Protein AF-A0A7D9E262-F1 (afdb_monomer)

InterPro domains:
  IPR008042 Retrotransposon Pao-like, RNAseH-like domain [PF05380] (173-337)
  IPR040676 Domain of unknown function DUF5641 [PF18701] (595-692)
  IPR043502 DNA/RNA polymerase superfamily [SSF56672] (15-352)

Foldseek 3Di:
DFKDWDFPDPPDPDTDIDIDGDPDQDPPPPCRLVVQLVLLLVLLVVCCVPCVPLSVQQNLQDDRPDGHGDDDDLVVVVVSVVVVQVSQVVVVDGDDDDAALDPVNVVVVVVVVVVVCVVPVPDPDDDDPPPPPPPDPDPQWDADPNWIAGSPVQKTFDDCPVLLVVLVPDAQFLLSLVVSLVPRDDPQCLCLLLSLLSVLLNVVCVVVVGDGPDGDDDPSVVSVVLSSVLSVLSRLDIFRNDQDPDPAAWDAKEKEKFWAADQFKIKIWIWIWTAGPVRFIFIFTRGMDMDTDDPPDDDRLLRRLVRLLVRLVVVLVVCVSCCVPHPPHHAAYEYQDLLNLCLLQDPFAFAPSSNVSSVSSVVRDPSVNYFYDHPVQRLRVSSNVHDRSNVSSVDPCSGGNGPCSRPDPVSGDHDPDPDPSDDPVSCVRGPPDPPPPVPPPPPPPVPPVPDDQVCVVDPPVVDPDPVVQLVVQLLVVVVVCVVVVNDDDPPDPPDDDPVSSQVSQQSVQVRCCVVPDDCVQAPPDRAGPVRVVVVVVLVVLVQQQPAPADFDPDVDDDGDGDGNCCVPVVDRPDDDPPDPPDDPDDPDPVVNVVVVSSVVSVVSNVVVCCVPVVVVLVVVVVVPVPLQPQDDQFFKWWFADPVDDSVPTFIWGFHAFDADPVRRGFWTWTWTADPVRDTDTDIGGSVRTHGDPDDPVNVD

Radius of gyration: 35.28 Å; Cα contacts (8 Å, |Δi|>4): 830; chains: 1; bounding box: 98×84×95 Å

Secondary structure (DSSP, 8-state):
--EEEEES-TTSSSPPEEEEE--SPPTT-TTHHHHHHHHHHHHHHHHTTT-HHHHHHHHHHEETTEE----SSHHHHHHHHHHHHHHHHHTT--------S-HHHHHHHHHHHHHHHHTTTTS--------SS---SSTTEEEETTEEEETTTTEEE---HHHHHHHHTS-SBHHHHHHHHHH---SS-TTHHHHHHHHHHHHHHHHTT--TTSBP-HHHHHHHHHHHHHHHHGGG-EEES-S----SPEEEEEEEEEEEE-SSEEEEEEEEEEEETTS-EEEEEEEEEEEEPPSS---HHHHHHHHHHHHHHHHHHHHHHHTTTS-S-EEEEEES-HHHHHHHH----B-HHHHHHHHHHHHHS-GGGEEE--GGG-TTHHHHH---HHHHHH-HHHHH--GGGTS-GGGSPPPSS-S----HHHHTTB-SS------------S-SSSS--HHHHS-GGG-S-HHHHHHHHHHHHHHHHHHTT-------TT---HHHHHHHHHHHHHHHHHHHS-HHHHTTPPPPHHHHHHHHHHHHHHHHTS--SPPP--SSS------HHHHHHSS-----TT-TT-----S-HHHHHHHHHHHHHHHHHHHHHHHHHHHHHHHHHHHSTTTTSS--TT-EEEE--TTS-GGGPPEEEEEEEEE-TTS-EEEEEEEEE-TTS-EEEEEEEGGGEEE-S--GGG--

Mean predicted aligned error: 19.69 Å

Structure (mmCIF, N/CA/C/O backbone):
data_AF-A0A7D9E262-F1
#
_entry.id   AF-A0A7D9E262-F1
#
loop_
_atom_site.group_PDB
_atom_site.id
_atom_site.type_symbol
_atom_site.label_atom_id
_atom_site.label_alt_id
_atom_site.label_comp_id
_atom_site.label_asym_id
_atom_site.label_entity_id
_atom_site.label_seq_id
_atom_site.pdbx_PDB_ins_code
_atom_site.Cartn_x
_atom_site.Cartn_y
_atom_site.Cartn_z
_atom_site.occupancy
_atom_site.B_iso_or_equiv
_atom_site.auth_seq_id
_atom_site.auth_comp_id
_atom_site.auth_asym_id
_atom_site.auth_atom_id
_atom_site.pdbx_PDB_model_num
ATOM 1 N N . MET A 1 1 ? -22.609 -25.125 -7.984 1.00 54.22 1 MET A N 1
ATOM 2 C CA . MET A 1 1 ? -23.294 -23.819 -8.095 1.00 54.22 1 MET A CA 1
ATOM 3 C C . MET A 1 1 ? -23.069 -23.233 -9.504 1.00 54.22 1 MET A C 1
ATOM 5 O O . MET A 1 1 ? -22.493 -22.170 -9.633 1.00 54.22 1 MET A O 1
ATOM 9 N N . LEU A 1 2 ? -23.452 -23.958 -10.571 1.00 67.62 2 LEU A N 1
ATOM 10 C CA . LEU A 1 2 ? -23.228 -23.556 -11.983 1.00 67.62 2 LEU A CA 1
ATOM 11 C C . LEU A 1 2 ? -24.480 -23.728 -12.860 1.00 67.62 2 LEU A C 1
ATOM 13 O O . LEU A 1 2 ? -24.405 -23.594 -14.075 1.00 67.62 2 LEU A O 1
ATOM 17 N N . ARG A 1 3 ? -25.623 -24.073 -12.260 1.00 76.69 3 ARG A N 1
ATOM 18 C CA . ARG A 1 3 ? -26.895 -24.231 -12.968 1.00 76.69 3 ARG A CA 1
ATOM 19 C C . ARG A 1 3 ? -27.785 -23.049 -12.619 1.00 76.69 3 ARG A C 1
ATOM 21 O O . ARG A 1 3 ? -27.891 -22.731 -11.437 1.00 76.69 3 ARG A O 1
ATOM 28 N N . PHE A 1 4 ? -28.397 -22.429 -13.617 1.00 79.06 4 PHE A N 1
ATOM 29 C CA . PHE A 1 4 ? -29.308 -21.301 -13.449 1.00 79.06 4 PHE A CA 1
ATOM 30 C C . PHE A 1 4 ? -30.626 -21.584 -14.166 1.00 79.06 4 PHE A C 1
ATOM 32 O O . PHE A 1 4 ? -30.690 -22.418 -15.072 1.00 79.06 4 PHE A O 1
ATOM 39 N N . LEU A 1 5 ? -31.686 -20.939 -13.696 1.00 82.00 5 LEU A N 1
ATOM 40 C CA . LEU A 1 5 ? -33.001 -21.006 -14.315 1.00 82.00 5 LEU A CA 1
ATOM 41 C C . LEU A 1 5 ? -33.161 -19.800 -15.236 1.00 82.00 5 LEU A C 1
ATOM 43 O O . LEU A 1 5 ? -32.697 -18.709 -14.908 1.00 82.00 5 LEU A O 1
ATOM 47 N N . TRP A 1 6 ? -33.787 -20.011 -16.382 1.00 82.19 6 TRP A N 1
ATOM 48 C CA . TRP A 1 6 ? -34.068 -18.979 -17.367 1.00 82.19 6 TRP A CA 1
ATOM 49 C C . TRP A 1 6 ? -35.512 -19.118 -17.832 1.00 82.19 6 TRP A C 1
ATOM 51 O O . TRP A 1 6 ? -36.016 -20.236 -17.952 1.00 82.19 6 TRP A O 1
ATOM 61 N N . PHE A 1 7 ? -36.165 -17.992 -18.077 1.00 81.06 7 PHE A N 1
ATOM 62 C CA . PHE A 1 7 ? -37.508 -17.951 -18.639 1.00 81.06 7 PHE A CA 1
ATOM 63 C C . PHE A 1 7 ? -37.385 -17.824 -20.153 1.00 81.06 7 PHE A C 1
ATOM 65 O O . PHE A 1 7 ? -36.681 -16.932 -20.622 1.00 81.06 7 PHE A O 1
ATOM 72 N N . ASP A 1 8 ? -38.024 -18.718 -20.908 1.00 78.00 8 ASP A N 1
ATOM 73 C CA . ASP A 1 8 ? -37.975 -18.661 -22.377 1.00 78.00 8 ASP A CA 1
ATOM 74 C C . ASP A 1 8 ? -38.526 -17.332 -22.909 1.00 78.00 8 ASP A C 1
ATOM 76 O O . ASP A 1 8 ? -37.879 -16.688 -23.731 1.00 78.00 8 ASP A O 1
ATOM 80 N N . ASP A 1 9 ? -39.672 -16.906 -22.380 1.00 77.19 9 ASP A N 1
ATOM 81 C CA . ASP A 1 9 ? -40.299 -15.624 -22.675 1.00 77.19 9 ASP A CA 1
ATOM 82 C C . ASP A 1 9 ? -40.893 -15.053 -21.385 1.00 77.19 9 ASP A C 1
ATOM 84 O O . ASP A 1 9 ? -41.743 -15.675 -20.759 1.00 77.19 9 ASP A O 1
ATOM 88 N N . ILE A 1 10 ? -40.421 -13.881 -20.961 1.00 74.38 10 ILE A N 1
ATOM 89 C CA . ILE A 1 10 ? -40.875 -13.205 -19.735 1.00 74.38 10 ILE A CA 1
ATOM 90 C C . ILE A 1 10 ? -42.236 -12.512 -19.891 1.00 74.38 10 ILE A C 1
ATOM 92 O O . ILE A 1 10 ? -42.770 -12.006 -18.907 1.00 74.38 10 ILE A O 1
ATOM 96 N N . THR A 1 11 ? -42.767 -12.447 -21.114 1.00 75.94 11 THR A N 1
ATOM 97 C CA . THR A 1 11 ? -44.042 -11.794 -21.430 1.00 75.94 11 THR A CA 1
ATOM 98 C C . THR A 1 11 ? -45.233 -12.749 -21.366 1.00 75.94 11 THR A C 1
ATOM 100 O O . THR A 1 11 ? -46.376 -12.295 -21.295 1.00 75.94 11 THR A O 1
ATOM 103 N N . GLU A 1 12 ? -44.989 -14.063 -21.325 1.00 82.31 12 GLU A N 1
ATOM 104 C CA . GLU A 1 12 ? -46.047 -15.055 -21.146 1.00 82.31 12 GLU A CA 1
ATOM 105 C C . GLU A 1 12 ? -46.624 -15.022 -19.716 1.00 82.31 12 GLU A C 1
ATOM 107 O O . GLU A 1 12 ? -45.877 -14.855 -18.748 1.00 82.31 12 GLU A O 1
ATOM 112 N N . PRO A 1 13 ? -47.941 -15.257 -19.537 1.00 73.75 13 PRO A N 1
ATOM 113 C CA . PRO A 1 13 ? -48.568 -15.264 -18.213 1.00 73.75 13 PRO A CA 1
ATOM 114 C C . PRO A 1 13 ? -48.012 -16.350 -17.278 1.00 73.75 13 PRO A C 1
ATOM 116 O O . PRO A 1 13 ? -48.029 -16.187 -16.059 1.00 73.75 13 PRO A O 1
ATOM 119 N N . VAL A 1 14 ? -47.531 -17.467 -17.840 1.00 77.56 14 VAL A N 1
ATOM 120 C CA . VAL A 1 14 ? -46.869 -18.558 -17.109 1.00 77.56 14 VAL A CA 1
ATOM 121 C C . VAL A 1 14 ? -45.618 -18.980 -17.888 1.00 77.56 14 VAL A C 1
ATOM 123 O O . VAL A 1 14 ? -45.672 -19.923 -18.678 1.00 77.56 14 VAL A O 1
ATOM 126 N N . PRO A 1 15 ? -44.486 -18.287 -17.693 1.00 77.00 15 PRO A N 1
ATOM 127 C CA . PRO A 1 15 ? -43.308 -18.479 -18.521 1.00 77.00 15 PRO A CA 1
ATOM 128 C C . PRO A 1 15 ? -42.643 -19.829 -18.240 1.00 77.00 15 PRO A C 1
ATOM 130 O O . PRO A 1 15 ? -42.376 -20.199 -17.090 1.00 77.00 15 PRO A O 1
ATOM 133 N N . LYS A 1 16 ? -42.331 -20.578 -19.303 1.00 82.69 16 LYS A N 1
ATOM 134 C CA . LYS A 1 16 ? -41.656 -21.876 -19.187 1.00 82.69 16 LYS A CA 1
ATOM 135 C C . LYS A 1 16 ? -40.244 -21.704 -18.623 1.00 82.69 16 LYS A C 1
ATOM 137 O O . LYS A 1 16 ? -39.394 -21.036 -19.211 1.00 82.69 16 LYS A O 1
ATOM 142 N N . ILE A 1 17 ? -39.978 -22.362 -17.494 1.00 85.12 17 ILE A N 1
ATOM 143 C CA . ILE A 1 17 ? -38.671 -22.334 -16.831 1.00 85.12 17 ILE A CA 1
ATOM 144 C C . ILE A 1 17 ? -37.757 -23.396 -17.449 1.00 85.12 17 ILE A C 1
ATOM 146 O O . ILE A 1 17 ? -38.006 -24.598 -17.323 1.00 85.12 17 ILE A O 1
ATOM 150 N N . ARG A 1 18 ? -36.652 -22.966 -18.061 1.00 83.62 18 ARG A N 1
ATOM 151 C CA . ARG A 1 18 ? -35.559 -23.841 -18.497 1.00 83.62 18 ARG A CA 1
ATOM 152 C C . ARG A 1 18 ? -34.401 -23.813 -17.518 1.00 83.62 18 ARG A C 1
ATOM 154 O O . ARG A 1 18 ? -34.094 -22.800 -16.897 1.00 83.62 18 ARG A O 1
ATOM 161 N N . ARG A 1 19 ? -33.719 -24.951 -17.410 1.00 86.12 19 ARG A N 1
ATOM 162 C CA . ARG A 1 19 ? -32.512 -25.103 -16.600 1.00 86.12 19 ARG A CA 1
ATOM 163 C C . ARG A 1 19 ? -31.289 -25.102 -17.506 1.00 86.12 19 ARG A C 1
ATOM 165 O O . ARG A 1 19 ? -31.101 -26.033 -18.281 1.00 86.12 19 ARG A O 1
ATOM 172 N N . PHE A 1 20 ? -30.435 -24.104 -17.343 1.00 81.06 20 PHE A N 1
ATOM 173 C CA . PHE A 1 20 ? -29.156 -24.000 -18.034 1.00 81.06 20 PHE A CA 1
ATOM 174 C C . PHE A 1 20 ? -27.994 -24.293 -17.085 1.00 81.06 20 PHE A C 1
ATOM 176 O O . PHE A 1 20 ? -28.133 -24.236 -15.860 1.00 81.06 20 PHE A O 1
ATOM 183 N N . GLN A 1 21 ? -26.839 -24.633 -17.652 1.00 81.50 21 GLN A N 1
ATOM 184 C CA . GLN A 1 21 ? -25.589 -24.820 -16.925 1.00 81.50 21 GLN A CA 1
ATOM 185 C C . GLN A 1 21 ? -24.486 -24.016 -17.609 1.00 81.50 21 GLN A C 1
ATOM 187 O O . GLN A 1 21 ? -24.364 -24.043 -18.830 1.00 81.50 21 GLN A O 1
ATOM 192 N N . PHE A 1 22 ? -23.675 -23.309 -16.825 1.00 79.62 22 PHE A N 1
ATOM 193 C CA . PHE A 1 22 ? -22.496 -22.632 -17.346 1.00 79.62 22 PHE A CA 1
ATOM 194 C C . PHE A 1 22 ? -21.465 -23.658 -17.826 1.00 79.62 22 PHE A C 1
ATOM 196 O O . PHE A 1 22 ? -21.032 -24.518 -17.059 1.00 79.62 22 PHE A O 1
ATOM 203 N N . CYS A 1 23 ? -21.057 -23.528 -19.089 1.00 81.25 23 CYS A N 1
ATOM 204 C CA . CYS A 1 23 ? -19.983 -24.317 -19.706 1.00 81.25 23 CYS A CA 1
ATOM 205 C C . CYS A 1 23 ? -18.647 -23.557 -19.761 1.00 81.25 23 CYS A C 1
ATOM 207 O O . CYS A 1 23 ? -17.667 -24.067 -20.294 1.00 81.25 23 CYS A O 1
ATOM 209 N N . ARG A 1 24 ? -18.613 -22.318 -19.256 1.00 79.44 24 ARG A N 1
ATOM 210 C CA . ARG A 1 24 ? -17.432 -21.450 -19.206 1.00 79.44 24 ARG A CA 1
ATOM 211 C C . ARG A 1 24 ? -17.238 -20.916 -17.794 1.00 79.44 24 ARG A C 1
ATOM 213 O O . ARG A 1 24 ? -18.164 -20.943 -16.981 1.00 79.44 24 ARG A O 1
ATOM 220 N N . LEU A 1 25 ? -16.031 -20.434 -17.521 1.00 79.62 25 LEU A N 1
ATOM 221 C CA . LEU A 1 25 ? -15.690 -19.810 -16.252 1.00 79.62 25 LEU A CA 1
ATOM 222 C C . LEU A 1 25 ? -16.577 -18.575 -16.026 1.00 79.62 25 LEU A C 1
ATOM 224 O O . LEU A 1 25 ? -16.678 -17.713 -16.896 1.00 79.62 25 LEU A O 1
ATOM 228 N N . VAL A 1 26 ? -17.265 -18.521 -14.886 1.00 77.88 26 VAL A N 1
ATOM 229 C CA . VAL A 1 26 ? -18.273 -17.488 -14.607 1.00 77.88 26 VAL A CA 1
ATOM 230 C C . VAL A 1 26 ? -17.625 -16.302 -13.899 1.00 77.88 26 VAL A C 1
ATOM 232 O O . VAL A 1 26 ? -16.807 -16.488 -12.991 1.00 77.88 26 VAL A O 1
ATOM 235 N N . PHE A 1 27 ? -18.026 -15.088 -14.269 1.00 73.38 27 PHE A N 1
ATOM 236 C CA . PHE A 1 27 ? -17.668 -13.873 -13.541 1.00 73.38 27 PHE A CA 1
ATOM 237 C C . PHE A 1 27 ? -18.240 -13.888 -12.115 1.00 73.38 27 PHE A C 1
ATOM 239 O O . PHE A 1 27 ? -19.326 -14.406 -11.864 1.00 73.38 27 PHE A O 1
ATOM 246 N N . GLY A 1 28 ? -17.501 -13.322 -11.161 1.00 70.81 28 GLY A N 1
ATOM 247 C CA . GLY A 1 28 ? -17.947 -13.188 -9.769 1.00 70.81 28 GLY A CA 1
ATOM 248 C C . GLY A 1 28 ? -17.764 -14.429 -8.886 1.00 70.81 28 GLY A C 1
ATOM 249 O O . GLY A 1 28 ? -17.934 -14.330 -7.672 1.00 70.81 28 GLY A O 1
ATOM 250 N N . LEU A 1 29 ? -17.360 -15.580 -9.438 1.00 77.50 29 LEU A N 1
ATOM 251 C CA . LEU A 1 29 ? -16.898 -16.699 -8.615 1.00 77.50 29 LEU A CA 1
ATOM 252 C C . LEU A 1 29 ? -15.494 -16.401 -8.076 1.00 77.50 29 LEU A C 1
ATOM 254 O O . LEU A 1 29 ? -14.583 -16.069 -8.831 1.00 77.50 29 LEU A O 1
ATOM 258 N N . THR A 1 30 ? -15.305 -16.588 -6.768 1.00 78.38 30 THR A N 1
ATOM 259 C CA . THR A 1 30 ? -14.022 -16.367 -6.082 1.00 78.38 30 THR A CA 1
ATOM 260 C C . THR A 1 30 ? -12.820 -17.073 -6.733 1.00 78.38 30 THR A C 1
ATOM 262 O O . THR A 1 30 ? -11.774 -16.435 -6.819 1.00 78.38 30 THR A O 1
ATOM 265 N N . PRO A 1 31 ? -12.907 -18.334 -7.219 1.00 84.38 31 PRO A N 1
ATOM 266 C CA . PRO A 1 31 ? -11.762 -18.978 -7.865 1.00 84.38 31 PRO A CA 1
ATOM 267 C C . PRO A 1 31 ? -11.516 -18.530 -9.313 1.00 84.38 31 PRO A C 1
ATOM 269 O O . PRO A 1 31 ? -10.436 -18.799 -9.830 1.00 84.38 31 PRO A O 1
ATOM 272 N N . SER A 1 32 ? -12.467 -17.870 -9.986 1.00 83.25 32 SER A N 1
ATOM 273 C CA . SER A 1 32 ? -12.355 -17.595 -11.427 1.00 83.25 32 SER A CA 1
ATOM 274 C C . SER A 1 32 ? -11.108 -16.783 -11.808 1.00 83.25 32 SER A C 1
ATOM 276 O O . SER A 1 32 ? -10.382 -17.231 -12.693 1.00 83.25 32 SER A O 1
ATOM 278 N N . PRO A 1 33 ? -10.770 -15.660 -11.142 1.00 83.56 33 PRO A N 1
ATOM 279 C CA . PRO A 1 33 ? -9.560 -14.909 -11.484 1.00 83.56 33 PRO A CA 1
ATOM 280 C C . PRO A 1 33 ? -8.277 -15.733 -11.317 1.00 83.56 33 PRO A C 1
ATOM 282 O O . PRO A 1 33 ? -7.378 -15.649 -12.145 1.00 83.56 33 PRO A O 1
ATOM 285 N N . ALA A 1 34 ? -8.207 -16.576 -10.280 1.00 86.38 34 ALA A N 1
ATOM 286 C CA . ALA A 1 34 ? -7.046 -17.429 -10.028 1.00 86.38 34 ALA A CA 1
ATOM 287 C C . ALA A 1 34 ? -6.901 -18.534 -11.086 1.00 86.38 34 ALA A C 1
ATOM 289 O O . ALA A 1 34 ? -5.794 -18.808 -11.545 1.00 86.38 34 ALA A O 1
ATOM 290 N N . VAL A 1 35 ? -8.018 -19.141 -11.503 1.00 88.94 35 VAL A N 1
ATOM 291 C CA . VAL A 1 35 ? -8.031 -20.139 -12.582 1.00 88.94 35 VAL A CA 1
ATOM 292 C C . VAL A 1 35 ? -7.592 -19.503 -13.901 1.00 88.94 35 VAL A C 1
ATOM 294 O O . VAL A 1 35 ? -6.740 -20.068 -14.580 1.00 88.94 35 VAL A O 1
ATOM 297 N N . LEU A 1 36 ? -8.114 -18.318 -14.240 1.00 87.50 36 LEU A N 1
ATOM 298 C CA . LEU A 1 36 ? -7.710 -17.591 -15.445 1.00 87.50 36 LEU A CA 1
ATOM 299 C C . LEU A 1 36 ? -6.212 -17.261 -15.423 1.00 87.50 36 LEU A C 1
ATOM 301 O O . LEU A 1 36 ? -5.509 -17.601 -16.371 1.00 87.50 36 LEU A O 1
ATOM 305 N N . ALA A 1 37 ? -5.716 -16.678 -14.329 1.00 87.81 37 ALA A N 1
ATOM 306 C CA . ALA A 1 37 ? -4.304 -16.333 -14.183 1.00 87.81 37 ALA A CA 1
ATOM 307 C C . ALA A 1 37 ? -3.394 -17.564 -14.331 1.00 87.81 37 ALA A C 1
ATOM 309 O O . ALA A 1 37 ? -2.404 -17.512 -15.056 1.00 87.81 37 ALA A O 1
ATOM 310 N N . SER A 1 38 ? -3.756 -18.696 -13.717 1.00 89.75 38 SER A N 1
ATOM 311 C CA . SER A 1 38 ? -2.985 -19.939 -13.836 1.00 89.75 38 SER A CA 1
ATOM 312 C C . SER A 1 38 ? -2.979 -20.498 -15.261 1.00 89.75 38 SER A C 1
ATOM 314 O O . SER A 1 38 ? -1.960 -21.039 -15.687 1.00 89.75 38 SER A O 1
ATOM 316 N N . ILE A 1 39 ? -4.091 -20.387 -15.996 1.00 90.94 39 ILE A N 1
ATOM 317 C CA . ILE A 1 39 ? -4.174 -20.829 -17.395 1.00 90.94 39 ILE A CA 1
ATOM 318 C C . ILE A 1 39 ? -3.325 -19.925 -18.290 1.00 90.94 39 ILE A C 1
ATOM 320 O O . ILE A 1 39 ? -2.567 -20.442 -19.106 1.00 90.94 39 ILE A O 1
ATOM 324 N N . ILE A 1 40 ? -3.405 -18.601 -18.117 1.00 91.25 40 ILE A N 1
ATOM 325 C CA . ILE A 1 40 ? -2.587 -17.643 -18.874 1.00 91.25 40 ILE A CA 1
ATOM 326 C C . ILE A 1 40 ? -1.102 -17.902 -18.607 1.00 91.25 40 ILE A C 1
ATOM 328 O O . ILE A 1 40 ? -0.342 -18.075 -19.552 1.00 91.25 40 ILE A O 1
ATOM 332 N N . GLN A 1 41 ? -0.686 -18.036 -17.345 1.00 90.69 41 GLN A N 1
ATOM 333 C CA . GLN A 1 41 ? 0.707 -18.350 -17.001 1.00 90.69 41 GLN A CA 1
ATOM 334 C C . GLN A 1 41 ? 1.177 -19.676 -17.606 1.00 90.69 41 GLN A C 1
ATOM 336 O O . GLN A 1 41 ? 2.286 -19.759 -18.135 1.00 90.69 41 GLN A O 1
ATOM 341 N N . HIS A 1 42 ? 0.336 -20.715 -17.565 1.00 92.19 42 HIS A N 1
ATOM 342 C CA . HIS A 1 42 ? 0.667 -21.994 -18.186 1.00 92.19 42 HIS A CA 1
ATOM 343 C C . HIS A 1 42 ? 0.811 -21.855 -19.707 1.00 92.19 42 HIS A C 1
ATOM 345 O O . HIS A 1 42 ? 1.771 -22.372 -20.276 1.00 92.19 42 HIS A O 1
ATOM 351 N N . HIS A 1 43 ? -0.089 -21.118 -20.359 1.00 93.19 43 HIS A N 1
ATOM 352 C CA . HIS A 1 43 ? -0.025 -20.848 -21.795 1.00 93.19 43 HIS A CA 1
ATOM 353 C C . HIS A 1 43 ? 1.263 -20.112 -22.168 1.00 93.19 43 HIS A C 1
ATOM 355 O O . HIS A 1 43 ? 2.049 -20.602 -22.976 1.00 93.19 43 HIS A O 1
ATOM 361 N N . LEU A 1 44 ? 1.551 -19.002 -21.487 1.00 92.31 44 LEU A N 1
ATOM 362 C CA . LEU A 1 44 ? 2.760 -18.208 -21.695 1.00 92.31 44 LEU A CA 1
ATOM 363 C C . LEU A 1 44 ? 4.043 -19.023 -21.466 1.00 92.31 44 LEU A C 1
ATOM 365 O O . LEU A 1 44 ? 5.016 -18.854 -22.200 1.00 92.31 44 LEU A O 1
ATOM 369 N N . SER A 1 45 ? 4.044 -19.968 -20.517 1.00 92.62 45 SER A N 1
ATOM 370 C CA . SER A 1 45 ? 5.212 -20.822 -20.259 1.00 92.62 45 SER A CA 1
ATOM 371 C C . SER A 1 45 ? 5.631 -21.667 -21.472 1.00 92.62 45 SER A C 1
ATOM 373 O O . SER A 1 45 ? 6.819 -21.930 -21.646 1.00 92.62 45 SER A O 1
ATOM 375 N N . ARG A 1 46 ? 4.689 -22.016 -22.362 1.00 92.38 46 ARG A N 1
ATOM 376 C CA . ARG A 1 46 ? 4.946 -22.781 -23.597 1.00 92.38 46 ARG A CA 1
ATOM 377 C C . ARG A 1 46 ? 5.617 -21.962 -24.697 1.00 92.38 46 ARG A C 1
ATOM 379 O O . ARG A 1 46 ? 6.256 -22.538 -25.571 1.00 92.38 46 ARG A O 1
ATOM 386 N N . HIS A 1 47 ? 5.489 -20.637 -24.656 1.00 90.81 47 HIS A N 1
ATOM 387 C CA . HIS A 1 47 ? 6.125 -19.728 -25.614 1.00 90.81 47 HIS A CA 1
ATOM 388 C C . HIS A 1 47 ? 7.470 -19.189 -25.113 1.00 90.81 47 HIS A C 1
ATOM 390 O O . HIS A 1 47 ? 8.182 -18.536 -25.873 1.00 90.81 47 HIS A O 1
ATOM 396 N N . LYS A 1 48 ? 7.850 -19.494 -23.862 1.00 90.38 48 LYS A N 1
ATOM 397 C CA . LYS A 1 48 ? 9.032 -18.931 -23.196 1.00 90.38 48 LYS A CA 1
ATOM 398 C C . LYS A 1 48 ? 10.346 -19.221 -23.923 1.00 90.38 48 LYS A C 1
ATOM 400 O O . LYS A 1 48 ? 11.230 -18.377 -23.911 1.00 90.38 48 LYS A O 1
ATOM 405 N N . GLU A 1 49 ? 10.481 -20.387 -24.551 1.00 90.00 49 GLU A N 1
ATOM 406 C CA . GLU A 1 49 ? 11.695 -20.740 -25.306 1.00 90.00 49 GLU A CA 1
ATOM 407 C C . GLU A 1 49 ? 11.815 -19.984 -26.635 1.00 90.00 49 GLU A C 1
ATOM 409 O O . GLU A 1 49 ? 12.924 -19.763 -27.108 1.00 90.00 49 GLU A O 1
ATOM 414 N N . ARG A 1 50 ? 10.687 -19.593 -27.242 1.00 90.25 50 ARG A N 1
ATOM 415 C CA . ARG A 1 50 ? 10.661 -18.920 -28.550 1.00 90.25 50 ARG A CA 1
ATOM 416 C C . ARG A 1 50 ? 10.729 -17.401 -28.419 1.00 90.25 50 ARG A C 1
ATOM 418 O O . ARG A 1 50 ? 11.437 -16.766 -29.183 1.00 90.25 50 ARG A O 1
ATOM 425 N N . GLU A 1 51 ? 9.987 -16.841 -27.466 1.00 89.88 51 GLU A N 1
ATOM 426 C CA . GLU A 1 51 ? 9.814 -15.393 -27.277 1.00 89.88 51 GLU A CA 1
ATOM 427 C C . GLU A 1 51 ? 9.929 -15.036 -25.777 1.00 89.88 51 GLU A C 1
ATOM 429 O O . GLU A 1 51 ? 8.933 -14.675 -25.139 1.00 89.88 51 GLU A O 1
ATOM 434 N N . PRO A 1 52 ? 11.119 -15.180 -25.159 1.00 90.12 52 PRO A N 1
ATOM 435 C CA . PRO A 1 52 ? 11.290 -15.018 -23.713 1.00 90.12 52 PRO A CA 1
ATOM 436 C C . PRO A 1 52 ? 10.959 -13.602 -23.221 1.00 90.12 52 PRO A C 1
ATOM 438 O O . PRO A 1 52 ? 10.327 -13.452 -22.174 1.00 90.12 52 PRO A O 1
ATOM 441 N N . GLU A 1 53 ? 11.343 -12.575 -23.981 1.00 88.25 53 GLU A N 1
ATOM 442 C CA . GLU A 1 53 ? 11.123 -11.167 -23.629 1.00 88.25 53 GLU A CA 1
ATOM 443 C C . GLU A 1 53 ? 9.634 -10.810 -23.650 1.00 88.25 53 GLU A C 1
ATOM 445 O O . GLU A 1 53 ? 9.105 -10.278 -22.673 1.00 88.25 53 GLU A O 1
ATOM 450 N N . MET A 1 54 ? 8.924 -11.202 -24.714 1.00 89.75 54 MET A N 1
ATOM 451 C CA . MET A 1 54 ? 7.482 -10.976 -24.835 1.00 89.75 54 MET A CA 1
ATOM 452 C C . MET A 1 54 ? 6.701 -11.737 -23.757 1.00 89.75 54 MET A C 1
ATOM 454 O O . MET A 1 54 ? 5.754 -11.207 -23.183 1.00 89.75 54 MET A O 1
ATOM 458 N N . VAL A 1 55 ? 7.105 -12.970 -23.432 1.00 90.62 55 VAL A N 1
ATOM 459 C CA . VAL A 1 55 ? 6.487 -13.749 -22.349 1.00 90.62 55 VAL A CA 1
ATOM 460 C C . VAL A 1 55 ? 6.695 -13.091 -20.984 1.00 90.62 55 VAL A C 1
ATOM 462 O O . VAL A 1 55 ? 5.775 -13.121 -20.164 1.00 90.62 55 VAL A O 1
ATOM 465 N N . SER A 1 56 ? 7.861 -12.492 -20.726 1.00 89.62 56 SER A N 1
ATOM 466 C CA . SER A 1 56 ? 8.080 -11.719 -19.497 1.00 89.62 56 SER A CA 1
ATOM 467 C C . SER A 1 56 ? 7.162 -10.502 -19.457 1.00 89.62 56 SER A C 1
ATOM 469 O O . SER A 1 56 ? 6.405 -10.349 -18.503 1.00 89.62 56 SER A O 1
ATOM 471 N N . LEU A 1 57 ? 7.138 -9.713 -20.538 1.00 88.69 57 LEU A N 1
ATOM 472 C CA . LEU A 1 57 ? 6.286 -8.530 -20.654 1.00 88.69 57 LEU A CA 1
ATOM 473 C C . LEU A 1 57 ? 4.807 -8.872 -20.428 1.00 88.69 57 LEU A C 1
ATOM 475 O O . LEU A 1 57 ? 4.139 -8.213 -19.641 1.00 88.69 57 LEU A O 1
ATOM 479 N N . LEU A 1 58 ? 4.289 -9.933 -21.057 1.00 90.19 58 LEU A N 1
ATOM 480 C CA . LEU A 1 58 ? 2.905 -10.369 -20.852 1.00 90.19 58 LEU A CA 1
ATOM 481 C C . LEU A 1 58 ? 2.640 -10.767 -19.394 1.00 90.19 58 LEU A C 1
ATOM 483 O O . LEU A 1 58 ? 1.638 -10.337 -18.827 1.00 90.19 58 LEU A O 1
ATOM 487 N N . ASN A 1 59 ? 3.522 -11.556 -18.773 1.00 88.56 59 ASN A N 1
ATOM 488 C CA . ASN A 1 59 ? 3.343 -11.969 -17.377 1.00 88.56 59 ASN A CA 1
ATOM 489 C C . ASN A 1 59 ? 3.314 -10.780 -16.408 1.00 88.56 59 ASN A C 1
ATOM 491 O O . ASN A 1 59 ? 2.530 -10.805 -15.459 1.00 88.56 59 ASN A O 1
ATOM 495 N N . ASP A 1 60 ? 4.131 -9.758 -16.658 1.00 85.44 60 ASP A N 1
ATOM 496 C CA . ASP A 1 60 ? 4.240 -8.583 -15.791 1.00 85.44 60 ASP A CA 1
ATOM 497 C C . ASP A 1 60 ? 3.128 -7.546 -16.054 1.00 85.44 60 ASP A C 1
ATOM 499 O O . ASP A 1 60 ? 2.762 -6.784 -15.157 1.00 85.44 60 ASP A O 1
ATOM 503 N N . SER A 1 61 ? 2.547 -7.537 -17.260 1.00 88.50 61 SER A N 1
ATOM 504 C CA . SER A 1 61 ? 1.542 -6.556 -17.701 1.00 88.50 61 SER A CA 1
ATOM 505 C C . SER A 1 61 ? 0.083 -7.020 -17.616 1.00 88.50 61 SER A C 1
ATOM 507 O O . SER A 1 61 ? -0.820 -6.198 -17.802 1.00 88.50 61 SER A O 1
ATOM 509 N N . PHE A 1 62 ? -0.197 -8.303 -17.361 1.00 88.50 62 PHE A N 1
ATOM 510 C CA . PHE A 1 62 ? -1.573 -8.781 -17.186 1.00 88.50 62 PHE A CA 1
ATOM 511 C C . PHE A 1 62 ? -2.098 -8.520 -15.768 1.00 88.50 62 PHE A C 1
ATOM 513 O O . PHE A 1 62 ? -1.544 -8.989 -14.773 1.00 88.50 62 PHE A O 1
ATOM 520 N N . TYR A 1 63 ? -3.251 -7.858 -15.678 1.00 83.19 63 TYR A N 1
ATOM 521 C CA . TYR A 1 63 ? -4.027 -7.730 -14.452 1.00 83.19 63 TYR A CA 1
ATOM 522 C C . TYR A 1 63 ? -5.425 -8.317 -14.648 1.00 83.19 63 TYR A C 1
ATOM 524 O O . TYR A 1 63 ? -6.308 -7.688 -15.222 1.00 83.19 63 TYR A O 1
ATOM 532 N N . VAL A 1 64 ? -5.636 -9.526 -14.119 1.00 81.44 64 VAL A N 1
ATOM 533 C CA . VAL A 1 64 ? -6.875 -10.304 -14.296 1.00 81.44 64 VAL A CA 1
ATOM 534 C C . VAL A 1 64 ? -7.171 -10.537 -15.784 1.00 81.44 64 VAL A C 1
ATOM 536 O O . VAL A 1 64 ? -6.581 -11.441 -16.370 1.00 81.44 64 VAL A O 1
ATOM 539 N N . ASP A 1 65 ? -8.077 -9.766 -16.376 1.00 80.25 65 ASP A N 1
ATOM 540 C CA . ASP A 1 65 ? -8.511 -9.827 -17.770 1.00 80.25 65 ASP A CA 1
ATOM 541 C C . ASP A 1 65 ? -7.959 -8.679 -18.631 1.00 80.25 65 ASP A C 1
ATOM 543 O O . ASP A 1 65 ? -8.024 -8.766 -19.858 1.00 80.25 65 ASP A O 1
ATOM 547 N N . ASP A 1 66 ? -7.359 -7.658 -18.012 1.00 85.06 66 ASP A N 1
ATOM 548 C CA . ASP A 1 66 ? -6.800 -6.495 -18.696 1.00 85.06 66 ASP A CA 1
ATOM 549 C C . ASP A 1 66 ? -5.295 -6.665 -18.960 1.00 85.06 66 ASP A C 1
ATOM 551 O O . ASP A 1 66 ? -4.519 -7.029 -18.073 1.00 85.06 66 ASP A O 1
ATOM 555 N N . PHE A 1 67 ? -4.866 -6.351 -20.183 1.00 88.94 67 PHE A N 1
ATOM 556 C CA . PHE A 1 67 ? -3.455 -6.198 -20.544 1.00 88.94 67 PHE A CA 1
ATOM 557 C C . PHE A 1 67 ? -3.077 -4.715 -20.514 1.00 88.94 67 PHE A C 1
ATOM 559 O O . PHE A 1 67 ? -3.661 -3.915 -21.246 1.00 88.94 67 PHE A O 1
ATOM 566 N N . ALA A 1 68 ? -2.086 -4.352 -19.700 1.00 88.62 68 ALA A N 1
ATOM 567 C CA . ALA A 1 68 ? -1.564 -2.992 -19.607 1.00 88.62 68 ALA A CA 1
ATOM 568 C C . ALA A 1 68 ? -0.051 -2.984 -19.875 1.00 88.62 68 ALA A C 1
ATOM 570 O O . ALA A 1 68 ? 0.763 -3.130 -18.962 1.00 88.62 68 ALA A O 1
ATOM 571 N N . GLY A 1 69 ? 0.315 -2.826 -21.148 1.00 85.94 69 GLY A N 1
ATOM 572 C CA . GLY A 1 69 ? 1.700 -2.716 -21.612 1.00 85.94 69 GLY A CA 1
ATOM 573 C C . GLY A 1 69 ? 2.043 -1.328 -22.157 1.00 85.94 69 GLY A C 1
ATOM 574 O O . GLY A 1 69 ? 1.192 -0.442 -22.245 1.00 85.94 69 GLY A O 1
ATOM 575 N N . GLY A 1 70 ? 3.302 -1.143 -22.547 1.00 86.19 70 GLY A N 1
ATOM 576 C CA . GLY A 1 70 ? 3.779 0.074 -23.201 1.00 86.19 70 GLY A CA 1
ATOM 577 C C . GLY A 1 70 ? 5.049 -0.179 -24.008 1.00 86.19 70 GLY A C 1
ATOM 578 O O . GLY A 1 70 ? 5.715 -1.193 -23.811 1.00 86.19 70 GLY A O 1
ATOM 579 N N . ALA A 1 71 ? 5.375 0.751 -24.904 1.00 86.88 71 ALA A N 1
ATOM 580 C CA . ALA A 1 71 ? 6.573 0.715 -25.736 1.00 86.88 71 ALA A CA 1
ATOM 581 C C . ALA A 1 71 ? 7.148 2.132 -25.918 1.00 86.88 71 ALA A C 1
ATOM 583 O O . ALA A 1 71 ? 6.466 3.118 -25.625 1.00 86.88 71 ALA A O 1
ATOM 584 N N . LYS A 1 72 ? 8.410 2.237 -26.355 1.00 84.75 72 LYS A N 1
ATOM 585 C CA . LYS A 1 72 ? 9.106 3.528 -26.519 1.00 84.75 72 LYS A CA 1
ATOM 586 C C . LYS A 1 72 ? 8.742 4.222 -27.827 1.00 84.75 72 LYS A C 1
ATOM 588 O O . LYS A 1 72 ? 8.680 5.449 -27.862 1.00 84.75 72 LYS A O 1
ATOM 593 N N . THR A 1 73 ? 8.517 3.447 -28.883 1.00 88.06 73 THR A N 1
ATOM 594 C CA . THR A 1 73 ? 8.165 3.948 -30.212 1.00 88.06 73 THR A CA 1
ATOM 595 C C . THR A 1 73 ? 6.856 3.338 -30.703 1.00 88.06 73 THR A C 1
ATOM 597 O O . THR A 1 73 ? 6.378 2.338 -30.163 1.00 88.06 73 THR A O 1
ATOM 600 N N . ASP A 1 74 ? 6.262 3.961 -31.725 1.00 89.44 74 ASP A N 1
ATOM 601 C CA . ASP A 1 74 ? 5.070 3.417 -32.378 1.00 89.44 74 ASP A CA 1
ATOM 602 C C . ASP A 1 74 ? 5.366 2.044 -33.002 1.00 89.44 74 ASP A C 1
ATOM 604 O O . ASP A 1 74 ? 4.553 1.140 -32.850 1.00 89.44 74 ASP A O 1
ATOM 608 N N . ASP A 1 75 ? 6.534 1.863 -33.627 1.00 89.94 75 ASP A N 1
ATOM 609 C CA . ASP A 1 75 ? 6.922 0.604 -34.278 1.00 89.94 75 ASP A CA 1
ATOM 610 C C . ASP A 1 75 ? 7.082 -0.536 -33.257 1.00 89.94 75 ASP A C 1
ATOM 612 O O . ASP A 1 75 ? 6.523 -1.618 -33.445 1.00 89.94 75 ASP A O 1
ATOM 616 N N . ASP A 1 76 ? 7.730 -0.267 -32.117 1.00 90.56 76 ASP A N 1
ATOM 617 C CA . ASP A 1 76 ? 7.826 -1.233 -31.012 1.00 90.56 76 ASP A CA 1
ATOM 618 C C . ASP A 1 76 ? 6.430 -1.599 -30.469 1.00 90.56 76 ASP A C 1
ATOM 620 O O . ASP A 1 76 ? 6.163 -2.744 -30.103 1.00 90.56 76 ASP A O 1
ATOM 624 N N . ALA A 1 77 ? 5.511 -0.626 -30.405 1.00 91.31 77 ALA A N 1
ATOM 625 C CA . ALA A 1 77 ? 4.140 -0.875 -29.962 1.00 91.31 77 ALA A CA 1
ATOM 626 C C . ALA A 1 77 ? 3.389 -1.790 -30.940 1.00 91.31 77 ALA A C 1
ATOM 628 O O . ALA A 1 77 ? 2.606 -2.638 -30.501 1.00 91.31 77 ALA A O 1
ATOM 629 N N . VAL A 1 78 ? 3.628 -1.637 -32.248 1.00 91.00 78 VAL A N 1
ATOM 630 C CA . VAL A 1 78 ? 3.085 -2.528 -33.284 1.00 91.00 78 VAL A CA 1
ATOM 631 C C . VAL A 1 78 ? 3.633 -3.940 -33.120 1.00 91.00 78 VAL A C 1
ATOM 633 O O . VAL A 1 78 ? 2.847 -4.886 -33.104 1.00 91.00 78 VAL A O 1
ATOM 636 N N . GLU A 1 79 ? 4.939 -4.094 -32.905 1.00 91.62 79 GLU A N 1
ATOM 637 C CA . GLU A 1 79 ? 5.542 -5.407 -32.665 1.00 91.62 79 GLU A CA 1
ATOM 638 C C . GLU A 1 79 ? 4.921 -6.094 -31.437 1.00 91.62 79 GLU A C 1
ATOM 640 O O . GLU A 1 79 ? 4.505 -7.255 -31.507 1.00 91.62 79 GLU A O 1
ATOM 645 N N . VAL A 1 80 ? 4.777 -5.362 -30.325 1.00 91.62 80 VAL A N 1
ATOM 646 C CA . VAL A 1 80 ? 4.117 -5.863 -29.109 1.00 91.62 80 VAL A CA 1
ATOM 647 C C . VAL A 1 80 ? 2.674 -6.275 -29.396 1.00 91.62 80 VAL A C 1
ATOM 649 O O . VAL A 1 80 ? 2.243 -7.335 -28.945 1.00 91.62 80 VAL A O 1
ATOM 652 N N . TYR A 1 81 ? 1.922 -5.472 -30.149 1.00 92.06 81 TYR A N 1
ATOM 653 C CA . TYR A 1 81 ? 0.544 -5.780 -30.533 1.00 92.06 81 TYR A CA 1
ATOM 654 C C . TYR A 1 81 ? 0.450 -7.080 -31.339 1.00 92.06 81 TYR A C 1
ATOM 656 O O . TYR A 1 81 ? -0.323 -7.971 -30.977 1.00 92.06 81 TYR A O 1
ATOM 664 N N . GLU A 1 82 ? 1.248 -7.216 -32.398 1.00 91.00 82 GLU A N 1
ATOM 665 C CA . GLU A 1 82 ? 1.217 -8.379 -33.287 1.00 91.00 82 GLU A CA 1
ATOM 666 C C . GLU A 1 82 ? 1.639 -9.654 -32.552 1.00 91.00 82 GLU A C 1
ATOM 668 O O . GLU A 1 82 ? 0.927 -10.665 -32.597 1.00 91.00 82 GLU A O 1
ATOM 673 N N . LYS A 1 83 ? 2.746 -9.596 -31.801 1.00 92.19 83 LYS A N 1
ATOM 674 C CA . LYS A 1 83 ? 3.245 -10.732 -31.018 1.00 92.19 83 LYS A CA 1
ATOM 675 C C . LYS A 1 83 ? 2.281 -11.125 -29.902 1.00 92.19 83 LYS A C 1
ATOM 677 O O . LYS A 1 83 ? 1.984 -12.311 -29.747 1.00 92.19 83 LYS A O 1
ATOM 682 N N . ALA A 1 84 ? 1.743 -10.161 -29.151 1.00 92.25 84 ALA A N 1
ATOM 683 C CA . ALA A 1 84 ? 0.775 -10.440 -28.091 1.00 92.25 84 ALA A CA 1
ATOM 684 C C . ALA A 1 84 ? -0.502 -11.076 -28.651 1.00 92.25 84 ALA A C 1
ATOM 686 O O . ALA A 1 84 ? -0.997 -12.056 -28.090 1.00 92.25 84 ALA A O 1
ATOM 687 N N . GLN A 1 85 ? -1.023 -10.572 -29.776 1.00 90.94 85 GLN A N 1
ATOM 688 C CA . GLN A 1 85 ? -2.171 -11.190 -30.434 1.00 90.94 85 GLN A CA 1
ATOM 689 C C . GLN A 1 85 ? -1.866 -12.607 -30.911 1.00 90.94 85 GLN A C 1
ATOM 691 O O . GLN A 1 85 ? -2.677 -13.498 -30.668 1.00 90.94 85 GLN A O 1
ATOM 696 N N . ALA A 1 86 ? -0.722 -12.836 -31.559 1.00 91.06 86 ALA A N 1
ATOM 697 C CA . ALA A 1 86 ? -0.342 -14.154 -32.058 1.00 91.06 86 ALA A CA 1
ATOM 698 C C . ALA A 1 86 ? -0.217 -15.181 -30.922 1.00 91.06 86 ALA A C 1
ATOM 700 O O . ALA A 1 86 ? -0.836 -16.245 -30.987 1.00 91.06 86 ALA A O 1
ATOM 701 N N . ILE A 1 87 ? 0.512 -14.833 -29.853 1.00 92.31 87 ILE A N 1
ATOM 702 C CA . ILE A 1 87 ? 0.700 -15.696 -28.679 1.00 92.31 87 ILE A CA 1
ATOM 703 C C . ILE A 1 87 ? -0.649 -15.997 -28.026 1.00 92.31 87 ILE A C 1
ATOM 705 O O . ILE A 1 87 ? -0.978 -17.158 -27.800 1.00 92.31 87 ILE A O 1
ATOM 709 N N . MET A 1 88 ? -1.465 -14.983 -27.739 1.00 92.25 88 MET A N 1
ATOM 710 C CA . MET A 1 88 ? -2.735 -15.200 -27.041 1.00 92.25 88 MET A CA 1
ATOM 711 C C . MET A 1 88 ? -3.754 -15.957 -27.907 1.00 92.25 88 MET A C 1
ATOM 713 O O . MET A 1 88 ? -4.490 -16.801 -27.386 1.00 92.25 88 MET A O 1
ATOM 717 N N . LYS A 1 89 ? -3.759 -15.729 -29.228 1.00 91.94 89 LYS A N 1
ATOM 718 C CA . LYS A 1 89 ? -4.652 -16.410 -30.178 1.00 91.94 89 LYS A CA 1
ATOM 719 C C . LYS A 1 89 ? -4.364 -17.905 -30.280 1.00 91.94 89 LYS A C 1
ATOM 721 O O . LYS A 1 89 ? -5.319 -18.668 -30.412 1.00 91.94 89 LYS A O 1
ATOM 726 N N . ASP A 1 90 ? -3.105 -18.325 -30.151 1.00 90.56 90 ASP A N 1
ATOM 727 C CA . ASP A 1 90 ? -2.728 -19.747 -30.070 1.00 90.56 90 ASP A CA 1
ATOM 728 C C . ASP A 1 90 ? -3.397 -20.447 -28.871 1.00 90.56 90 ASP A C 1
ATOM 730 O O . ASP A 1 90 ? -3.891 -21.567 -28.978 1.00 90.56 90 ASP A O 1
ATOM 734 N N . GLY A 1 91 ? -3.537 -19.733 -27.750 1.00 86.38 91 GLY A N 1
ATOM 735 C CA . GLY A 1 91 ? -4.268 -20.192 -26.563 1.00 86.38 91 GLY A CA 1
ATOM 736 C C . GLY A 1 91 ? -5.795 -20.074 -26.664 1.00 86.38 91 GLY A C 1
ATOM 737 O O . GLY A 1 91 ? -6.501 -20.371 -25.701 1.00 86.38 91 GLY A O 1
ATOM 738 N N . GLY A 1 92 ? -6.328 -19.615 -27.802 1.00 87.62 92 GLY A N 1
ATOM 739 C CA . GLY A 1 92 ? -7.755 -19.348 -27.998 1.00 87.62 92 GLY A CA 1
ATOM 740 C C . GLY A 1 92 ? -8.249 -18.037 -27.374 1.00 87.62 92 GLY A C 1
ATOM 741 O O . GLY A 1 92 ? -9.460 -17.813 -27.302 1.00 87.62 92 GLY A O 1
ATOM 742 N N . PHE A 1 93 ? -7.342 -17.158 -26.938 1.00 88.44 93 PHE A N 1
ATOM 743 C CA . PHE A 1 93 ? -7.665 -15.851 -26.372 1.00 88.44 93 PHE A CA 1
ATOM 744 C C . PHE A 1 93 ? -7.519 -14.758 -27.434 1.00 88.44 93 PHE A C 1
ATOM 746 O O . PHE A 1 93 ? -6.478 -14.609 -28.063 1.00 88.44 93 PHE A O 1
ATOM 753 N N . THR A 1 94 ? -8.561 -13.955 -27.640 1.00 86.44 94 THR A N 1
ATOM 754 C CA . THR A 1 94 ? -8.489 -12.791 -28.536 1.00 86.44 94 THR A CA 1
ATOM 755 C C . THR A 1 94 ? -8.424 -11.520 -27.703 1.00 86.44 94 THR A C 1
ATOM 757 O O . THR A 1 94 ? -9.418 -11.158 -27.074 1.00 86.44 94 THR A O 1
ATOM 760 N N . LEU A 1 95 ? -7.274 -10.844 -27.718 1.00 87.12 95 LEU A N 1
ATOM 761 C CA . LEU A 1 95 ? -7.129 -9.505 -27.144 1.00 87.12 95 LEU A CA 1
ATOM 762 C C . LEU A 1 95 ? -7.892 -8.503 -28.018 1.00 87.12 95 LEU A C 1
ATOM 764 O O . LEU A 1 95 ? -7.753 -8.519 -29.238 1.00 87.12 95 LEU A O 1
ATOM 768 N N . ARG A 1 96 ? -8.723 -7.661 -27.405 1.00 85.69 96 ARG A N 1
ATOM 769 C CA . ARG A 1 96 ? -9.604 -6.697 -28.089 1.00 85.69 96 ARG A CA 1
ATOM 770 C C . ARG A 1 96 ? -9.630 -5.383 -27.315 1.00 85.69 96 ARG A C 1
ATOM 772 O O . ARG A 1 96 ? -9.244 -5.371 -26.151 1.00 85.69 96 ARG A O 1
ATOM 779 N N . LYS A 1 97 ? -10.199 -4.332 -27.920 1.00 83.56 97 LYS A N 1
ATOM 780 C CA . LYS A 1 97 ? -10.383 -3.003 -27.297 1.00 83.56 97 LYS A CA 1
ATOM 781 C C . LYS A 1 97 ? -9.053 -2.337 -26.929 1.00 83.56 97 LYS A C 1
ATOM 783 O O . LYS A 1 97 ? -8.896 -1.790 -25.839 1.00 83.56 97 LYS A O 1
ATOM 788 N N . TRP A 1 98 ? -8.090 -2.408 -27.838 1.00 86.31 98 TRP A N 1
ATOM 789 C CA . TRP A 1 98 ? -6.789 -1.775 -27.663 1.00 86.31 98 TRP A CA 1
ATOM 790 C C . TRP A 1 98 ? -6.927 -0.252 -27.639 1.00 86.31 98 TRP A C 1
ATOM 792 O O . TRP A 1 98 ? -7.527 0.341 -28.531 1.00 86.31 98 TRP A O 1
ATOM 802 N N . MET A 1 99 ? -6.338 0.380 -26.626 1.00 87.50 99 MET A N 1
ATOM 803 C CA . MET A 1 99 ? -6.312 1.834 -26.468 1.00 87.50 99 MET A CA 1
ATOM 804 C C . MET A 1 99 ? -4.868 2.293 -26.256 1.00 87.50 99 MET A C 1
ATOM 806 O O . MET A 1 99 ? -4.111 1.642 -25.542 1.00 87.50 99 MET A O 1
ATOM 810 N N . SER A 1 100 ? -4.483 3.410 -26.877 1.00 89.75 100 SER A N 1
ATOM 811 C CA . SER A 1 100 ? -3.121 3.959 -26.812 1.00 89.75 100 SER A CA 1
ATOM 812 C C . SER A 1 100 ? -3.126 5.473 -26.992 1.00 89.75 100 SER A C 1
ATOM 814 O O . SER A 1 100 ? -3.921 5.995 -27.778 1.00 89.75 100 SER A O 1
ATOM 816 N N . ASN A 1 101 ? -2.214 6.170 -26.307 1.00 89.62 101 ASN A N 1
ATOM 817 C CA . ASN A 1 101 ? -2.004 7.612 -26.461 1.00 89.62 101 ASN A CA 1
ATOM 818 C C . ASN A 1 101 ? -1.504 7.997 -27.862 1.00 89.62 101 ASN A C 1
ATOM 820 O O . ASN A 1 101 ? -1.748 9.117 -28.315 1.00 89.62 101 ASN A O 1
ATOM 824 N N . SER A 1 102 ? -0.881 7.069 -28.592 1.00 89.81 102 SER A N 1
ATOM 825 C CA . SER A 1 102 ? -0.476 7.301 -29.978 1.00 89.81 102 SER A CA 1
ATOM 826 C C . SER A 1 102 ? -1.662 7.214 -30.939 1.00 89.81 102 SER A C 1
ATOM 828 O O . SER A 1 102 ? -2.349 6.195 -31.045 1.00 89.81 102 SER A O 1
ATOM 830 N N . LYS A 1 103 ? -1.901 8.299 -31.687 1.00 87.25 103 LYS A N 1
ATOM 831 C CA . LYS A 1 103 ? -2.936 8.337 -32.729 1.00 87.25 103 LYS A CA 1
ATOM 832 C C . LYS A 1 103 ? -2.603 7.399 -33.895 1.00 87.25 103 LYS A C 1
ATOM 834 O O . LYS A 1 103 ? -3.492 6.698 -34.363 1.00 87.25 103 LYS A O 1
ATOM 839 N N . LYS A 1 104 ? -1.332 7.353 -34.317 1.00 87.81 104 LYS A N 1
ATOM 840 C CA . LYS A 1 104 ? -0.866 6.504 -35.426 1.00 87.81 104 LYS A CA 1
ATOM 841 C C . LYS A 1 104 ? -1.116 5.026 -35.135 1.00 87.81 104 LYS A C 1
ATOM 843 O O . LYS A 1 104 ? -1.679 4.322 -35.967 1.00 87.81 104 LYS A O 1
ATOM 848 N N . PHE A 1 105 ? -0.767 4.588 -33.925 1.00 88.69 105 PHE A N 1
ATOM 849 C CA . PHE A 1 105 ? -1.011 3.218 -33.487 1.00 88.69 105 PHE A CA 1
ATOM 850 C C . PHE A 1 105 ? -2.511 2.884 -33.457 1.00 88.69 105 PHE A C 1
ATOM 852 O O . PHE A 1 105 ? -2.915 1.840 -33.962 1.00 88.69 105 PHE A O 1
ATOM 859 N N . ARG A 1 106 ? -3.362 3.781 -32.933 1.00 87.44 106 ARG A N 1
ATOM 860 C CA . ARG A 1 106 ? -4.821 3.563 -32.910 1.00 87.44 106 ARG A CA 1
ATOM 861 C C . ARG A 1 106 ? -5.422 3.411 -34.307 1.00 87.44 106 ARG A C 1
ATOM 863 O O . ARG A 1 106 ? -6.166 2.465 -34.533 1.00 87.44 106 ARG A O 1
ATOM 870 N N . GLU A 1 107 ? -5.055 4.286 -35.243 1.00 86.44 107 GLU A N 1
ATOM 871 C CA . GLU A 1 107 ? -5.526 4.210 -36.634 1.00 86.44 107 GLU A CA 1
ATOM 872 C C . GLU A 1 107 ? -5.097 2.894 -37.317 1.00 86.44 107 GLU A C 1
ATOM 874 O O . GLU A 1 107 ? -5.834 2.348 -38.139 1.00 86.44 107 GLU A O 1
ATOM 879 N N . MET A 1 108 ? -3.919 2.355 -36.980 1.00 87.06 108 MET A N 1
ATOM 880 C CA . MET A 1 108 ? -3.464 1.052 -37.477 1.00 87.06 108 MET A CA 1
ATOM 881 C C . MET A 1 108 ? -4.277 -0.108 -36.884 1.00 87.06 108 MET A C 1
ATOM 883 O O . MET A 1 108 ? -4.710 -0.998 -37.618 1.00 87.06 108 MET A O 1
ATOM 887 N N . VAL A 1 109 ? -4.505 -0.101 -35.569 1.00 85.94 109 VAL A N 1
ATOM 888 C CA . VAL A 1 109 ? -5.310 -1.126 -34.892 1.00 85.94 109 VAL A CA 1
ATOM 889 C C . VAL A 1 109 ? -6.734 -1.158 -35.444 1.00 85.94 109 VAL A C 1
ATOM 891 O O . VAL A 1 109 ? -7.231 -2.243 -35.736 1.00 85.94 109 VAL A O 1
ATOM 894 N N . GLU A 1 110 ? -7.371 0.002 -35.628 1.00 83.31 110 GLU A N 1
ATOM 895 C CA . GLU A 1 110 ? -8.727 0.100 -36.188 1.00 83.31 110 GLU A CA 1
ATOM 896 C C . GLU A 1 110 ? -8.796 -0.538 -37.582 1.00 83.31 110 GLU A C 1
ATOM 898 O O . GLU A 1 110 ? -9.651 -1.388 -37.827 1.00 83.31 110 GLU A O 1
ATOM 903 N N . LYS A 1 111 ? -7.827 -0.244 -38.463 1.00 81.19 111 LYS A N 1
ATOM 904 C CA . LYS A 1 111 ? -7.736 -0.884 -39.787 1.00 81.19 111 LYS A CA 1
ATOM 905 C C . LYS A 1 111 ? -7.603 -2.404 -39.686 1.00 81.19 111 LYS A C 1
ATOM 907 O O . LYS A 1 111 ? -8.269 -3.120 -40.434 1.00 81.19 111 LYS A O 1
ATOM 912 N N . ASN A 1 112 ? -6.774 -2.906 -38.774 1.00 77.19 112 ASN A N 1
ATOM 913 C CA . ASN A 1 112 ? -6.567 -4.345 -38.596 1.00 77.19 112 ASN A CA 1
ATOM 914 C C . ASN A 1 112 ? -7.804 -5.054 -38.008 1.00 77.19 112 ASN A C 1
ATOM 916 O O . ASN A 1 112 ? -8.129 -6.167 -38.429 1.00 77.19 112 ASN A O 1
ATOM 920 N N . GLU A 1 113 ? -8.525 -4.424 -37.076 1.00 73.38 113 GLU A N 1
ATOM 921 C CA . GLU A 1 113 ? -9.759 -4.973 -36.494 1.00 73.38 113 GLU A CA 1
ATOM 922 C C . GLU A 1 113 ? -10.939 -4.948 -37.491 1.00 73.38 113 GLU A C 1
ATOM 924 O O . GLU A 1 113 ? -11.715 -5.911 -37.553 1.00 73.38 113 GLU A O 1
ATOM 929 N N . GLU A 1 114 ? -11.045 -3.909 -38.328 1.00 62.91 114 GLU A N 1
ATOM 930 C CA . GLU A 1 114 ? -12.026 -3.832 -39.420 1.00 62.91 114 GLU A CA 1
ATOM 931 C C . GLU A 1 114 ? -11.796 -4.938 -40.461 1.00 62.91 114 GLU A C 1
ATOM 933 O O . GLU A 1 114 ? -12.724 -5.670 -40.808 1.00 62.91 114 GLU A O 1
ATOM 938 N N . HIS A 1 115 ? -10.552 -5.167 -40.895 1.00 58.62 115 HIS A N 1
ATOM 939 C CA . HIS A 1 115 ? -10.240 -6.246 -41.842 1.00 58.62 115 HIS A CA 1
ATOM 940 C C . HIS A 1 115 ? -10.580 -7.643 -41.287 1.00 58.62 115 HIS A C 1
ATOM 942 O O . HIS A 1 115 ? -11.025 -8.514 -42.035 1.00 58.62 115 HIS A O 1
ATOM 948 N N . GLN A 1 116 ? -10.445 -7.874 -39.975 1.00 54.47 116 GLN A N 1
ATOM 949 C CA . GLN A 1 116 ? -10.801 -9.156 -39.346 1.00 54.47 116 GLN A CA 1
ATOM 950 C C . GLN A 1 116 ? -12.316 -9.383 -39.197 1.00 54.47 116 GLN A C 1
ATOM 952 O O . GLN A 1 116 ? -12.752 -10.537 -39.082 1.00 54.47 116 GLN A O 1
ATOM 957 N N . SER A 1 117 ? -13.123 -8.318 -39.191 1.00 52.00 117 SER A N 1
ATOM 958 C CA . SER A 1 117 ? -14.582 -8.414 -39.057 1.00 52.00 117 SER A CA 1
ATOM 959 C C . SER A 1 117 ? -15.280 -8.741 -40.383 1.00 52.00 117 SER A C 1
ATOM 961 O O . SER A 1 117 ? -16.258 -9.487 -40.362 1.00 52.00 117 SER A O 1
ATOM 963 N N . TYR A 1 118 ? -14.729 -8.334 -41.534 1.00 48.62 118 TYR A N 1
ATOM 964 C CA . TYR A 1 118 ? -15.240 -8.741 -42.857 1.00 48.62 118 TYR A CA 1
ATOM 965 C C . TYR A 1 118 ? -15.002 -10.228 -43.187 1.00 48.62 118 TYR A C 1
ATOM 967 O O . TYR A 1 118 ? -15.785 -10.828 -43.917 1.00 48.62 118 TYR A O 1
ATOM 975 N N . VAL A 1 119 ? -13.965 -10.856 -42.621 1.00 47.72 119 VAL A N 1
ATOM 976 C CA . VAL A 1 119 ? -13.617 -12.270 -42.888 1.00 47.72 119 VAL A CA 1
ATOM 977 C C . VAL A 1 119 ? -14.457 -13.259 -42.056 1.00 47.72 119 VAL A C 1
ATOM 979 O O . VAL A 1 119 ? -14.556 -14.432 -42.400 1.00 47.72 119 VAL A O 1
ATOM 982 N N . ASN A 1 120 ? -15.109 -12.807 -40.976 1.00 43.50 120 ASN A N 1
ATOM 983 C CA . ASN A 1 120 ? -15.871 -13.653 -40.042 1.00 43.50 120 ASN A CA 1
ATOM 984 C C . ASN A 1 120 ? -17.391 -13.385 -40.073 1.00 43.50 120 ASN A C 1
ATOM 986 O O . ASN A 1 120 ? -18.048 -13.436 -39.031 1.00 43.50 120 ASN A O 1
ATOM 990 N N . ALA A 1 121 ? -17.958 -13.099 -41.249 1.00 39.81 121 ALA A N 1
ATOM 991 C CA . ALA A 1 121 ? -19.375 -12.747 -41.407 1.00 39.81 121 ALA A CA 1
ATOM 992 C C . ALA A 1 121 ? -20.375 -13.888 -41.081 1.00 39.81 121 ALA A C 1
ATOM 994 O O . ALA A 1 121 ? -21.543 -13.611 -40.822 1.00 39.81 121 ALA A O 1
ATOM 995 N N . ASP A 1 122 ? -19.932 -15.149 -41.006 1.00 35.00 122 ASP A N 1
ATOM 996 C CA . ASP A 1 122 ? -20.823 -16.323 -40.892 1.00 35.00 122 ASP A CA 1
ATOM 997 C C . ASP A 1 122 ? -21.067 -16.847 -39.462 1.00 35.00 122 ASP A C 1
ATOM 999 O O . ASP A 1 122 ? -21.562 -17.963 -39.274 1.00 35.00 122 ASP A O 1
ATOM 1003 N N . LYS A 1 123 ? -20.752 -16.081 -38.410 1.00 33.00 123 LYS A N 1
ATOM 1004 C CA . LYS A 1 123 ? -21.136 -16.455 -37.035 1.00 33.00 123 LYS A CA 1
ATOM 1005 C C . LYS A 1 123 ? -22.012 -15.379 -36.402 1.00 33.00 123 LYS A C 1
ATOM 1007 O O . LYS A 1 123 ? -21.535 -14.259 -36.236 1.00 33.00 123 LYS A O 1
ATOM 1012 N N . PRO A 1 124 ? -23.250 -15.704 -35.972 1.00 30.33 124 PRO A N 1
ATOM 1013 C CA . PRO A 1 124 ? -24.103 -14.741 -35.296 1.00 30.33 124 PRO A CA 1
ATOM 1014 C C . PRO A 1 124 ? -23.450 -14.366 -33.964 1.00 30.33 124 PRO A C 1
ATOM 1016 O O . PRO A 1 124 ? -23.390 -15.154 -33.016 1.00 30.33 124 PRO A O 1
ATOM 1019 N N . THR A 1 125 ? -22.907 -13.157 -33.903 1.00 32.88 125 THR A N 1
ATOM 1020 C CA . THR A 1 125 ? -22.397 -12.543 -32.685 1.00 32.88 125 THR A CA 1
ATOM 1021 C C . THR A 1 125 ? -23.584 -12.273 -31.769 1.00 32.88 125 THR A C 1
ATOM 1023 O O . THR A 1 125 ? -24.360 -11.348 -31.989 1.00 32.88 125 THR A O 1
ATOM 1026 N N . LEU A 1 126 ? -23.734 -13.100 -30.729 1.00 30.50 126 LEU A N 1
ATOM 1027 C CA . LEU A 1 126 ? -24.639 -12.827 -29.616 1.00 30.50 126 LEU A CA 1
ATOM 1028 C C . LEU A 1 126 ? -24.345 -11.411 -29.101 1.00 30.50 126 LEU A C 1
ATOM 1030 O O . LEU A 1 126 ? -23.199 -11.117 -28.752 1.00 30.50 126 LEU A O 1
ATOM 1034 N N . ASN A 1 127 ? -25.375 -10.563 -29.107 1.00 32.12 127 ASN A N 1
ATOM 1035 C CA . ASN A 1 127 ? -25.355 -9.159 -28.707 1.00 32.12 127 ASN A CA 1
ATOM 1036 C C . ASN A 1 127 ? -24.376 -8.895 -27.558 1.00 32.12 127 ASN A C 1
ATOM 1038 O O . ASN A 1 127 ? -24.626 -9.237 -26.401 1.00 32.12 127 ASN A O 1
ATOM 1042 N N . GLN A 1 128 ? -23.242 -8.285 -27.902 1.00 34.59 128 GLN A N 1
ATOM 1043 C CA . GLN A 1 128 ? -22.295 -7.768 -26.931 1.00 34.59 128 GLN A CA 1
ATOM 1044 C C . GLN A 1 128 ? -22.990 -6.647 -26.164 1.00 34.59 128 GLN A C 1
ATOM 1046 O O . GLN A 1 128 ? -23.528 -5.719 -26.770 1.00 34.59 128 GLN A O 1
ATOM 1051 N N . GLY A 1 129 ? -22.969 -6.737 -24.835 1.00 29.00 129 GLY A N 1
ATOM 1052 C CA . GLY A 1 129 ? -23.365 -5.651 -23.954 1.00 29.00 129 GLY A CA 1
ATOM 1053 C C . GLY A 1 129 ? -22.558 -4.396 -24.276 1.00 29.00 129 GLY A C 1
ATOM 1054 O O . GLY A 1 129 ? -21.456 -4.205 -23.771 1.00 29.00 129 GLY A O 1
ATOM 1055 N N . LYS A 1 130 ? -23.128 -3.524 -25.111 1.00 32.91 130 LYS A N 1
ATOM 1056 C CA . LYS A 1 130 ? -22.818 -2.095 -25.171 1.00 32.91 130 LYS A CA 1
ATOM 1057 C C . LYS A 1 130 ? -23.402 -1.426 -23.921 1.00 32.91 130 LYS A C 1
ATOM 1059 O O . LYS A 1 130 ? -24.296 -0.597 -24.015 1.00 32.91 130 LYS A O 1
ATOM 1064 N N . GLN A 1 131 ? -22.949 -1.825 -22.741 1.00 34.28 131 GLN A N 1
ATOM 1065 C CA . GLN A 1 131 ? -23.150 -1.069 -21.509 1.00 34.28 131 GLN A CA 1
ATOM 1066 C C . GLN A 1 131 ? -21.828 -1.113 -20.753 1.00 34.28 131 GLN A C 1
ATOM 1068 O O . GLN A 1 131 ? -21.406 -2.180 -20.327 1.00 34.28 131 GLN A O 1
ATOM 1073 N N . ASP A 1 132 ? -21.171 0.051 -20.761 1.00 32.66 132 ASP A N 1
ATOM 1074 C CA . ASP A 1 132 ? -19.976 0.502 -20.016 1.00 32.66 132 ASP A CA 1
ATOM 1075 C C . ASP A 1 132 ? -18.990 1.305 -20.882 1.00 32.66 132 ASP A C 1
ATOM 1077 O O . ASP A 1 132 ? -17.953 1.753 -20.403 1.00 32.66 132 ASP A O 1
ATOM 1081 N N . VAL A 1 133 ? -19.352 1.613 -22.133 1.00 37.28 133 VAL A N 1
ATOM 1082 C CA . VAL A 1 133 ? -18.921 2.874 -22.750 1.00 37.28 133 VAL A CA 1
ATOM 1083 C C . VAL A 1 133 ? -20.039 3.867 -22.480 1.00 37.28 133 VAL A C 1
ATOM 1085 O O . VAL A 1 133 ? -21.034 3.907 -23.203 1.00 37.28 133 VAL A O 1
ATOM 1088 N N . THR A 1 134 ? -19.931 4.627 -21.391 1.00 31.02 134 THR A N 1
ATOM 1089 C CA . THR A 1 134 ? -20.675 5.882 -21.282 1.00 31.02 134 THR A CA 1
ATOM 1090 C C . THR A 1 134 ? -20.366 6.676 -22.541 1.00 31.02 134 THR A C 1
ATOM 1092 O O . THR A 1 134 ? -19.222 7.072 -22.758 1.00 31.02 134 THR A O 1
ATOM 1095 N N . GLN A 1 135 ? -21.379 6.840 -23.391 1.00 32.25 135 GLN A N 1
ATOM 1096 C CA . GLN A 1 135 ? -21.375 7.766 -24.512 1.00 32.25 135 GLN A CA 1
ATOM 1097 C C . GLN A 1 135 ? -21.242 9.185 -23.947 1.00 32.25 135 GLN A C 1
ATOM 1099 O O . GLN A 1 135 ? -22.216 9.909 -23.779 1.00 32.25 135 GLN A O 1
ATOM 1104 N N . THR A 1 136 ? -20.019 9.555 -23.593 1.00 31.52 136 THR A N 1
ATOM 1105 C CA . THR A 1 136 ? -19.576 10.942 -23.554 1.00 31.52 136 THR A CA 1
ATOM 1106 C C . THR A 1 136 ? -18.888 11.195 -24.881 1.00 31.52 136 THR A C 1
ATOM 1108 O O . THR A 1 136 ? -18.140 10.362 -25.380 1.00 31.52 136 THR A O 1
ATOM 1111 N N . SER A 1 137 ? -19.216 12.330 -25.468 1.00 35.09 137 SER A N 1
ATOM 1112 C CA . SER A 1 137 ? -19.056 12.717 -26.865 1.00 35.09 137 SER A CA 1
ATOM 1113 C C . SER A 1 137 ? -17.611 12.914 -27.359 1.00 35.09 137 SER A C 1
ATOM 1115 O O . SER A 1 137 ? -17.387 13.730 -28.246 1.00 35.09 137 SER A O 1
ATOM 1117 N N . SER A 1 138 ? -16.632 12.180 -26.829 1.00 42.44 138 SER A N 1
ATOM 1118 C CA . SER A 1 138 ? -15.290 12.052 -27.399 1.00 42.44 138 SER A CA 1
ATOM 1119 C C . SER A 1 138 ? -14.641 10.735 -26.940 1.00 42.44 138 SER A C 1
ATOM 1121 O O . SER A 1 138 ? -14.643 10.409 -25.754 1.00 42.44 138 SER A O 1
ATOM 1123 N N . ASN A 1 139 ? -14.064 9.962 -27.871 1.00 56.44 139 ASN A N 1
ATOM 1124 C CA . ASN A 1 139 ? -13.282 8.726 -27.639 1.00 56.44 139 ASN A CA 1
ATOM 1125 C C . ASN A 1 139 ? -11.967 8.970 -26.845 1.00 56.44 139 ASN A C 1
ATOM 1127 O O . ASN A 1 139 ? -10.967 8.280 -27.033 1.00 56.44 139 ASN A O 1
ATOM 1131 N N . GLU A 1 140 ? -11.918 9.996 -25.998 1.00 75.50 140 GLU A N 1
ATOM 1132 C CA . GLU A 1 140 ? -10.692 10.546 -25.417 1.00 75.50 140 GLU A CA 1
ATOM 1133 C C . GLU A 1 140 ? -10.396 10.023 -24.012 1.00 75.50 140 GLU A C 1
ATOM 1135 O O . GLU A 1 140 ? -9.230 9.998 -23.621 1.00 75.50 140 GLU A O 1
ATOM 1140 N N . ILE A 1 141 ? -11.413 9.615 -23.243 1.00 84.81 141 ILE A N 1
ATOM 1141 C CA . ILE A 1 141 ? -11.253 9.179 -21.848 1.00 84.81 141 ILE A CA 1
ATOM 1142 C C . ILE A 1 141 ? -11.630 7.704 -21.712 1.00 84.81 141 ILE A C 1
ATOM 1144 O O . ILE A 1 141 ? -12.767 7.314 -21.969 1.00 84.81 141 ILE A O 1
ATOM 1148 N N . VAL A 1 142 ? -10.675 6.892 -21.258 1.00 87.75 142 VAL A N 1
ATOM 1149 C CA . VAL A 1 142 ? -10.816 5.443 -21.061 1.00 87.75 142 VAL A CA 1
ATOM 1150 C C . VAL A 1 142 ? -10.586 5.100 -19.598 1.00 87.75 142 VAL A C 1
ATOM 1152 O O . VAL A 1 142 ? -9.806 5.755 -18.912 1.00 87.75 142 VAL A O 1
ATOM 1155 N N . LYS A 1 143 ? -11.245 4.056 -19.099 1.00 86.81 143 LYS A N 1
ATOM 1156 C CA . LYS A 1 143 ? -10.990 3.538 -17.756 1.00 86.81 143 LYS A CA 1
ATOM 1157 C C . LYS A 1 143 ? -9.919 2.446 -17.801 1.00 86.81 143 LYS A C 1
ATOM 1159 O O . LYS A 1 143 ? -10.125 1.435 -18.458 1.00 86.81 143 LYS A O 1
ATOM 1164 N N . VAL A 1 144 ? -8.815 2.629 -17.079 1.00 85.62 144 VAL A N 1
ATOM 1165 C CA . VAL A 1 144 ? -7.709 1.662 -16.965 1.00 85.62 144 VAL A CA 1
ATOM 1166 C C . VAL A 1 144 ? -7.504 1.318 -15.497 1.00 85.62 144 VAL A C 1
ATOM 1168 O O . VAL A 1 144 ? -7.246 2.204 -14.682 1.00 85.62 144 VAL A O 1
ATOM 1171 N N . LEU A 1 145 ? -7.671 0.039 -15.139 1.00 82.88 145 LEU A N 1
ATOM 1172 C CA . LEU A 1 145 ? -7.515 -0.474 -13.767 1.00 82.88 145 LEU A CA 1
ATOM 1173 C C . LEU A 1 145 ? -8.290 0.325 -12.699 1.00 82.88 145 LEU A C 1
ATOM 1175 O O . LEU A 1 145 ? -7.889 0.400 -11.540 1.00 82.88 145 LEU A O 1
ATOM 1179 N N . GLY A 1 146 ? -9.409 0.944 -13.089 1.00 83.25 146 GLY A N 1
ATOM 1180 C CA . GLY A 1 146 ? -10.247 1.765 -12.212 1.00 83.25 146 GLY A CA 1
ATOM 1181 C C . GLY A 1 146 ? -10.002 3.279 -12.268 1.00 83.25 146 GLY A C 1
ATOM 1182 O O . GLY A 1 146 ? -10.848 4.019 -11.766 1.00 83.25 146 GLY A O 1
ATOM 1183 N N . LEU A 1 147 ? -8.920 3.748 -12.898 1.00 87.25 147 LEU A N 1
ATOM 1184 C CA . LEU A 1 147 ? -8.606 5.170 -13.104 1.00 87.25 147 LEU A CA 1
ATOM 1185 C C . LEU A 1 147 ? -9.109 5.659 -14.467 1.00 87.25 147 LEU A C 1
ATOM 1187 O O . LEU A 1 147 ? -9.158 4.879 -15.412 1.00 87.25 147 LEU A O 1
ATOM 1191 N N . HIS A 1 148 ? -9.456 6.944 -14.588 1.00 90.12 148 HIS A N 1
ATOM 1192 C CA . HIS A 1 148 ? -9.768 7.539 -15.891 1.00 90.12 148 HIS A CA 1
ATOM 1193 C C . HIS A 1 148 ? -8.482 8.080 -16.515 1.00 90.12 148 HIS A C 1
ATOM 1195 O O . HIS A 1 148 ? -7.786 8.896 -15.914 1.00 90.12 148 HIS A O 1
ATOM 1201 N N . TRP A 1 149 ? -8.167 7.625 -17.718 1.00 91.50 149 TRP A N 1
ATOM 1202 C CA . TRP A 1 149 ? -7.013 8.031 -18.503 1.00 91.50 149 TRP A CA 1
ATOM 1203 C C . TRP A 1 149 ? -7.491 8.800 -19.727 1.00 91.50 149 TRP A C 1
ATOM 1205 O O . TRP A 1 149 ? -8.245 8.272 -20.545 1.00 91.50 149 TRP A O 1
ATOM 1215 N N . ASN A 1 150 ? -7.062 10.055 -19.844 1.00 91.44 150 ASN A N 1
ATOM 1216 C CA . ASN A 1 150 ? -7.234 10.815 -21.068 1.00 91.44 150 ASN A CA 1
ATOM 1217 C C . ASN A 1 150 ? -6.098 10.463 -22.025 1.00 91.44 150 ASN A C 1
ATOM 1219 O O . ASN A 1 150 ? -4.942 10.817 -21.801 1.00 91.44 150 ASN A O 1
ATOM 1223 N N . VAL A 1 151 ? -6.463 9.771 -23.092 1.00 89.62 151 VAL A N 1
ATOM 1224 C CA . VAL A 1 151 ? -5.549 9.148 -24.040 1.00 89.62 151 VAL A CA 1
ATOM 1225 C C . VAL A 1 151 ? -4.836 10.199 -24.897 1.00 89.62 151 VAL A C 1
ATOM 1227 O O . VAL A 1 151 ? -3.665 10.048 -25.213 1.00 89.62 151 VAL A O 1
ATOM 1230 N N . GLN A 1 152 ? -5.506 11.304 -25.233 1.00 87.06 152 GLN A N 1
ATOM 1231 C CA . GLN A 1 152 ? -4.936 12.352 -26.087 1.00 87.06 152 GLN A CA 1
ATOM 1232 C C . GLN A 1 152 ? -3.896 13.214 -25.365 1.00 87.06 152 GLN A C 1
ATOM 1234 O O . GLN A 1 152 ? -2.873 13.560 -25.945 1.00 87.06 152 GLN A O 1
ATOM 1239 N N . SER A 1 153 ? -4.177 13.588 -24.116 1.00 88.81 153 SER A N 1
ATOM 1240 C CA . SER A 1 153 ? -3.265 14.404 -23.299 1.00 88.81 153 SER A CA 1
ATOM 1241 C C . SER A 1 153 ? -2.310 13.574 -22.439 1.00 88.81 153 SER A C 1
ATOM 1243 O O . SER A 1 153 ? -1.440 14.137 -21.789 1.00 88.81 153 SER A O 1
ATOM 1245 N N . ASP A 1 154 ? -2.467 12.251 -22.445 1.00 91.50 154 ASP A N 1
ATOM 1246 C CA . ASP A 1 154 ? -1.699 11.278 -21.671 1.00 91.50 154 ASP A CA 1
ATOM 1247 C C . ASP A 1 154 ? -1.644 11.547 -20.153 1.00 91.50 154 ASP A C 1
ATOM 1249 O O . ASP A 1 154 ? -0.606 11.436 -19.492 1.00 91.50 154 ASP A O 1
ATOM 1253 N N . VAL A 1 155 ? -2.797 11.897 -19.577 1.00 91.81 155 VAL A N 1
ATOM 1254 C CA . VAL A 1 155 ? -2.938 12.195 -18.143 1.00 91.81 155 VAL A CA 1
ATOM 1255 C C . VAL A 1 155 ? -4.034 11.356 -17.496 1.00 91.81 155 VAL A C 1
ATOM 1257 O O . VAL A 1 155 ? -5.107 11.144 -18.066 1.00 91.81 155 VAL A O 1
ATOM 1260 N N . PHE A 1 156 ? -3.796 10.926 -16.262 1.00 91.94 156 PHE A N 1
ATOM 1261 C CA . PHE A 1 156 ? -4.838 10.437 -15.375 1.00 91.94 156 PHE A CA 1
ATOM 1262 C C . PHE A 1 156 ? -5.670 11.598 -14.832 1.00 91.94 156 PHE A C 1
ATOM 1264 O O . PHE A 1 156 ? -5.143 12.640 -14.433 1.00 91.94 156 PHE A O 1
ATOM 1271 N N . GLN A 1 157 ? -6.984 11.398 -14.823 1.00 90.31 157 GLN A N 1
ATOM 1272 C CA . GLN A 1 157 ? -7.985 12.360 -14.381 1.00 90.31 157 GLN A CA 1
ATOM 1273 C C . GLN A 1 157 ? -8.958 11.685 -13.410 1.00 90.31 157 GLN A C 1
ATOM 1275 O O . GLN A 1 157 ? -9.169 10.469 -13.438 1.00 90.31 157 GLN A O 1
ATOM 1280 N N . PHE A 1 158 ? -9.582 12.484 -12.551 1.00 87.94 158 PHE A N 1
ATOM 1281 C CA . PHE A 1 158 ? -10.530 12.005 -11.552 1.00 87.94 158 PHE A CA 1
ATOM 1282 C C . PHE A 1 158 ? -11.909 12.601 -11.815 1.00 87.94 158 PHE A C 1
ATOM 1284 O O . PHE A 1 158 ? -12.164 13.765 -11.517 1.00 87.94 158 PHE A O 1
ATOM 1291 N N . GLU A 1 159 ? -12.815 11.798 -12.370 1.00 82.69 159 GLU A N 1
ATOM 1292 C CA . GLU A 1 159 ? -14.194 12.227 -12.594 1.00 82.69 159 GLU A CA 1
ATOM 1293 C C . GLU A 1 159 ? -15.038 11.954 -11.342 1.00 82.69 159 GLU A C 1
ATOM 1295 O O . GLU A 1 159 ? -15.314 10.806 -10.985 1.00 82.69 159 GLU A O 1
ATOM 1300 N N . THR A 1 160 ? -15.424 13.024 -10.646 1.00 83.94 160 THR A N 1
ATOM 1301 C CA . THR A 1 160 ? -16.167 12.959 -9.379 1.00 83.94 160 THR A CA 1
ATOM 1302 C C . THR A 1 160 ? -17.598 13.477 -9.490 1.00 83.94 160 THR A C 1
ATOM 1304 O O . THR A 1 160 ? -18.340 13.373 -8.514 1.00 83.94 160 THR A O 1
ATOM 1307 N N . THR A 1 161 ? -18.040 13.971 -10.653 1.00 84.62 161 THR A N 1
ATOM 1308 C CA . THR A 1 161 ? -19.368 14.598 -10.811 1.00 84.62 161 THR A CA 1
ATOM 1309 C C . THR A 1 161 ? -20.507 13.652 -10.418 1.00 84.62 161 THR A C 1
ATOM 1311 O O . THR A 1 161 ? -21.360 14.001 -9.599 1.00 84.62 161 THR A O 1
ATOM 1314 N N . GLU A 1 162 ? -20.491 12.418 -10.928 1.00 85.81 162 GLU A N 1
ATOM 1315 C CA . GLU A 1 162 ? -21.490 11.397 -10.578 1.00 85.81 162 GLU A CA 1
ATOM 1316 C C . GLU A 1 162 ? -21.397 10.977 -9.109 1.00 85.81 162 GLU A C 1
ATOM 1318 O O . GLU A 1 162 ? -22.408 10.710 -8.457 1.00 85.81 162 GLU A O 1
ATOM 1323 N N . LEU A 1 163 ? -20.187 10.984 -8.546 1.00 87.44 163 LEU A N 1
ATOM 1324 C CA . LEU A 1 163 ? -19.974 10.671 -7.139 1.00 87.44 163 LEU A CA 1
ATOM 1325 C C . LEU A 1 163 ? -20.564 11.753 -6.224 1.00 87.44 163 LEU A C 1
ATOM 1327 O O . LEU A 1 163 ? -21.160 11.407 -5.204 1.00 87.44 163 LEU A O 1
ATOM 1331 N N . VAL A 1 164 ? -20.456 13.033 -6.597 1.00 87.06 164 VAL A N 1
ATOM 1332 C CA . VAL A 1 164 ? -21.091 14.151 -5.880 1.00 87.06 164 VAL A CA 1
ATOM 1333 C C . VAL A 1 164 ? -22.605 14.068 -5.978 1.00 87.06 164 VAL A C 1
ATOM 1335 O O . VAL A 1 164 ? -23.272 14.133 -4.948 1.00 87.06 164 VAL A O 1
ATOM 1338 N N . ARG A 1 165 ? -23.159 13.869 -7.181 1.00 89.06 165 ARG A N 1
ATOM 1339 C CA . ARG A 1 165 ? -24.611 13.701 -7.374 1.00 89.06 165 ARG A CA 1
ATOM 1340 C C . ARG A 1 165 ? -25.148 12.586 -6.491 1.00 89.06 165 ARG A C 1
ATOM 1342 O O . ARG A 1 165 ? -26.090 12.788 -5.734 1.00 89.06 165 ARG A O 1
ATOM 1349 N N . TYR A 1 166 ? -24.479 11.439 -6.518 1.00 90.31 166 TYR A N 1
ATOM 1350 C CA . TYR A 1 166 ? -24.797 10.317 -5.655 1.00 90.31 166 TYR A CA 1
ATOM 1351 C C . TYR A 1 166 ? -24.672 10.672 -4.164 1.00 90.31 166 TYR A C 1
ATOM 1353 O O . TYR A 1 166 ? -25.554 10.328 -3.381 1.00 90.31 166 TYR A O 1
ATOM 1361 N N . ALA A 1 167 ? -23.625 11.390 -3.753 1.00 89.31 167 ALA A N 1
ATOM 1362 C CA . ALA A 1 167 ? -23.446 11.807 -2.365 1.00 89.31 167 ALA A CA 1
ATOM 1363 C C . ALA A 1 167 ? -24.572 12.724 -1.864 1.00 89.31 167 ALA A C 1
ATOM 1365 O O . ALA A 1 167 ? -24.997 12.574 -0.722 1.00 89.31 167 ALA A O 1
ATOM 1366 N N . LEU A 1 168 ? -25.084 13.616 -2.719 1.00 88.50 168 LEU A N 1
ATOM 1367 C CA . LEU A 1 168 ? -26.203 14.510 -2.402 1.00 88.50 168 LEU A CA 1
ATOM 1368 C C . LEU A 1 168 ? -27.532 13.763 -2.206 1.00 88.50 168 LEU A C 1
ATOM 1370 O O . LEU A 1 168 ? -28.407 14.263 -1.507 1.00 88.50 168 LEU A O 1
ATOM 1374 N N . THR A 1 169 ? -27.683 12.558 -2.768 1.00 91.94 169 THR A N 1
ATOM 1375 C CA . THR A 1 169 ? -28.862 11.704 -2.513 1.00 91.94 169 THR A CA 1
ATOM 1376 C C . THR A 1 169 ? -28.808 10.966 -1.174 1.00 91.94 169 THR A C 1
ATOM 1378 O O . THR A 1 169 ? -29.801 10.372 -0.755 1.00 91.94 169 THR A O 1
ATOM 1381 N N . LEU A 1 170 ? -27.650 10.944 -0.505 1.00 90.44 170 LEU A N 1
ATOM 1382 C CA . LEU A 1 170 ? -27.473 10.197 0.734 1.00 90.44 170 LEU A CA 1
ATOM 1383 C C . LEU A 1 170 ? -27.812 11.058 1.956 1.00 90.44 170 LEU A C 1
ATOM 1385 O O . LEU A 1 170 ? -27.392 12.213 2.025 1.00 90.44 170 LEU A O 1
ATOM 1389 N N . PRO A 1 171 ? -28.454 10.482 2.989 1.00 92.88 171 PRO A N 1
ATOM 1390 C CA . PRO A 1 171 ? -28.626 11.184 4.254 1.00 92.88 171 PRO A CA 1
ATOM 1391 C C . PRO A 1 171 ? -27.248 11.415 4.899 1.00 92.88 171 PRO A C 1
ATOM 1393 O O . PRO A 1 171 ? -26.395 10.517 4.832 1.00 92.88 171 PRO A O 1
ATOM 1396 N N . PRO A 1 172 ? -26.987 12.570 5.535 1.00 94.06 172 PRO A N 1
ATOM 1397 C CA . PRO A 1 172 ? -25.701 12.866 6.155 1.00 94.06 172 PRO A CA 1
ATOM 1398 C C . PRO A 1 172 ? -25.555 12.033 7.430 1.00 94.06 172 PRO A C 1
ATOM 1400 O O . PRO A 1 172 ? -25.878 12.484 8.518 1.00 94.06 172 PRO A O 1
ATOM 1403 N N . THR A 1 173 ? -25.093 10.793 7.299 1.00 95.69 173 THR A N 1
ATOM 1404 C CA . THR A 1 173 ? -24.926 9.833 8.401 1.00 95.69 173 THR A CA 1
ATOM 1405 C C . THR A 1 173 ? -23.510 9.275 8.406 1.00 95.69 173 THR A C 1
ATOM 1407 O O . THR A 1 173 ? -22.804 9.291 7.391 1.00 95.69 173 THR A O 1
ATOM 1410 N N . LYS A 1 174 ? -23.097 8.676 9.526 1.00 95.06 174 LYS A N 1
ATOM 1411 C CA . LYS A 1 174 ? -21.817 7.956 9.621 1.00 95.06 174 LYS A CA 1
ATOM 1412 C C . LYS A 1 174 ? -21.666 6.863 8.556 1.00 95.06 174 LYS A C 1
ATOM 1414 O O . LYS A 1 174 ? -20.571 6.663 8.026 1.00 95.06 174 LYS A O 1
ATOM 1419 N N . ARG A 1 175 ? -22.761 6.176 8.202 1.00 95.38 175 ARG A N 1
ATOM 1420 C CA . ARG A 1 175 ? -22.779 5.185 7.115 1.00 95.38 175 ARG A CA 1
ATOM 1421 C C . ARG A 1 175 ? -22.473 5.827 5.762 1.00 95.38 175 ARG A C 1
ATOM 1423 O O . ARG A 1 175 ? -21.703 5.256 4.991 1.00 95.38 175 ARG A O 1
ATOM 1430 N N . SER A 1 176 ? -23.032 7.001 5.486 1.00 94.50 176 SER A N 1
ATOM 1431 C CA . SER A 1 176 ? -22.806 7.730 4.233 1.00 94.50 176 SER A CA 1
ATOM 1432 C C . SER A 1 176 ? -21.366 8.217 4.091 1.00 94.50 176 SER A C 1
ATOM 1434 O O . SER A 1 176 ? -20.792 8.059 3.015 1.00 94.50 176 SER A O 1
ATOM 1436 N N . VAL A 1 177 ? -20.740 8.688 5.179 1.00 94.19 177 VAL A N 1
ATOM 1437 C CA . VAL A 1 177 ? -19.309 9.057 5.192 1.00 94.19 177 VAL A CA 1
ATOM 1438 C C . VAL A 1 177 ? -18.432 7.871 4.776 1.00 94.19 177 VAL A C 1
ATOM 1440 O O . VAL A 1 177 ? -17.573 7.992 3.899 1.00 94.19 177 VAL A O 1
ATOM 1443 N N . LEU A 1 178 ? -18.673 6.689 5.353 1.00 94.12 178 LEU A N 1
ATOM 1444 C CA . LEU A 1 178 ? -17.919 5.482 5.002 1.00 94.12 178 LEU A CA 1
ATOM 1445 C C . LEU A 1 178 ? -18.191 5.038 3.556 1.00 94.12 178 LEU A C 1
ATOM 1447 O O . LEU A 1 178 ? -17.266 4.701 2.822 1.00 94.12 178 LEU A O 1
ATOM 1451 N N . LYS A 1 179 ? -19.460 5.066 3.130 1.00 93.56 179 LYS A N 1
ATOM 1452 C CA . LYS A 1 179 ? -19.873 4.663 1.780 1.00 93.56 179 LYS A CA 1
ATOM 1453 C C . LYS A 1 179 ? -19.255 5.554 0.704 1.00 93.56 179 LYS A C 1
ATOM 1455 O O . LYS A 1 179 ? -18.841 5.041 -0.331 1.00 93.56 179 LYS A O 1
ATOM 1460 N N . LEU A 1 180 ? -19.193 6.865 0.944 1.00 92.38 180 LEU A N 1
ATOM 1461 C CA . LEU A 1 180 ? -18.586 7.814 0.018 1.00 92.38 180 LEU A CA 1
ATOM 1462 C C . LEU A 1 180 ? -17.062 7.675 -0.006 1.00 92.38 180 LEU A C 1
ATOM 1464 O O . LEU A 1 180 ? -16.485 7.539 -1.079 1.00 92.38 180 LEU A O 1
ATOM 1468 N N . SER A 1 181 ? -16.418 7.643 1.164 1.00 91.19 181 SER A N 1
ATOM 1469 C CA . SER A 1 181 ? -14.955 7.521 1.251 1.00 91.19 181 SER A CA 1
ATOM 1470 C C . SER A 1 181 ? -14.421 6.241 0.602 1.00 91.19 181 SER A C 1
ATOM 1472 O O . SER A 1 181 ? -13.382 6.287 -0.047 1.00 91.19 181 SER A O 1
ATOM 1474 N N . ALA A 1 182 ? -15.144 5.122 0.705 1.00 90.56 182 ALA A N 1
ATOM 1475 C CA . ALA A 1 182 ? -14.775 3.864 0.055 1.00 90.56 182 ALA A CA 1
ATOM 1476 C C . ALA A 1 182 ? -15.005 3.848 -1.470 1.00 90.56 182 ALA A C 1
ATOM 1478 O O . ALA A 1 182 ? -14.434 3.004 -2.155 1.00 90.56 182 ALA A O 1
ATOM 1479 N N . LYS A 1 183 ? -15.844 4.746 -2.010 1.00 91.25 183 LYS A N 1
ATOM 1480 C CA . LYS A 1 183 ? -16.085 4.868 -3.459 1.00 91.25 183 LYS A CA 1
ATOM 1481 C C . LYS A 1 183 ? -15.020 5.699 -4.177 1.00 91.25 183 LYS A C 1
ATOM 1483 O O . LYS A 1 183 ? -14.949 5.632 -5.400 1.00 91.25 183 LYS A O 1
ATOM 1488 N N . ILE A 1 184 ? -14.210 6.469 -3.448 1.00 90.00 184 ILE A N 1
ATOM 1489 C CA . ILE A 1 184 ? -13.079 7.200 -4.025 1.00 90.00 184 ILE A CA 1
ATOM 1490 C C . ILE A 1 184 ? -11.960 6.191 -4.292 1.00 90.00 184 ILE A C 1
ATOM 1492 O O . ILE A 1 184 ? -11.330 5.683 -3.363 1.00 90.00 184 ILE A O 1
ATOM 1496 N N . PHE A 1 185 ? -11.738 5.883 -5.567 1.00 89.25 185 PHE A N 1
ATOM 1497 C CA . PHE A 1 185 ? -10.698 4.958 -5.992 1.00 89.25 185 PHE A CA 1
ATOM 1498 C C . PHE A 1 185 ? -9.378 5.708 -6.211 1.00 89.25 185 PHE A C 1
ATOM 1500 O O . PHE A 1 185 ? -9.222 6.434 -7.187 1.00 89.25 185 PHE A O 1
ATOM 1507 N N . ASP A 1 186 ? -8.443 5.538 -5.275 1.00 91.12 186 ASP A N 1
ATOM 1508 C CA . ASP A 1 186 ? -7.112 6.155 -5.295 1.00 91.12 186 ASP A CA 1
ATOM 1509 C C . ASP A 1 186 ? -6.044 5.123 -4.871 1.00 91.12 186 ASP A C 1
ATOM 1511 O O . ASP A 1 186 ? -5.624 5.089 -3.708 1.00 91.12 186 ASP A O 1
ATOM 1515 N N . PRO A 1 187 ? -5.663 4.196 -5.771 1.00 89.19 187 PRO A N 1
ATOM 1516 C CA . PRO A 1 187 ? -4.779 3.079 -5.437 1.00 89.19 187 PRO A CA 1
ATOM 1517 C C . PRO A 1 187 ? -3.340 3.522 -5.136 1.00 89.19 187 PRO A C 1
ATOM 1519 O O . PRO A 1 187 ? -2.706 2.952 -4.244 1.00 89.19 187 PRO A O 1
ATOM 1522 N N . ILE A 1 188 ? -2.850 4.547 -5.840 1.00 91.25 188 ILE A N 1
ATOM 1523 C CA . ILE A 1 188 ? -1.477 5.063 -5.725 1.00 91.25 188 ILE A CA 1
ATOM 1524 C C . ILE A 1 188 ? -1.347 6.247 -4.760 1.00 91.25 188 ILE A C 1
ATOM 1526 O O . ILE A 1 188 ? -0.230 6.591 -4.380 1.00 91.25 188 ILE A O 1
ATOM 1530 N N . GLY A 1 189 ? -2.453 6.817 -4.275 1.00 94.25 189 GLY A N 1
ATOM 1531 C CA . GLY A 1 189 ? -2.438 7.847 -3.237 1.00 94.25 189 GLY A CA 1
ATOM 1532 C C . GLY A 1 189 ? -2.251 9.268 -3.769 1.00 94.25 189 GLY A C 1
ATOM 1533 O O . GLY A 1 189 ? -1.678 10.099 -3.069 1.00 94.25 189 GLY A O 1
ATOM 1534 N N . ILE A 1 190 ? -2.704 9.576 -4.982 1.00 94.06 190 ILE A N 1
ATOM 1535 C CA . ILE A 1 190 ? -2.624 10.939 -5.537 1.00 94.06 190 ILE A CA 1
ATOM 1536 C C . ILE A 1 190 ? -3.512 11.892 -4.732 1.00 94.06 190 ILE A C 1
ATOM 1538 O O . ILE A 1 190 ? -3.123 13.019 -4.435 1.00 94.06 190 ILE A O 1
ATOM 1542 N N . LEU A 1 191 ? -4.692 11.421 -4.327 1.00 94.81 191 LEU A N 1
ATOM 1543 C CA . LEU A 1 191 ? -5.689 12.186 -3.580 1.00 94.81 191 LEU A CA 1
ATOM 1544 C C . LEU A 1 191 ? -5.531 12.005 -2.064 1.00 94.81 191 LEU A C 1
ATOM 1546 O O . LEU A 1 191 ? -6.434 12.346 -1.295 1.00 94.81 191 LEU A O 1
ATOM 1550 N N . ALA A 1 192 ? -4.413 11.447 -1.594 1.00 95.50 192 ALA A N 1
ATOM 1551 C CA . ALA A 1 192 ? -4.207 11.156 -0.179 1.00 95.50 192 ALA A CA 1
ATOM 1552 C C . ALA A 1 192 ? -4.351 12.380 0.752 1.00 95.50 192 ALA A C 1
ATOM 1554 O O . ALA A 1 192 ? -4.982 12.207 1.803 1.00 95.50 192 ALA A O 1
ATOM 1555 N N . PRO A 1 193 ? -3.872 13.595 0.394 1.00 95.50 193 PRO A N 1
ATOM 1556 C CA . PRO A 1 193 ? -4.064 14.797 1.210 1.00 95.50 193 PRO A CA 1
ATOM 1557 C C . PRO A 1 193 ? -5.526 15.200 1.390 1.00 95.50 193 PRO A C 1
ATOM 1559 O O . PRO A 1 193 ? -5.905 15.712 2.439 1.00 95.50 193 PRO A O 1
ATOM 1562 N N . PHE A 1 194 ? -6.376 14.899 0.412 1.00 94.88 194 PHE A N 1
ATOM 1563 C CA . PHE A 1 194 ? -7.810 15.128 0.530 1.00 94.88 194 PHE A CA 1
ATOM 1564 C C . PHE A 1 194 ? -8.513 13.972 1.261 1.00 94.88 194 PHE A C 1
ATOM 1566 O O . PHE A 1 194 ? -9.255 14.174 2.226 1.00 94.88 194 PHE A O 1
ATOM 1573 N N . THR A 1 195 ? -8.271 12.727 0.836 1.00 94.38 195 THR A N 1
ATOM 1574 C CA . THR A 1 195 ? -9.003 11.549 1.338 1.00 94.38 195 THR A CA 1
ATOM 1575 C C . THR A 1 195 ? -8.733 11.255 2.813 1.00 94.38 195 THR A C 1
ATOM 1577 O O . THR A 1 195 ? -9.569 10.629 3.474 1.00 94.38 195 THR A O 1
ATOM 1580 N N . ILE A 1 196 ? -7.608 11.717 3.372 1.00 95.88 196 ILE A N 1
ATOM 1581 C CA . ILE A 1 196 ? -7.341 11.600 4.809 1.00 95.88 196 ILE A CA 1
ATOM 1582 C C . ILE A 1 196 ? -8.359 12.380 5.648 1.00 95.88 196 ILE A C 1
ATOM 1584 O O . ILE A 1 196 ? -8.767 11.880 6.694 1.00 95.88 196 ILE A O 1
ATOM 1588 N N . ASN A 1 197 ? -8.878 13.515 5.163 1.00 95.50 197 ASN A N 1
ATOM 1589 C CA . ASN A 1 197 ? -9.893 14.294 5.877 1.00 95.50 197 ASN A CA 1
ATOM 1590 C C . ASN A 1 197 ? -11.202 13.513 6.053 1.00 95.50 197 ASN A C 1
ATOM 1592 O O . ASN A 1 197 ? -11.783 13.516 7.139 1.00 95.50 197 ASN A O 1
ATOM 1596 N N . MET A 1 198 ? -11.619 12.762 5.028 1.00 94.75 198 MET A N 1
ATOM 1597 C CA . MET A 1 198 ? -12.778 11.862 5.109 1.00 94.75 198 MET A CA 1
ATOM 1598 C C . MET A 1 198 ? -12.558 10.749 6.145 1.00 94.75 198 MET A C 1
ATOM 1600 O O . MET A 1 198 ? -13.452 10.432 6.933 1.00 94.75 198 MET A O 1
ATOM 1604 N N . LYS A 1 199 ? -11.351 10.165 6.181 1.00 94.94 199 LYS A N 1
ATOM 1605 C CA . LYS A 1 199 ? -10.990 9.111 7.146 1.00 94.94 199 LYS A CA 1
ATOM 1606 C C . LYS A 1 199 ? -10.923 9.653 8.579 1.00 94.94 199 LYS A C 1
ATOM 1608 O O . LYS A 1 199 ? -11.375 8.977 9.501 1.00 94.94 199 LYS A O 1
ATOM 1613 N N . CYS A 1 200 ? -10.404 10.867 8.762 1.00 95.25 200 CYS A N 1
ATOM 1614 C CA . CYS A 1 200 ? -10.375 11.566 10.044 1.00 95.25 200 CYS A CA 1
ATOM 1615 C C . CYS A 1 200 ? -11.792 11.895 10.531 1.00 95.25 200 CYS A C 1
ATOM 1617 O O . CYS A 1 200 ? -12.105 11.598 11.679 1.00 95.25 200 CYS A O 1
ATOM 1619 N N . LEU A 1 201 ? -12.678 12.407 9.663 1.00 95.69 201 LEU A N 1
ATOM 1620 C CA . LEU A 1 201 ? -14.091 12.622 10.002 1.00 95.69 201 LEU A CA 1
ATOM 1621 C C . LEU A 1 201 ? -14.749 11.315 10.461 1.00 95.69 201 LEU A C 1
ATOM 1623 O O . LEU A 1 201 ? -15.388 11.276 11.510 1.00 95.69 201 LEU A O 1
ATOM 1627 N N . PHE A 1 202 ? -14.545 10.220 9.725 1.00 95.50 202 PHE A N 1
ATOM 1628 C CA . PHE A 1 202 ? -15.071 8.916 10.122 1.00 95.50 202 PHE A CA 1
ATOM 1629 C C . PHE A 1 202 ? -14.529 8.446 11.482 1.00 95.50 202 PHE A C 1
ATOM 1631 O O . PHE A 1 202 ? -15.288 7.906 12.292 1.00 95.50 202 PHE A O 1
ATOM 1638 N N . GLN A 1 203 ? -13.240 8.669 11.765 1.00 94.69 203 GLN A N 1
ATOM 1639 C CA . GLN A 1 203 ? -12.661 8.359 13.071 1.00 94.69 203 GLN A CA 1
ATOM 1640 C C . GLN A 1 203 ? -13.300 9.199 14.184 1.00 94.69 203 GLN A C 1
ATOM 1642 O O . GLN A 1 203 ? -13.668 8.629 15.211 1.00 94.69 203 GLN A O 1
ATOM 1647 N N . THR A 1 204 ? -13.493 10.505 13.977 1.00 94.06 204 THR A N 1
ATOM 1648 C CA . THR A 1 204 ? -14.172 11.393 14.934 1.00 94.06 204 THR A CA 1
ATOM 1649 C C . THR A 1 204 ? -15.566 10.870 15.274 1.00 94.06 204 THR A C 1
ATOM 1651 O O . THR A 1 204 ? -15.870 10.661 16.443 1.00 94.06 204 THR A O 1
ATOM 1654 N N . LEU A 1 205 ? -16.363 10.497 14.266 1.00 94.44 205 LEU A N 1
ATOM 1655 C CA . LEU A 1 205 ? -17.695 9.905 14.462 1.00 94.44 205 LEU A CA 1
ATOM 1656 C C . LEU A 1 205 ? -17.667 8.543 15.178 1.00 94.44 205 LEU A C 1
ATOM 1658 O O . LEU A 1 205 ? -18.669 8.095 15.742 1.00 94.44 205 LEU A O 1
ATOM 1662 N N . CYS A 1 206 ? -16.544 7.824 15.126 1.00 92.44 206 CYS A N 1
ATOM 1663 C CA . CYS A 1 206 ? -16.348 6.609 15.915 1.00 92.44 206 CYS A CA 1
ATOM 1664 C C . CYS A 1 206 ? -16.017 6.922 17.372 1.00 92.44 206 CYS A C 1
ATOM 1666 O O . CYS A 1 206 ? -16.540 6.247 18.251 1.00 92.44 206 CYS A O 1
ATOM 1668 N N . VAL A 1 207 ? -15.193 7.939 17.625 1.00 92.00 207 VAL A N 1
ATOM 1669 C CA . VAL A 1 207 ? -14.839 8.391 18.979 1.00 92.00 207 VAL A CA 1
ATOM 1670 C C . VAL A 1 207 ? -16.048 8.995 19.695 1.00 92.00 207 VAL A C 1
ATOM 1672 O O . VAL A 1 207 ? -16.272 8.699 20.864 1.00 92.00 207 VAL A O 1
ATOM 1675 N N . GLU A 1 208 ? -16.867 9.766 18.981 1.00 91.94 208 GLU A N 1
ATOM 1676 C CA . GLU A 1 208 ? -18.117 10.358 19.478 1.00 91.94 208 GLU A CA 1
ATOM 1677 C C . GLU A 1 208 ? -19.248 9.326 19.663 1.00 91.94 208 GLU A C 1
ATOM 1679 O O . GLU A 1 208 ? -20.324 9.673 20.135 1.00 91.94 208 GLU A O 1
ATOM 1684 N N . ASN A 1 209 ? -19.022 8.052 19.311 1.00 92.06 209 ASN A N 1
ATOM 1685 C CA . ASN A 1 209 ? -20.013 6.970 19.376 1.00 92.06 209 ASN A CA 1
ATOM 1686 C C . ASN A 1 209 ? -21.333 7.270 18.633 1.00 92.06 209 ASN A C 1
ATOM 1688 O O . ASN A 1 209 ? -22.386 6.763 19.015 1.00 92.06 209 ASN A O 1
ATOM 1692 N N . VAL A 1 210 ? -21.276 8.039 17.539 1.00 92.50 210 VAL A N 1
ATOM 1693 C CA . VAL A 1 210 ? -22.437 8.285 16.669 1.00 92.50 210 VAL A CA 1
ATOM 1694 C C . VAL A 1 210 ? -22.893 6.961 16.046 1.00 92.50 210 VAL A C 1
ATOM 1696 O O . VAL A 1 210 ? -22.065 6.201 15.515 1.00 92.50 210 VAL A O 1
ATOM 1699 N N . ASP A 1 211 ? -24.197 6.677 16.117 1.00 94.06 211 ASP A N 1
ATOM 1700 C CA . ASP A 1 211 ? -24.782 5.479 15.515 1.00 94.06 211 ASP A CA 1
ATOM 1701 C C . ASP A 1 211 ? -24.822 5.580 13.979 1.00 94.06 211 ASP A C 1
ATOM 1703 O O . ASP A 1 211 ? -24.729 6.652 13.382 1.00 94.06 211 ASP A O 1
ATOM 1707 N N . TRP A 1 212 ? -24.911 4.437 13.303 1.00 93.56 212 TRP A N 1
ATOM 1708 C CA . TRP A 1 212 ? -24.787 4.357 11.849 1.00 93.56 212 TRP A CA 1
ATOM 1709 C C . TRP A 1 212 ? -25.870 5.117 11.082 1.00 93.56 212 TRP A C 1
ATOM 1711 O O . TRP A 1 212 ? -25.583 5.570 9.972 1.00 93.56 212 TRP A O 1
ATOM 1721 N N . GLY A 1 213 ? -27.085 5.196 11.633 1.00 91.94 213 GLY A N 1
ATOM 1722 C CA . GLY A 1 213 ? -28.242 5.839 11.003 1.00 91.94 213 GLY A CA 1
ATOM 1723 C C . GLY A 1 213 ? -28.531 7.256 11.496 1.00 91.94 213 GLY A C 1
ATOM 1724 O O . GLY A 1 213 ? -29.399 7.911 10.933 1.00 91.94 213 GLY A O 1
ATOM 1725 N N . THR A 1 214 ? -27.829 7.733 12.526 1.00 93.25 214 THR A N 1
ATOM 1726 C CA . THR A 1 214 ? -28.055 9.071 13.082 1.00 93.25 214 THR A CA 1
ATOM 1727 C C . THR A 1 214 ? -27.551 10.143 12.124 1.00 93.25 214 THR A C 1
ATOM 1729 O O . THR A 1 214 ? -26.430 10.051 11.609 1.00 93.25 214 THR A O 1
ATOM 1732 N N . GLU A 1 215 ? -28.377 11.165 11.899 1.00 94.25 215 GLU A N 1
ATOM 1733 C CA . GLU A 1 215 ? -27.987 12.336 11.121 1.00 94.25 215 GLU A CA 1
ATOM 1734 C C . GLU A 1 215 ? -26.900 13.136 11.841 1.00 94.25 215 GLU A C 1
ATOM 1736 O O . GLU A 1 215 ? -26.932 13.344 13.057 1.00 94.25 215 GLU A O 1
ATOM 1741 N N . LEU A 1 216 ? -25.902 13.565 11.074 1.00 94.25 216 LEU A N 1
ATOM 1742 C CA . LEU A 1 216 ? -24.807 14.384 11.561 1.00 94.25 216 LEU A CA 1
ATOM 1743 C C . LEU A 1 216 ? -25.329 15.765 11.955 1.00 94.25 216 LEU A C 1
ATOM 1745 O O . LEU A 1 216 ? -26.141 16.360 11.253 1.00 94.25 216 LEU A O 1
ATOM 1749 N N . SER A 1 217 ? -24.786 16.317 13.036 1.00 92.12 217 SER A N 1
ATOM 1750 C CA . SER A 1 217 ? -25.116 17.657 13.517 1.00 92.12 217 SER A CA 1
ATOM 1751 C C . SER A 1 217 ? -23.855 18.468 13.834 1.00 92.12 217 SER A C 1
ATOM 1753 O O . SER A 1 217 ? -22.734 17.945 13.864 1.00 92.12 217 SER A O 1
ATOM 1755 N N . GLY A 1 218 ? -24.027 19.782 14.009 1.00 93.69 218 GLY A N 1
ATOM 1756 C CA . GLY A 1 218 ? -22.962 20.701 14.410 1.00 93.69 218 GLY A CA 1
ATOM 1757 C C . GLY A 1 218 ? -21.724 20.653 13.506 1.00 93.69 218 GLY A C 1
ATOM 1758 O O . GLY A 1 218 ? -21.815 20.746 12.280 1.00 93.69 218 GLY A O 1
ATOM 1759 N N . LYS A 1 219 ? -20.546 20.503 14.126 1.00 93.88 219 LYS A N 1
ATOM 1760 C CA . LYS A 1 219 ? -19.238 20.524 13.448 1.00 93.88 219 LYS A CA 1
ATOM 1761 C C . LYS A 1 219 ? -19.038 19.359 12.469 1.00 93.88 219 LYS A C 1
ATOM 1763 O O . LYS A 1 219 ? -18.374 19.518 11.445 1.00 93.88 219 LYS A O 1
ATOM 1768 N N . SER A 1 220 ? -19.600 18.191 12.765 1.00 93.69 220 SER A N 1
ATOM 1769 C CA . SER A 1 220 ? -19.465 17.009 11.907 1.00 93.69 220 SER A CA 1
ATOM 1770 C C . SER A 1 220 ? -20.248 17.173 10.602 1.00 93.69 220 SER A C 1
ATOM 1772 O O . SER A 1 220 ? -19.740 16.825 9.536 1.00 93.69 220 SER A O 1
ATOM 1774 N N . LEU A 1 221 ? -21.437 17.787 10.664 1.00 94.50 221 LEU A N 1
ATOM 1775 C CA . LEU A 1 221 ? -22.236 18.112 9.480 1.00 94.50 221 LEU A CA 1
ATOM 1776 C C . LEU A 1 221 ? -21.577 19.198 8.620 1.00 94.50 221 LEU A C 1
ATOM 1778 O O . LEU A 1 221 ? -21.514 19.063 7.399 1.00 94.50 221 LEU A O 1
ATOM 1782 N N . SER A 1 222 ? -21.042 20.256 9.237 1.00 94.38 222 SER A N 1
ATOM 1783 C CA . SER A 1 222 ? -20.349 21.310 8.486 1.00 94.38 222 SER A CA 1
ATOM 1784 C C . SER A 1 222 ? -19.089 20.784 7.790 1.00 94.38 222 SER A C 1
ATOM 1786 O O . SER A 1 222 ? -18.856 21.105 6.624 1.00 94.38 222 SER A O 1
ATOM 1788 N N . THR A 1 223 ? -18.329 19.911 8.460 1.00 93.81 223 THR A N 1
ATOM 1789 C CA . THR A 1 223 ? -17.157 19.236 7.877 1.00 93.81 223 THR A CA 1
ATOM 1790 C C . THR A 1 223 ? -17.562 18.351 6.698 1.00 93.81 223 THR A C 1
ATOM 1792 O O . THR A 1 223 ? -16.947 18.432 5.638 1.00 93.81 223 THR A O 1
ATOM 1795 N N . TRP A 1 224 ? -18.624 17.552 6.843 1.00 93.25 224 TRP A N 1
ATOM 1796 C CA . TRP A 1 224 ? -19.175 16.738 5.754 1.00 93.25 224 TRP A CA 1
ATOM 1797 C C . TRP A 1 224 ? -19.557 17.584 4.533 1.00 93.25 224 TRP A C 1
ATOM 1799 O O . TRP A 1 224 ? -19.093 17.315 3.428 1.00 93.25 224 TRP A O 1
ATOM 1809 N N . ASN A 1 225 ? -20.325 18.656 4.734 1.00 92.25 225 ASN A N 1
ATOM 1810 C CA . ASN A 1 225 ? -20.757 19.540 3.649 1.00 92.25 225 ASN A CA 1
ATOM 1811 C C . ASN A 1 225 ? -19.585 20.278 2.985 1.00 92.25 225 ASN A C 1
ATOM 1813 O O . ASN A 1 225 ? -19.630 20.565 1.789 1.00 92.25 225 ASN A O 1
ATOM 1817 N N . SER A 1 226 ? -18.530 20.601 3.739 1.00 92.62 226 SER A N 1
ATOM 1818 C CA . SER A 1 226 ? -17.292 21.143 3.170 1.00 92.62 226 SER A CA 1
ATOM 1819 C C . SER A 1 226 ? -16.607 20.118 2.267 1.00 92.62 226 SER A C 1
ATOM 1821 O O . SER A 1 226 ? -16.291 20.426 1.125 1.00 92.62 226 SER A O 1
ATOM 1823 N N . LEU A 1 227 ? -16.456 18.879 2.742 1.00 92.25 227 LEU A N 1
ATOM 1824 C CA . LEU A 1 227 ? -15.812 17.804 1.988 1.00 92.25 227 LEU A CA 1
ATOM 1825 C C . LEU A 1 227 ? -16.575 17.426 0.711 1.00 92.25 227 LEU A C 1
ATOM 1827 O O . LEU A 1 227 ? -15.950 17.077 -0.288 1.00 92.25 227 LEU A O 1
ATOM 1831 N N . LEU A 1 228 ? -17.910 17.509 0.721 1.00 90.38 228 LEU A N 1
ATOM 1832 C CA . LEU A 1 228 ? -18.728 17.302 -0.478 1.00 90.38 228 LEU A CA 1
ATOM 1833 C C . LEU A 1 228 ? -18.517 18.390 -1.532 1.00 90.38 228 LEU A C 1
ATOM 1835 O O . LEU A 1 228 ? -18.427 18.070 -2.715 1.00 90.38 228 LEU A O 1
ATOM 1839 N N . ARG A 1 229 ? -18.427 19.659 -1.112 1.00 88.44 229 ARG A N 1
ATOM 1840 C CA . ARG A 1 229 ? -18.151 20.782 -2.021 1.00 88.44 229 ARG A CA 1
ATOM 1841 C C . ARG A 1 229 ? -16.757 20.664 -2.630 1.00 88.44 229 ARG A C 1
ATOM 1843 O O . ARG A 1 229 ? -16.617 20.779 -3.844 1.00 88.44 229 ARG A O 1
ATOM 1850 N N . ASP A 1 230 ? -15.765 20.341 -1.806 1.00 89.00 230 ASP A N 1
ATOM 1851 C CA . ASP A 1 230 ? -14.385 20.140 -2.251 1.00 89.00 230 ASP A CA 1
ATOM 1852 C C . ASP A 1 230 ? -14.258 18.971 -3.240 1.00 89.00 230 ASP A C 1
ATOM 1854 O O . ASP A 1 230 ? -13.423 19.012 -4.136 1.00 89.00 230 ASP A O 1
ATOM 1858 N N . LEU A 1 231 ? -15.111 17.944 -3.152 1.00 87.44 231 LEU A N 1
ATOM 1859 C CA . LEU A 1 231 ? -15.058 16.793 -4.060 1.00 87.44 231 LEU A CA 1
ATOM 1860 C C . LEU A 1 231 ? -15.169 17.191 -5.546 1.00 87.44 231 LEU A C 1
ATOM 1862 O O . LEU A 1 231 ? -14.618 16.496 -6.399 1.00 87.44 231 LEU A O 1
ATOM 1866 N N . LEU A 1 232 ? -15.852 18.299 -5.863 1.00 84.88 232 LEU A N 1
ATOM 1867 C CA . LEU A 1 232 ? -15.947 18.833 -7.228 1.00 84.88 232 LEU A CA 1
ATOM 1868 C C . LEU A 1 232 ? -14.607 19.386 -7.732 1.00 84.88 232 LEU A C 1
ATOM 1870 O O . LEU A 1 232 ? -14.294 19.246 -8.913 1.00 84.88 232 LEU A O 1
ATOM 1874 N N . ALA A 1 233 ? -13.798 19.967 -6.843 1.00 85.81 233 ALA A N 1
ATOM 1875 C CA . ALA A 1 233 ? -12.490 20.518 -7.186 1.00 85.81 233 ALA A CA 1
ATOM 1876 C C . ALA A 1 233 ? -11.454 19.428 -7.508 1.00 85.81 233 ALA A C 1
ATOM 1878 O O . ALA A 1 233 ? -10.441 19.713 -8.127 1.00 85.81 233 ALA A O 1
ATOM 1879 N N . ILE A 1 234 ? -11.713 18.159 -7.175 1.00 86.06 234 ILE A N 1
ATOM 1880 C CA . ILE A 1 234 ? -10.819 17.042 -7.530 1.00 86.06 234 ILE A CA 1
ATOM 1881 C C . ILE A 1 234 ? -10.663 16.895 -9.054 1.00 86.06 234 ILE A C 1
ATOM 1883 O O . ILE A 1 234 ? -9.617 16.448 -9.518 1.00 86.06 234 ILE A O 1
ATOM 1887 N N . LYS A 1 235 ? -11.664 17.311 -9.841 1.00 84.81 235 LYS A N 1
ATOM 1888 C CA . LYS A 1 235 ? -11.644 17.212 -11.307 1.00 84.81 235 LYS A CA 1
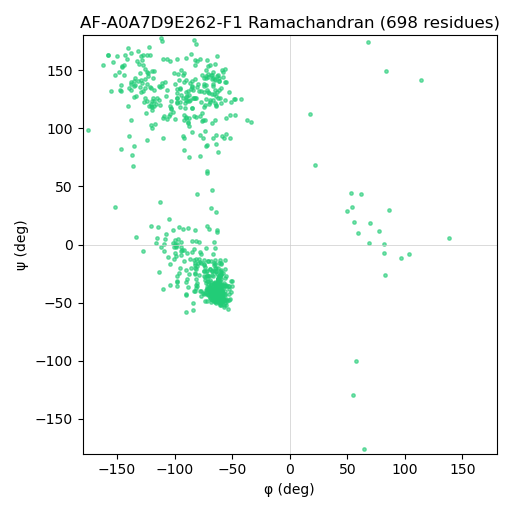ATOM 1889 C C . LYS A 1 235 ? -10.495 17.989 -11.963 1.00 84.81 235 LYS A C 1
ATOM 1891 O O . LYS A 1 235 ? -10.080 17.638 -13.068 1.00 84.81 235 LYS A O 1
ATOM 1896 N N . SER A 1 236 ? -9.988 19.044 -11.323 1.00 86.25 236 SER A N 1
ATOM 1897 C CA . SER A 1 236 ? -8.857 19.814 -11.856 1.00 86.25 236 SER A CA 1
ATOM 1898 C C . SER A 1 236 ? -7.504 19.144 -11.611 1.00 86.25 236 SER A C 1
ATOM 1900 O O . SER A 1 236 ? -6.543 19.487 -12.295 1.00 86.25 236 SER A O 1
ATOM 1902 N N . ILE A 1 237 ? -7.422 18.164 -10.704 1.00 89.50 237 ILE A N 1
ATOM 1903 C CA . ILE A 1 237 ? -6.186 17.431 -10.423 1.00 89.50 237 ILE A CA 1
ATOM 1904 C C . ILE A 1 237 ? -5.904 16.476 -11.585 1.00 89.50 237 ILE A C 1
ATOM 1906 O O . ILE A 1 237 ? -6.695 15.577 -11.885 1.00 89.50 237 ILE A O 1
ATOM 1910 N N . ARG A 1 238 ? -4.753 16.666 -12.230 1.00 89.50 238 ARG A N 1
ATOM 1911 C CA . ARG A 1 238 ? -4.284 15.859 -13.360 1.00 89.50 238 ARG A CA 1
ATOM 1912 C C . ARG A 1 238 ? -2.897 15.330 -13.054 1.00 89.50 238 ARG A C 1
ATOM 1914 O O . ARG A 1 238 ? -2.045 16.090 -12.611 1.00 89.50 238 ARG A O 1
ATOM 1921 N N . MET A 1 239 ? -2.668 14.049 -13.317 1.00 90.25 239 MET A N 1
ATOM 1922 C CA . MET A 1 239 ? -1.350 13.437 -13.164 1.00 90.25 239 MET A CA 1
ATOM 1923 C C . MET A 1 239 ? -0.876 12.897 -14.515 1.00 90.25 239 MET A C 1
ATOM 1925 O O . MET A 1 239 ? -1.583 12.070 -15.092 1.00 90.25 239 MET A O 1
ATOM 1929 N N . PRO A 1 240 ? 0.293 13.315 -15.026 1.00 90.62 240 PRO A N 1
ATOM 1930 C CA . PRO A 1 240 ? 0.909 12.679 -16.187 1.00 90.62 240 PRO A CA 1
ATOM 1931 C C . PRO A 1 240 ? 1.039 11.169 -15.981 1.00 90.62 240 PRO A C 1
ATOM 1933 O O . PRO A 1 240 ? 1.496 10.724 -14.928 1.00 90.62 240 PRO A O 1
ATOM 1936 N N . ARG A 1 241 ? 0.615 10.371 -16.968 1.00 90.75 241 ARG A N 1
ATOM 1937 C CA . ARG A 1 241 ? 0.752 8.908 -16.891 1.00 90.75 241 ARG A CA 1
ATOM 1938 C C . ARG A 1 241 ? 2.218 8.491 -17.023 1.00 90.75 241 ARG A C 1
ATOM 1940 O O . ARG A 1 241 ? 2.661 7.588 -16.320 1.00 90.75 241 ARG A O 1
ATOM 1947 N N . CYS A 1 242 ? 2.946 9.112 -17.951 1.00 89.75 242 CYS A N 1
ATOM 1948 C CA . CYS A 1 242 ? 4.349 8.808 -18.213 1.00 89.75 242 CYS A CA 1
ATOM 1949 C C . CYS A 1 242 ? 5.274 9.647 -17.322 1.00 89.75 242 CYS A C 1
ATOM 1951 O O . CYS A 1 242 ? 5.127 10.866 -17.257 1.00 89.75 242 CYS A O 1
ATOM 1953 N N . TYR A 1 243 ? 6.262 9.007 -16.687 1.00 89.38 243 TYR A N 1
ATOM 1954 C CA . TYR A 1 243 ? 7.297 9.705 -15.916 1.00 89.38 243 TYR A CA 1
ATOM 1955 C C . TYR A 1 243 ? 8.403 10.315 -16.782 1.00 89.38 243 TYR A C 1
ATOM 1957 O O . TYR A 1 243 ? 9.035 11.277 -16.357 1.00 89.38 243 TYR A O 1
ATOM 1965 N N . PHE A 1 244 ? 8.641 9.756 -17.971 1.00 87.06 244 PHE A N 1
ATOM 1966 C CA . PHE A 1 244 ? 9.752 10.117 -18.850 1.00 87.06 244 PHE A CA 1
ATOM 1967 C C . PHE A 1 244 ? 9.200 10.836 -20.077 1.00 87.06 244 PHE A C 1
ATOM 1969 O O . PHE A 1 244 ? 8.781 10.204 -21.046 1.00 87.06 244 PHE A O 1
ATOM 1976 N N . THR A 1 245 ? 9.117 12.163 -20.002 1.00 77.88 245 THR A N 1
ATOM 1977 C CA . THR A 1 245 ? 8.521 12.972 -21.081 1.00 77.88 245 THR A CA 1
ATOM 1978 C C . THR A 1 245 ? 9.559 13.621 -21.993 1.00 77.88 245 THR A C 1
ATOM 1980 O O . THR A 1 245 ? 9.214 14.120 -23.064 1.00 77.88 245 THR A O 1
ATOM 1983 N N . LYS A 1 246 ? 10.833 13.617 -21.587 1.00 81.25 246 LYS A N 1
ATOM 1984 C CA . LYS A 1 246 ? 11.935 14.213 -22.343 1.00 81.25 246 LYS A CA 1
ATOM 1985 C C . LYS A 1 246 ? 12.609 13.184 -23.239 1.00 81.25 246 LYS A C 1
ATOM 1987 O O . LYS A 1 246 ? 12.741 12.019 -22.881 1.00 81.25 246 LYS A O 1
ATOM 1992 N N . SER A 1 247 ? 13.074 13.658 -24.393 1.00 79.56 247 SER A N 1
ATOM 1993 C CA . SER A 1 247 ? 13.818 12.847 -25.362 1.00 79.56 247 SER A CA 1
ATOM 1994 C C . SER A 1 247 ? 15.302 12.710 -25.017 1.00 79.56 247 SER A C 1
ATOM 1996 O O . SER A 1 247 ? 15.962 11.809 -25.528 1.00 79.56 247 SER A O 1
ATOM 1998 N N . SER A 1 248 ? 15.836 13.614 -24.188 1.00 85.12 248 SER A N 1
ATOM 1999 C CA . SER A 1 248 ? 17.231 13.582 -23.749 1.00 85.12 248 SER A CA 1
ATOM 2000 C C . SER A 1 248 ? 17.516 12.283 -22.981 1.00 85.12 248 SER A C 1
ATOM 2002 O O . SER A 1 248 ? 16.667 11.846 -22.201 1.00 85.12 248 SER A O 1
ATOM 2004 N N . PRO A 1 249 ? 18.690 11.651 -23.157 1.00 88.19 249 PRO A N 1
ATOM 2005 C CA . PRO A 1 249 ? 19.034 10.463 -22.389 1.00 88.19 249 PRO A CA 1
ATOM 2006 C C . PRO A 1 249 ? 19.107 10.769 -20.892 1.00 88.19 249 PRO A C 1
ATOM 2008 O O . PRO A 1 249 ? 19.524 11.855 -20.474 1.00 88.19 249 PRO A O 1
ATOM 2011 N N . ILE A 1 250 ? 18.715 9.792 -20.082 1.00 89.69 250 ILE A N 1
ATOM 2012 C CA . ILE A 1 250 ? 18.725 9.910 -18.626 1.00 89.69 250 ILE A CA 1
ATOM 2013 C C . ILE A 1 250 ? 20.156 9.711 -18.122 1.00 89.69 250 ILE A C 1
ATOM 2015 O O . ILE A 1 250 ? 20.846 8.778 -18.528 1.00 89.69 250 ILE A O 1
ATOM 2019 N N . SER A 1 251 ? 20.592 10.609 -17.246 1.00 89.75 251 SER A N 1
ATOM 2020 C CA . SER A 1 251 ? 21.858 10.531 -16.523 1.00 89.75 251 SER A CA 1
ATOM 2021 C C . SER A 1 251 ? 21.705 9.664 -15.275 1.00 89.75 251 SER A C 1
ATOM 2023 O O . SER A 1 251 ? 22.401 8.662 -15.128 1.00 89.75 251 SER A O 1
ATOM 2025 N N . THR A 1 252 ? 20.761 10.007 -14.389 1.00 91.81 252 THR A N 1
ATOM 2026 C CA . THR A 1 252 ? 20.542 9.273 -13.133 1.00 91.81 252 THR A CA 1
ATOM 2027 C C . THR A 1 252 ? 19.072 9.239 -12.722 1.00 91.81 252 THR A C 1
ATOM 2029 O O . THR A 1 252 ? 18.289 10.141 -13.036 1.00 91.81 252 THR A O 1
ATOM 2032 N N . HIS A 1 253 ? 18.713 8.190 -11.979 1.00 94.50 253 HIS A N 1
ATOM 2033 C CA . HIS A 1 253 ? 17.426 8.056 -11.306 1.00 94.50 253 HIS A CA 1
ATOM 2034 C C . HIS A 1 253 ? 17.625 8.083 -9.795 1.00 94.50 253 HIS A C 1
ATOM 2036 O O . HIS A 1 253 ? 18.507 7.410 -9.259 1.00 94.50 253 HIS A O 1
ATOM 2042 N N . GLN A 1 254 ? 16.769 8.826 -9.100 1.00 96.00 254 GLN A N 1
ATOM 2043 C CA . GLN A 1 254 ? 16.786 8.911 -7.647 1.00 96.00 254 GLN A CA 1
ATOM 2044 C C . GLN A 1 254 ? 15.367 8.789 -7.089 1.00 96.00 254 GLN A C 1
ATOM 2046 O O . GLN A 1 254 ? 14.414 9.382 -7.597 1.00 96.00 254 GLN A O 1
ATOM 2051 N N . ILE A 1 255 ? 15.222 8.026 -6.011 1.00 97.62 255 ILE A N 1
ATOM 2052 C CA . ILE A 1 255 ? 13.968 7.849 -5.286 1.00 97.62 255 ILE A CA 1
ATOM 2053 C C . ILE A 1 255 ? 14.018 8.683 -4.013 1.00 97.62 255 ILE A C 1
ATOM 2055 O O . ILE A 1 255 ? 14.819 8.423 -3.112 1.00 97.62 255 ILE A O 1
ATOM 2059 N N . HIS A 1 256 ? 13.115 9.657 -3.915 1.00 98.00 256 HIS A N 1
ATOM 2060 C CA . HIS A 1 256 ? 12.989 10.521 -2.747 1.00 98.00 256 HIS A CA 1
ATOM 2061 C C . HIS A 1 256 ? 11.714 10.202 -1.975 1.00 98.00 256 HIS A C 1
ATOM 2063 O O . HIS A 1 256 ? 10.604 10.472 -2.429 1.00 98.00 256 HIS A O 1
ATOM 2069 N N . GLY A 1 257 ? 11.873 9.632 -0.787 1.00 98.12 257 GLY A N 1
ATOM 2070 C CA . GLY A 1 257 ? 10.790 9.342 0.140 1.00 98.12 257 GLY A CA 1
ATOM 2071 C C . GLY A 1 257 ? 10.683 10.398 1.233 1.00 98.12 257 GLY A C 1
ATOM 2072 O O . GLY A 1 257 ? 11.696 10.785 1.785 1.00 98.12 257 GLY A O 1
ATOM 2073 N N . PHE A 1 258 ? 9.485 10.827 1.605 1.00 98.44 258 PHE A N 1
ATOM 2074 C CA . PHE A 1 258 ? 9.223 11.773 2.690 1.00 98.44 258 PHE A CA 1
ATOM 2075 C C . PHE A 1 258 ? 8.264 11.143 3.688 1.00 98.44 258 PHE A C 1
ATOM 2077 O O . PHE A 1 258 ? 7.299 10.488 3.292 1.00 98.44 258 PHE A O 1
ATOM 2084 N N . SER A 1 259 ? 8.521 11.332 4.978 1.00 97.88 259 SER A N 1
ATOM 2085 C CA . SER A 1 259 ? 7.632 10.883 6.047 1.00 97.88 259 SER A CA 1
ATOM 2086 C C . SER A 1 259 ? 7.339 12.012 7.015 1.00 97.88 259 SER A C 1
ATOM 2088 O O . SER A 1 259 ? 8.224 12.804 7.336 1.00 97.88 259 SER A O 1
ATOM 2090 N N . ASP A 1 260 ? 6.095 12.048 7.477 1.00 97.12 260 ASP A N 1
ATOM 2091 C CA . ASP A 1 260 ? 5.639 12.994 8.485 1.00 97.12 260 ASP A CA 1
ATOM 2092 C C . ASP A 1 260 ? 4.509 12.388 9.331 1.00 97.12 260 ASP A C 1
ATOM 2094 O O . ASP A 1 260 ? 3.868 11.391 8.958 1.00 97.12 260 ASP A O 1
ATOM 2098 N N . ALA A 1 261 ? 4.264 12.983 10.495 1.00 96.06 261 ALA A N 1
ATOM 2099 C CA . ALA A 1 261 ? 3.131 12.664 11.329 1.00 96.06 261 ALA A CA 1
ATOM 2100 C C . ALA A 1 261 ? 2.577 13.864 12.101 1.00 96.06 261 ALA A C 1
ATOM 2102 O O . ALA A 1 261 ? 3.285 14.594 12.782 1.00 96.06 261 ALA A O 1
ATOM 2103 N N . SER A 1 262 ? 1.250 13.943 12.130 1.00 94.38 262 SER A N 1
ATOM 2104 C CA . SER A 1 262 ? 0.481 14.832 12.990 1.00 94.38 262 SER A CA 1
ATOM 2105 C C . SER A 1 262 ? -0.287 14.041 14.055 1.00 94.38 262 SER A C 1
ATOM 2107 O O . SER A 1 262 ? -0.361 12.809 14.035 1.00 94.38 262 SER A O 1
ATOM 2109 N N . GLU A 1 263 ? -0.950 14.748 14.973 1.00 91.62 263 GLU A N 1
ATOM 2110 C CA . GLU A 1 263 ? -1.884 14.132 15.926 1.00 91.62 263 GLU A CA 1
ATOM 2111 C C . GLU A 1 263 ? -3.057 13.406 15.247 1.00 91.62 263 GLU A C 1
ATOM 2113 O O . GLU A 1 263 ? -3.657 12.510 15.845 1.00 91.62 263 GLU A O 1
ATOM 2118 N N . LYS A 1 264 ? -3.397 13.788 14.009 1.00 91.75 264 LYS A N 1
ATOM 2119 C CA . LYS A 1 264 ? -4.538 13.242 13.263 1.00 91.75 264 LYS A CA 1
ATOM 2120 C C . LYS A 1 264 ? -4.154 12.028 12.429 1.00 91.75 264 LYS A C 1
ATOM 2122 O O . LYS A 1 264 ? -4.900 11.051 12.387 1.00 91.75 264 LYS A O 1
ATOM 2127 N N . ALA A 1 265 ? -3.020 12.083 11.740 1.00 96.31 265 ALA A N 1
ATOM 2128 C CA . ALA A 1 265 ? -2.589 11.049 10.809 1.00 96.31 265 ALA A CA 1
ATOM 2129 C C . ALA A 1 265 ? -1.076 11.090 10.581 1.00 96.31 265 ALA A C 1
ATOM 2131 O O . ALA A 1 265 ? -0.413 12.076 10.871 1.00 96.31 265 ALA A O 1
ATOM 2132 N N . TYR A 1 266 ? -0.541 10.002 10.043 1.00 97.44 266 TYR A N 1
ATOM 2133 C CA . TYR A 1 266 ? 0.841 9.901 9.587 1.00 97.44 266 TYR A CA 1
ATOM 2134 C C . TYR A 1 266 ? 0.870 9.443 8.133 1.00 97.44 266 TYR A C 1
ATOM 2136 O O . TYR A 1 266 ? -0.038 8.739 7.661 1.00 97.44 266 TYR A O 1
ATOM 2144 N N . SER A 1 267 ? 1.904 9.865 7.420 1.00 97.50 267 SER A N 1
ATOM 2145 C CA . SER A 1 267 ? 1.972 9.775 5.968 1.00 97.50 267 SER A CA 1
ATOM 2146 C C . SER A 1 267 ? 3.371 9.403 5.478 1.00 97.50 267 SER A C 1
ATOM 2148 O O . SER A 1 267 ? 4.377 9.537 6.177 1.00 97.50 267 SER A O 1
ATOM 2150 N N . ALA A 1 268 ? 3.400 8.892 4.254 1.00 98.12 268 ALA A N 1
ATOM 2151 C CA . ALA A 1 268 ? 4.595 8.701 3.460 1.00 98.12 268 ALA A CA 1
ATOM 2152 C C . ALA A 1 268 ? 4.308 9.124 2.022 1.00 98.12 268 ALA A C 1
ATOM 2154 O O . ALA A 1 268 ? 3.232 8.827 1.502 1.00 98.12 268 ALA A O 1
ATOM 2155 N N . VAL A 1 269 ? 5.262 9.783 1.380 1.00 98.31 269 VAL A N 1
ATOM 2156 C CA . VAL A 1 269 ? 5.158 10.268 -0.002 1.00 98.31 269 VAL A CA 1
ATOM 2157 C C . VAL A 1 269 ? 6.451 9.923 -0.718 1.00 98.31 269 VAL A C 1
ATOM 2159 O O . VAL A 1 269 ? 7.514 10.072 -0.130 1.00 98.31 269 VAL A O 1
ATOM 2162 N N . VAL A 1 270 ? 6.386 9.434 -1.951 1.00 98.31 270 VAL A N 1
ATOM 2163 C CA . VAL A 1 270 ? 7.573 9.034 -2.712 1.00 98.31 270 VAL A CA 1
ATOM 2164 C C . VAL A 1 270 ? 7.545 9.680 -4.087 1.00 98.31 270 VAL A C 1
ATOM 2166 O O . VAL A 1 270 ? 6.534 9.600 -4.783 1.00 98.31 270 VAL A O 1
ATOM 2169 N N . TYR A 1 271 ? 8.667 10.280 -4.470 1.00 97.81 271 TYR A N 1
ATOM 2170 C CA . TYR A 1 271 ? 8.898 10.924 -5.757 1.00 97.81 271 TYR A CA 1
ATOM 2171 C C . TYR A 1 271 ? 10.028 10.229 -6.512 1.00 97.81 271 TYR A C 1
ATOM 2173 O O . TYR A 1 271 ? 10.979 9.728 -5.906 1.00 97.81 271 TYR A O 1
ATOM 2181 N N . LEU A 1 272 ? 9.925 10.253 -7.837 1.00 96.50 272 LEU A N 1
ATOM 2182 C CA . LEU A 1 272 ? 11.005 9.953 -8.763 1.00 96.50 272 LEU A CA 1
ATOM 2183 C C . LEU A 1 272 ? 11.650 11.275 -9.163 1.00 96.50 272 LEU A C 1
ATOM 2185 O O . LEU A 1 272 ? 10.953 12.151 -9.675 1.00 96.50 272 LEU A O 1
ATOM 2189 N N . ARG A 1 273 ? 12.954 11.414 -8.931 1.00 95.88 273 ARG A N 1
ATOM 2190 C CA . ARG A 1 273 ? 13.781 12.472 -9.510 1.00 95.88 273 ARG A CA 1
ATOM 2191 C C . ARG A 1 273 ? 14.601 11.866 -10.644 1.00 95.88 273 ARG A C 1
ATOM 2193 O O . ARG A 1 273 ? 15.340 10.907 -10.424 1.00 95.88 273 ARG A O 1
ATOM 2200 N N . THR A 1 274 ? 14.467 12.441 -11.827 1.00 94.19 274 THR A N 1
ATOM 2201 C CA . THR A 1 274 ? 15.176 12.038 -13.040 1.00 94.19 274 THR A CA 1
ATOM 2202 C C . THR A 1 274 ? 16.039 13.202 -13.489 1.00 94.19 274 THR A C 1
ATOM 2204 O O . THR A 1 274 ? 15.535 14.307 -13.696 1.00 94.19 274 THR A O 1
ATOM 2207 N N . GLU A 1 275 ? 17.335 12.958 -13.622 1.00 93.12 275 GLU A N 1
ATOM 2208 C CA . GLU A 1 275 ? 18.289 13.930 -14.145 1.00 93.12 275 GLU A CA 1
ATOM 2209 C C . GLU A 1 275 ? 18.708 13.505 -15.544 1.00 93.12 275 GLU A C 1
ATOM 2211 O O . GLU A 1 275 ? 19.110 12.360 -15.750 1.00 93.12 275 GLU A O 1
ATOM 2216 N N . TYR A 1 276 ? 18.598 14.411 -16.507 1.00 92.75 276 TYR A N 1
ATOM 2217 C CA . TYR A 1 276 ? 18.919 14.159 -17.906 1.00 92.75 276 TYR A CA 1
ATOM 2218 C C . TYR A 1 276 ? 20.325 14.661 -18.246 1.00 92.75 276 TYR A C 1
ATOM 2220 O O . TYR A 1 276 ? 20.886 15.516 -17.563 1.00 92.75 276 TYR A O 1
ATOM 2228 N N . GLN A 1 277 ? 20.912 14.139 -19.325 1.00 92.12 277 GLN A N 1
ATOM 2229 C CA . GLN A 1 277 ? 22.260 14.528 -19.766 1.00 92.12 277 GLN A CA 1
ATOM 2230 C C . GLN A 1 277 ? 22.375 16.004 -20.185 1.00 92.12 277 GLN A C 1
ATOM 2232 O O . GLN A 1 277 ? 23.473 16.552 -20.189 1.00 92.12 277 GLN A O 1
ATOM 2237 N N . ASP A 1 278 ? 21.257 16.658 -20.508 1.00 91.12 278 ASP A N 1
ATOM 2238 C CA . ASP A 1 278 ? 21.192 18.096 -20.799 1.00 91.12 278 ASP A CA 1
ATOM 2239 C C . ASP A 1 278 ? 21.143 18.978 -19.533 1.00 91.12 278 ASP A C 1
ATOM 2241 O O . ASP A 1 278 ? 21.038 20.201 -19.631 1.00 91.12 278 ASP A O 1
ATOM 2245 N N . GLY A 1 279 ? 21.220 18.369 -18.344 1.00 88.25 279 GLY A N 1
ATOM 2246 C CA . GLY A 1 279 ? 21.165 19.043 -17.049 1.00 88.25 279 GLY A CA 1
ATOM 2247 C C . GLY A 1 279 ? 19.748 19.358 -16.565 1.00 88.25 279 GLY A C 1
ATOM 2248 O O . GLY A 1 279 ? 19.589 19.929 -15.485 1.00 88.25 279 GLY A O 1
ATOM 2249 N N . THR A 1 280 ? 18.705 19.001 -17.322 1.00 91.56 280 THR A N 1
ATOM 2250 C CA . THR A 1 280 ? 17.325 19.173 -16.859 1.00 91.56 280 THR A CA 1
ATOM 2251 C C . THR A 1 280 ? 16.980 18.152 -15.773 1.00 91.56 280 THR A C 1
ATOM 2253 O O . THR A 1 280 ? 17.424 17.003 -15.797 1.00 91.56 280 THR A O 1
ATOM 2256 N N . VAL A 1 281 ? 16.181 18.583 -14.793 1.00 93.38 281 VAL A N 1
ATOM 2257 C CA . VAL A 1 281 ? 15.748 17.753 -13.662 1.00 93.38 281 VAL A CA 1
ATOM 2258 C C . VAL A 1 281 ? 14.228 17.733 -13.610 1.00 93.38 281 VAL A C 1
ATOM 2260 O O . VAL A 1 281 ? 13.584 18.779 -13.493 1.00 93.38 281 VAL A O 1
ATOM 2263 N N . GLU A 1 282 ? 13.652 16.536 -13.650 1.00 93.75 282 GLU A N 1
ATOM 2264 C CA . GLU A 1 282 ? 12.221 16.313 -13.466 1.00 93.75 282 GLU A CA 1
ATOM 2265 C C . GLU A 1 282 ? 11.966 15.565 -12.164 1.00 93.75 282 GLU A C 1
ATOM 2267 O O . GLU A 1 282 ? 12.642 14.593 -11.839 1.00 9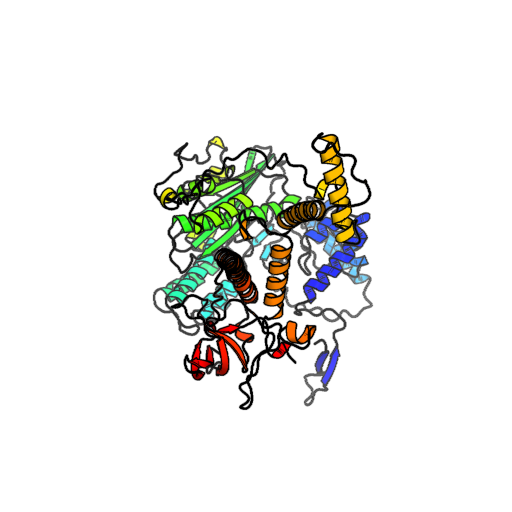3.75 282 GLU A O 1
ATOM 2272 N N . VAL A 1 283 ? 10.969 16.023 -11.412 1.00 95.19 283 VAL A N 1
ATOM 2273 C CA . VAL A 1 283 ? 10.537 15.391 -10.167 1.00 95.19 283 VAL A CA 1
ATOM 2274 C C . VAL A 1 283 ? 9.046 15.124 -10.284 1.00 95.19 283 VAL A C 1
ATOM 2276 O O . VAL A 1 283 ? 8.281 16.038 -10.591 1.00 95.19 283 VAL A O 1
ATOM 2279 N N . ASN A 1 284 ? 8.642 13.874 -10.065 1.00 95.25 284 ASN A N 1
ATOM 2280 C CA . ASN A 1 284 ? 7.263 13.428 -10.240 1.00 95.25 284 ASN A CA 1
ATOM 2281 C C . ASN A 1 284 ? 6.831 12.499 -9.102 1.00 95.25 284 ASN A C 1
ATOM 2283 O O . ASN A 1 284 ? 7.581 11.618 -8.678 1.00 95.25 284 ASN A O 1
ATOM 2287 N N . LEU A 1 285 ? 5.607 12.682 -8.606 1.00 96.38 285 LEU A N 1
ATOM 2288 C CA . LEU A 1 285 ? 5.008 11.829 -7.581 1.00 96.38 285 LEU A CA 1
ATOM 2289 C C . LEU A 1 285 ? 4.855 10.387 -8.093 1.00 96.38 285 LEU A C 1
ATOM 2291 O O . LEU A 1 285 ? 4.214 10.149 -9.113 1.00 96.38 285 LEU A O 1
ATOM 2295 N N . ILE A 1 286 ? 5.382 9.411 -7.352 1.00 96.00 286 ILE A N 1
ATOM 2296 C CA . ILE A 1 286 ? 5.161 7.985 -7.634 1.00 96.00 286 ILE A CA 1
ATOM 2297 C C . ILE A 1 286 ? 3.920 7.498 -6.895 1.00 96.00 286 ILE A C 1
ATOM 2299 O O . ILE A 1 286 ? 2.981 6.966 -7.482 1.00 96.00 286 ILE A O 1
ATOM 2303 N N . SER A 1 287 ? 3.938 7.645 -5.572 1.00 96.88 287 SER A N 1
ATOM 2304 C CA . SER A 1 287 ? 2.874 7.147 -4.713 1.00 96.88 287 SER A CA 1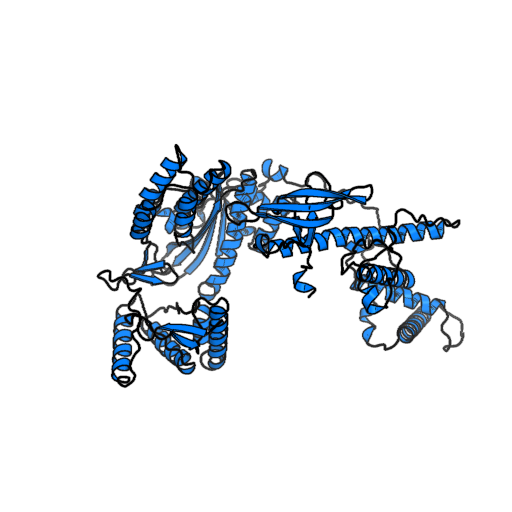
ATOM 2305 C C . SER A 1 287 ? 2.923 7.810 -3.346 1.00 96.88 287 SER A C 1
ATOM 2307 O O . SER A 1 287 ? 3.981 8.224 -2.867 1.00 96.88 287 SER A O 1
ATOM 2309 N N . SER A 1 288 ? 1.775 7.862 -2.678 1.00 97.69 288 SER A N 1
ATOM 2310 C CA . SER A 1 288 ? 1.704 8.230 -1.274 1.00 97.69 288 SER A CA 1
ATOM 2311 C C . SER A 1 288 ? 0.829 7.267 -0.472 1.00 97.69 288 SER A C 1
ATOM 2313 O O . SER A 1 288 ? -0.030 6.546 -0.990 1.00 97.69 288 SER A O 1
ATOM 2315 N N . LYS A 1 289 ? 1.049 7.233 0.841 1.00 97.38 289 LYS A N 1
ATOM 2316 C CA . LYS A 1 289 ? 0.270 6.421 1.769 1.00 97.38 289 LYS A CA 1
ATOM 2317 C C . LYS A 1 289 ? -0.042 7.198 3.030 1.00 97.38 289 LYS A C 1
ATOM 2319 O O . LYS A 1 289 ? 0.845 7.761 3.656 1.00 97.38 289 LYS A O 1
ATOM 2324 N N . THR A 1 290 ? -1.301 7.146 3.451 1.00 96.88 290 THR A N 1
ATOM 2325 C CA . THR A 1 290 ? -1.770 7.764 4.696 1.00 96.88 290 THR A CA 1
ATOM 2326 C C . THR A 1 290 ? -2.423 6.758 5.618 1.00 96.88 290 THR A C 1
ATOM 2328 O O . THR A 1 290 ? -3.089 5.805 5.187 1.00 96.88 290 THR A O 1
ATOM 2331 N N . ARG A 1 291 ? -2.269 6.991 6.920 1.00 95.88 291 ARG A N 1
ATOM 2332 C CA . ARG A 1 291 ? -2.989 6.273 7.967 1.00 95.88 291 ARG A CA 1
ATOM 2333 C C . ARG A 1 291 ? -3.406 7.232 9.068 1.00 95.88 291 ARG A C 1
ATOM 2335 O O . ARG A 1 291 ? -2.609 8.027 9.543 1.00 95.88 291 ARG A O 1
ATOM 2342 N N . VAL A 1 292 ? -4.654 7.099 9.505 1.00 96.06 292 VAL A N 1
ATOM 2343 C CA . VAL A 1 292 ? -5.164 7.853 10.652 1.00 96.06 292 VAL A CA 1
ATOM 2344 C C . VAL A 1 292 ? -4.415 7.421 11.916 1.00 96.06 292 VAL A C 1
ATOM 2346 O O . VAL A 1 292 ? -4.083 6.237 12.080 1.00 96.06 292 VAL A O 1
ATOM 2349 N N . ALA A 1 293 ? -4.137 8.373 12.801 1.00 94.06 293 ALA A N 1
ATOM 2350 C CA . ALA A 1 293 ? -3.451 8.129 14.056 1.00 94.06 293 ALA A CA 1
ATOM 2351 C C . ALA A 1 293 ? -4.225 7.100 14.908 1.00 94.06 293 ALA A C 1
ATOM 2353 O O . ALA A 1 293 ? -5.460 7.057 14.881 1.00 94.06 293 ALA A O 1
ATOM 2354 N N . PRO A 1 294 ? -3.537 6.220 15.658 1.00 91.44 294 PRO A N 1
ATOM 2355 C CA . PRO A 1 294 ? -4.209 5.220 16.481 1.00 91.44 294 PRO A CA 1
ATOM 2356 C C . PRO A 1 294 ? -5.094 5.854 17.565 1.00 91.44 294 PRO A C 1
ATOM 2358 O O . PRO A 1 294 ? -4.667 6.775 18.252 1.00 91.44 294 PRO A O 1
ATOM 2361 N N . LEU A 1 295 ? -6.274 5.267 17.814 1.00 87.94 295 LEU A N 1
ATOM 2362 C CA . LEU A 1 295 ? -7.192 5.713 18.880 1.00 87.94 295 LEU A CA 1
ATOM 2363 C C . LEU A 1 295 ? -6.528 5.746 20.266 1.00 87.94 295 LEU A C 1
ATOM 2365 O O . LEU A 1 295 ? -6.821 6.602 21.098 1.00 87.94 295 LEU A O 1
ATOM 2369 N N . LYS A 1 296 ? -5.609 4.807 20.526 1.00 86.44 296 LYS A N 1
ATOM 2370 C CA . LYS A 1 296 ? -4.762 4.863 21.716 1.00 86.44 296 LYS A CA 1
ATOM 2371 C C . LYS A 1 296 ? -3.677 5.911 21.488 1.00 86.44 296 LYS A C 1
ATOM 2373 O O . LYS A 1 296 ? -2.715 5.616 20.772 1.00 86.44 296 LYS A O 1
ATOM 2378 N N . ARG A 1 297 ? -3.811 7.063 22.161 1.00 83.88 297 ARG A N 1
ATOM 2379 C CA . ARG A 1 297 ? -2.851 8.177 22.106 1.00 83.88 297 ARG A CA 1
ATOM 2380 C C . ARG A 1 297 ? -1.407 7.672 22.168 1.00 83.88 297 ARG A C 1
ATOM 2382 O O . ARG A 1 297 ? -1.031 6.911 23.064 1.00 83.88 297 ARG A O 1
ATOM 2389 N N . GLN A 1 298 ? -0.631 8.075 21.170 1.00 87.19 298 GLN A N 1
ATOM 2390 C CA . GLN A 1 298 ? 0.815 7.906 21.103 1.00 87.19 298 GLN A CA 1
ATOM 2391 C C . GLN A 1 298 ? 1.466 9.282 21.247 1.00 87.19 298 GLN A C 1
ATOM 2393 O O . GLN A 1 298 ? 0.815 10.296 21.019 1.00 87.19 298 GLN A O 1
ATOM 2398 N N . SER A 1 299 ? 2.741 9.315 21.627 1.00 90.25 299 SER A N 1
ATOM 2399 C CA . SER A 1 299 ? 3.530 10.542 21.538 1.00 90.25 299 SER A CA 1
ATOM 2400 C C . SER A 1 299 ? 3.827 10.880 20.073 1.00 90.25 299 SER A C 1
ATOM 2402 O O . SER A 1 299 ? 3.915 9.965 19.248 1.00 90.25 299 SER A O 1
ATOM 2404 N N . ILE A 1 300 ? 4.030 12.165 19.766 1.00 91.00 300 ILE A N 1
ATOM 2405 C CA . ILE A 1 300 ? 4.389 12.634 18.416 1.00 91.00 300 ILE A CA 1
ATOM 2406 C C . ILE A 1 300 ? 5.603 11.873 17.849 1.00 91.00 300 ILE A C 1
ATOM 2408 O O . ILE A 1 300 ? 5.445 11.275 16.788 1.00 91.00 300 ILE A O 1
ATOM 2412 N N . PRO A 1 301 ? 6.718 11.673 18.588 1.00 92.25 301 PRO A N 1
ATOM 2413 C CA . PRO A 1 301 ? 7.845 10.886 18.078 1.00 92.25 301 PRO A CA 1
ATOM 2414 C C . PRO A 1 301 ? 7.492 9.456 17.661 1.00 92.25 301 PRO A C 1
ATOM 2416 O O . PRO A 1 301 ? 8.032 8.906 16.705 1.00 92.25 301 PRO A O 1
ATOM 2419 N N . ARG A 1 302 ? 6.550 8.810 18.361 1.00 93.06 302 ARG A N 1
ATOM 2420 C CA . ARG A 1 302 ? 6.097 7.463 17.987 1.00 93.06 302 ARG A CA 1
ATOM 2421 C C . ARG A 1 302 ? 5.201 7.469 16.750 1.00 93.06 302 ARG A C 1
ATOM 2423 O O . ARG A 1 302 ? 5.126 6.428 16.096 1.00 93.06 302 ARG A O 1
ATOM 2430 N N . LEU A 1 303 ? 4.493 8.565 16.475 1.00 95.00 303 LEU A N 1
ATOM 2431 C CA . LEU A 1 303 ? 3.731 8.747 15.240 1.00 95.00 303 LEU A CA 1
ATOM 2432 C C . LEU A 1 303 ? 4.676 9.049 14.070 1.00 95.00 303 LEU A C 1
ATOM 2434 O O . LEU A 1 303 ? 4.532 8.423 13.026 1.00 95.00 303 LEU A O 1
ATOM 2438 N N . GLU A 1 304 ? 5.696 9.881 14.273 1.00 96.12 304 GLU A N 1
ATOM 2439 C CA . GLU A 1 304 ? 6.750 10.149 13.281 1.00 96.12 304 GLU A CA 1
ATOM 2440 C C . GLU A 1 304 ? 7.474 8.848 12.889 1.00 96.12 304 GLU A C 1
ATOM 2442 O O . GLU A 1 304 ? 7.574 8.513 11.709 1.00 96.12 304 GLU A O 1
ATOM 2447 N N . LEU A 1 305 ? 7.830 8.003 13.869 1.00 96.31 305 LEU A N 1
ATOM 2448 C CA . LEU A 1 305 ? 8.382 6.665 13.610 1.00 96.31 305 LEU A CA 1
ATOM 2449 C C . LEU A 1 305 ? 7.407 5.745 12.848 1.00 96.31 305 LEU A C 1
ATOM 2451 O O . LEU A 1 305 ? 7.838 4.853 12.115 1.00 96.31 305 LEU A O 1
ATOM 2455 N N . LEU A 1 306 ? 6.091 5.909 13.026 1.00 97.12 306 LEU A N 1
ATOM 2456 C CA . LEU A 1 306 ? 5.099 5.176 12.232 1.00 97.12 306 LEU A CA 1
ATOM 2457 C C . LEU A 1 306 ? 5.052 5.677 10.784 1.00 97.12 306 LEU A C 1
ATOM 2459 O O . LEU A 1 306 ? 4.934 4.836 9.893 1.00 97.12 306 LEU A O 1
ATOM 2463 N N . GLY A 1 307 ? 5.178 6.990 10.561 1.00 97.06 307 GLY A N 1
ATOM 2464 C CA . GLY A 1 307 ? 5.374 7.603 9.243 1.00 97.06 307 GLY A CA 1
ATOM 2465 C C . GLY A 1 307 ? 6.599 7.019 8.538 1.00 97.06 307 GLY A C 1
ATOM 2466 O O . GLY A 1 307 ? 6.488 6.458 7.448 1.00 97.06 307 GLY A O 1
ATOM 2467 N N . ALA A 1 308 ? 7.745 7.007 9.218 1.00 97.94 308 ALA A N 1
ATOM 2468 C CA . ALA A 1 308 ? 8.972 6.401 8.705 1.00 97.94 308 ALA A CA 1
ATOM 2469 C C . ALA A 1 308 ? 8.813 4.898 8.389 1.00 97.94 308 ALA A C 1
ATOM 2471 O O . ALA A 1 308 ? 9.278 4.409 7.360 1.00 97.94 308 ALA A O 1
ATOM 2472 N N . ASN A 1 309 ? 8.100 4.144 9.232 1.00 97.56 309 ASN A N 1
ATOM 2473 C CA . ASN A 1 309 ? 7.857 2.716 9.000 1.00 97.56 309 ASN A CA 1
ATOM 2474 C C . ASN A 1 309 ? 6.990 2.458 7.755 1.00 97.56 309 ASN A C 1
ATOM 2476 O O . ASN A 1 309 ? 7.277 1.532 6.994 1.00 97.56 309 ASN A O 1
ATOM 2480 N N . ILE A 1 310 ? 5.946 3.264 7.518 1.00 97.81 310 ILE A N 1
ATOM 2481 C CA . ILE A 1 310 ? 5.151 3.126 6.289 1.00 97.81 310 ILE A CA 1
ATOM 2482 C C . ILE A 1 310 ? 5.923 3.593 5.054 1.00 97.81 310 ILE A C 1
ATOM 2484 O O . ILE A 1 310 ? 5.745 2.986 4.000 1.00 97.81 310 ILE A O 1
ATOM 2488 N N . LEU A 1 311 ? 6.813 4.583 5.190 1.00 98.50 311 LEU A N 1
ATOM 2489 C CA . LEU A 1 311 ? 7.696 5.013 4.109 1.00 98.50 311 LEU A CA 1
ATOM 2490 C C . LEU A 1 311 ? 8.657 3.895 3.697 1.00 98.50 311 LEU A C 1
ATOM 2492 O O . LEU A 1 311 ? 8.730 3.572 2.516 1.00 98.50 311 LEU A O 1
ATOM 2496 N N . ALA A 1 312 ? 9.316 3.246 4.661 1.00 98.19 312 ALA A N 1
ATOM 2497 C CA . ALA A 1 312 ? 10.228 2.133 4.395 1.00 98.19 312 ALA A CA 1
ATOM 2498 C C . ALA A 1 312 ? 9.542 0.995 3.618 1.00 98.19 312 ALA A C 1
ATOM 2500 O O . ALA A 1 312 ? 10.076 0.478 2.638 1.00 98.19 312 ALA A O 1
ATOM 2501 N N . ARG A 1 313 ? 8.311 0.638 4.010 1.00 98.06 313 ARG A N 1
ATOM 2502 C CA . ARG A 1 313 ? 7.505 -0.369 3.299 1.00 98.06 313 ARG A CA 1
ATOM 2503 C C . ARG A 1 313 ? 7.111 0.075 1.893 1.00 98.06 313 ARG A C 1
ATOM 2505 O O . ARG A 1 313 ? 7.147 -0.744 0.974 1.00 98.06 313 ARG A O 1
ATOM 2512 N N . LEU A 1 314 ? 6.707 1.336 1.737 1.00 97.88 314 LEU A N 1
ATOM 2513 C CA . LEU A 1 314 ? 6.287 1.894 0.454 1.00 97.88 314 LEU A CA 1
ATOM 2514 C C . LEU A 1 314 ? 7.457 1.925 -0.534 1.00 97.88 314 LEU A C 1
ATOM 2516 O O . LEU A 1 314 ? 7.333 1.381 -1.625 1.00 97.88 314 LEU A O 1
ATOM 2520 N N . VAL A 1 315 ? 8.609 2.453 -0.118 1.00 97.50 315 VAL A N 1
ATOM 2521 C CA . VAL A 1 315 ? 9.821 2.519 -0.947 1.00 97.50 315 VAL A CA 1
ATOM 2522 C C . VAL A 1 315 ? 10.306 1.126 -1.334 1.00 97.50 315 VAL A C 1
ATOM 2524 O O . VAL A 1 315 ? 10.519 0.877 -2.512 1.00 97.50 315 VAL A O 1
ATOM 2527 N N . ASN A 1 316 ? 10.377 0.174 -0.398 1.00 96.31 316 ASN A N 1
ATOM 2528 C CA . ASN A 1 316 ? 10.743 -1.209 -0.728 1.00 96.31 316 ASN A CA 1
ATOM 2529 C C . ASN A 1 316 ? 9.764 -1.866 -1.725 1.00 96.31 316 ASN A C 1
ATOM 2531 O O . ASN A 1 316 ? 10.171 -2.700 -2.526 1.00 96.31 316 ASN A O 1
ATOM 2535 N N . THR A 1 317 ? 8.478 -1.500 -1.698 1.00 95.81 317 THR A N 1
ATOM 2536 C CA . THR A 1 317 ? 7.502 -1.980 -2.694 1.00 95.81 317 THR A CA 1
ATOM 2537 C C . THR A 1 317 ? 7.752 -1.339 -4.059 1.00 95.81 317 THR A C 1
ATOM 2539 O O . THR A 1 317 ? 7.752 -2.037 -5.069 1.00 95.81 317 THR A O 1
ATOM 2542 N N . ILE A 1 318 ? 8.008 -0.028 -4.090 1.00 95.06 318 ILE A N 1
ATOM 2543 C CA . ILE A 1 318 ? 8.282 0.729 -5.317 1.00 95.06 318 ILE A CA 1
ATOM 2544 C C . ILE A 1 318 ? 9.562 0.232 -5.990 1.00 95.06 318 ILE A C 1
ATOM 2546 O O . ILE A 1 318 ? 9.522 -0.074 -7.174 1.00 95.06 318 ILE A O 1
ATOM 2550 N N . LEU A 1 319 ? 10.658 0.067 -5.243 1.00 94.62 319 LEU A N 1
ATOM 2551 C CA . LEU A 1 319 ? 11.932 -0.424 -5.781 1.00 94.62 319 LEU A CA 1
ATOM 2552 C C . LEU A 1 319 ? 11.781 -1.802 -6.438 1.00 94.62 319 LEU A C 1
ATOM 2554 O O . LEU A 1 319 ? 12.290 -2.019 -7.528 1.00 94.62 319 LEU A O 1
ATOM 2558 N N . LYS A 1 320 ? 11.012 -2.711 -5.824 1.00 92.31 320 LYS A N 1
ATOM 2559 C CA . LYS A 1 320 ? 10.711 -4.030 -6.409 1.00 92.31 320 LYS A CA 1
ATOM 2560 C C . LYS A 1 320 ? 9.808 -3.965 -7.639 1.00 92.31 320 LYS A C 1
ATOM 2562 O O . LYS A 1 320 ? 9.875 -4.850 -8.476 1.00 92.31 320 LYS A O 1
ATOM 2567 N N . THR A 1 321 ? 8.926 -2.970 -7.710 1.00 89.62 321 THR A N 1
ATOM 2568 C CA . THR A 1 321 ? 7.979 -2.819 -8.827 1.00 89.62 321 THR A CA 1
ATOM 2569 C C . THR A 1 321 ? 8.654 -2.165 -10.030 1.00 89.62 321 THR A C 1
ATOM 2571 O O . THR A 1 321 ? 8.356 -2.507 -11.167 1.00 89.62 321 THR A O 1
ATOM 2574 N N . LEU A 1 322 ? 9.569 -1.225 -9.785 1.00 89.31 322 LEU A N 1
ATOM 2575 C CA . LEU A 1 322 ? 10.247 -0.457 -10.826 1.00 89.31 322 LEU A CA 1
ATOM 2576 C C . LEU A 1 322 ? 11.594 -1.051 -11.250 1.00 89.31 322 LEU A C 1
ATOM 2578 O O . LEU A 1 322 ? 12.185 -0.521 -12.181 1.00 89.31 322 LEU A O 1
ATOM 2582 N N . SER A 1 323 ? 12.061 -2.147 -10.644 1.00 87.50 323 SER A N 1
ATOM 2583 C CA . SER A 1 323 ? 13.378 -2.741 -10.937 1.00 87.50 323 SER A CA 1
ATOM 2584 C C . SER A 1 323 ? 13.565 -3.186 -12.391 1.00 87.50 323 SER A C 1
ATOM 2586 O O . SER A 1 323 ? 14.693 -3.330 -12.838 1.00 87.50 323 SER A O 1
ATOM 2588 N N . ALA A 1 324 ? 12.477 -3.429 -13.130 1.00 80.75 324 ALA A N 1
ATOM 2589 C CA . ALA A 1 324 ? 12.536 -3.764 -14.556 1.00 80.75 324 ALA A CA 1
ATOM 2590 C C . ALA A 1 324 ? 12.711 -2.531 -15.466 1.00 80.75 324 ALA A C 1
ATOM 2592 O O . ALA A 1 324 ? 13.066 -2.670 -16.631 1.00 80.75 324 ALA A O 1
ATOM 2593 N N . ILE A 1 325 ? 12.423 -1.332 -14.951 1.00 82.50 325 ILE A N 1
ATOM 2594 C CA . ILE A 1 325 ? 12.408 -0.072 -15.713 1.00 82.50 325 ILE A CA 1
ATOM 2595 C C . ILE A 1 325 ? 13.572 0.828 -15.290 1.00 82.50 325 ILE A C 1
ATOM 2597 O O . ILE A 1 325 ? 14.164 1.511 -16.121 1.00 82.50 325 ILE A O 1
ATOM 2601 N N . ILE A 1 326 ? 13.878 0.844 -13.993 1.00 86.75 326 ILE A N 1
ATOM 2602 C CA . ILE A 1 326 ? 14.889 1.691 -13.372 1.00 86.75 326 ILE A CA 1
ATOM 2603 C C . ILE A 1 326 ? 15.927 0.782 -12.726 1.00 86.75 326 ILE A C 1
ATOM 2605 O O . ILE A 1 326 ? 15.616 0.065 -11.773 1.00 86.75 326 ILE A O 1
ATOM 2609 N N . ASP A 1 327 ? 17.150 0.851 -13.240 1.00 84.00 327 ASP A N 1
ATOM 2610 C CA . ASP A 1 327 ? 18.288 0.125 -12.689 1.00 84.00 327 ASP A CA 1
ATOM 2611 C C . ASP A 1 327 ? 18.916 0.905 -11.523 1.00 84.00 327 ASP A C 1
ATOM 2613 O O . ASP A 1 327 ? 19.088 2.122 -11.613 1.00 84.00 327 ASP A O 1
ATOM 2617 N N . ASP A 1 328 ? 19.176 0.191 -10.426 1.00 86.81 328 ASP A N 1
ATOM 2618 C CA . ASP A 1 328 ? 19.774 0.630 -9.150 1.00 86.81 328 ASP A CA 1
ATOM 2619 C C . ASP A 1 328 ? 19.686 2.146 -8.820 1.00 86.81 328 ASP A C 1
ATOM 2621 O O . ASP A 1 328 ? 20.698 2.853 -8.817 1.00 86.81 328 ASP A O 1
ATOM 2625 N N . PRO A 1 329 ? 18.487 2.699 -8.540 1.00 93.50 329 PRO A N 1
ATOM 2626 C CA . PRO A 1 329 ? 18.346 4.128 -8.273 1.00 93.50 329 PRO A CA 1
ATOM 2627 C C . PRO A 1 329 ? 18.918 4.523 -6.904 1.00 93.50 329 PRO A C 1
ATOM 2629 O O . PRO A 1 329 ? 18.732 3.814 -5.910 1.00 93.50 329 PRO A O 1
ATOM 2632 N N . GLU A 1 330 ? 19.500 5.724 -6.796 1.00 94.75 330 GLU A N 1
ATOM 2633 C CA . GLU A 1 330 ? 19.904 6.254 -5.486 1.00 94.75 330 GLU A CA 1
ATOM 2634 C C . GLU A 1 330 ? 18.668 6.531 -4.615 1.00 94.75 330 GLU A C 1
ATOM 2636 O O . GLU A 1 330 ? 17.673 7.091 -5.078 1.00 94.75 330 GLU A O 1
ATOM 2641 N N . VAL A 1 331 ? 18.725 6.189 -3.326 1.00 96.75 331 VAL A N 1
ATOM 2642 C CA . VAL A 1 331 ? 17.576 6.321 -2.417 1.00 96.75 331 VAL A CA 1
ATOM 2643 C C . VAL A 1 331 ? 17.853 7.346 -1.320 1.00 96.75 331 VAL A C 1
ATOM 2645 O O . VAL A 1 331 ? 18.803 7.209 -0.551 1.00 96.75 331 VAL A O 1
ATOM 2648 N N . PHE A 1 332 ? 16.952 8.321 -1.186 1.00 97.25 332 PHE A N 1
ATOM 2649 C CA . PHE A 1 332 ? 16.978 9.354 -0.150 1.00 97.25 332 PHE A CA 1
ATOM 2650 C C . PHE A 1 332 ? 15.638 9.391 0.590 1.00 97.25 332 PHE A C 1
ATOM 2652 O O . PHE A 1 332 ? 14.584 9.582 -0.011 1.00 97.25 332 PHE A O 1
ATOM 2659 N N . LEU A 1 333 ? 15.661 9.222 1.907 1.00 97.88 333 LEU A N 1
ATOM 2660 C CA . LEU A 1 333 ? 14.484 9.151 2.770 1.00 97.88 333 LEU A CA 1
ATOM 2661 C C . LEU A 1 333 ? 14.515 10.297 3.775 1.00 97.88 333 LEU A C 1
ATOM 2663 O O . LEU A 1 333 ? 15.422 10.389 4.588 1.00 97.88 333 LEU A O 1
ATOM 2667 N N . TRP A 1 334 ? 13.519 11.162 3.748 1.00 97.31 334 TRP A N 1
ATOM 2668 C CA . TRP A 1 334 ? 13.482 12.418 4.475 1.00 97.31 334 TRP A CA 1
ATOM 2669 C C . TRP A 1 334 ? 12.486 12.367 5.635 1.00 97.31 334 TRP A C 1
ATOM 2671 O O . TRP A 1 334 ? 11.371 11.844 5.520 1.00 97.31 334 TRP A O 1
ATOM 2681 N N . THR A 1 335 ? 12.884 12.951 6.760 1.00 95.19 335 THR A N 1
ATOM 2682 C CA . THR A 1 335 ? 12.012 13.234 7.904 1.00 95.19 335 THR A CA 1
ATOM 2683 C C . THR A 1 335 ? 12.492 14.498 8.615 1.00 95.19 335 THR A C 1
ATOM 2685 O O . THR A 1 335 ? 13.688 14.788 8.651 1.00 95.19 335 THR A O 1
ATOM 2688 N N . ASP A 1 336 ? 11.564 15.245 9.189 1.00 92.81 336 ASP A N 1
ATOM 2689 C CA . ASP A 1 336 ? 11.799 16.394 10.072 1.00 92.81 336 ASP A CA 1
ATOM 2690 C C . ASP A 1 336 ? 12.015 15.997 11.540 1.00 92.81 336 ASP A C 1
ATOM 2692 O O . ASP A 1 336 ? 12.400 16.817 12.376 1.00 92.81 336 ASP A O 1
ATOM 2696 N N . SER A 1 337 ? 11.840 14.718 11.869 1.00 92.12 337 SER A N 1
ATOM 2697 C CA . SER A 1 337 ? 11.983 14.215 13.228 1.00 92.12 337 SER A CA 1
ATOM 2698 C C . SER A 1 337 ? 13.417 13.798 13.547 1.00 92.12 337 SER A C 1
ATOM 2700 O O . SER A 1 337 ? 13.869 12.695 13.211 1.00 92.12 337 SER A O 1
ATOM 2702 N N . TYR A 1 338 ? 14.126 14.631 14.315 1.00 89.75 338 TYR A N 1
ATOM 2703 C CA . TYR A 1 338 ? 15.433 14.268 14.879 1.00 89.75 338 TYR A CA 1
ATOM 2704 C C . TYR A 1 338 ? 15.365 13.013 15.753 1.00 89.75 338 TYR A C 1
ATOM 2706 O O . TYR A 1 338 ? 16.276 12.186 15.729 1.00 89.75 338 TYR A O 1
ATOM 2714 N N . THR A 1 339 ? 14.285 12.842 16.521 1.00 89.88 339 THR A N 1
ATOM 2715 C CA . THR A 1 339 ? 14.095 11.658 17.367 1.00 89.88 339 THR A CA 1
ATOM 2716 C C . THR A 1 339 ? 13.964 10.389 16.524 1.00 89.88 339 THR A C 1
ATOM 2718 O O . THR A 1 339 ? 14.595 9.380 16.841 1.00 89.88 339 THR A O 1
ATOM 2721 N N . THR A 1 340 ? 13.218 10.442 15.420 1.00 92.81 340 THR A N 1
ATOM 2722 C CA . THR A 1 340 ? 13.083 9.307 14.497 1.00 92.81 340 THR A CA 1
ATOM 2723 C C . THR A 1 340 ? 14.409 8.992 13.807 1.00 92.81 340 THR A C 1
ATOM 2725 O O . THR A 1 340 ? 14.824 7.832 13.800 1.00 92.81 340 THR A O 1
ATOM 2728 N N . LEU A 1 341 ? 15.132 10.009 13.321 1.00 91.75 341 LEU A N 1
ATOM 2729 C CA . LEU A 1 341 ? 16.475 9.833 12.750 1.00 91.75 341 LEU A CA 1
ATOM 2730 C C . LEU A 1 341 ? 17.455 9.224 13.752 1.00 91.75 341 LEU A C 1
ATOM 2732 O O . LEU A 1 341 ? 18.220 8.329 13.392 1.00 91.75 341 LEU A O 1
ATOM 2736 N N . CYS A 1 342 ? 17.416 9.668 15.009 1.00 89.50 342 CYS A N 1
ATOM 2737 C CA . CYS A 1 342 ? 18.224 9.103 16.084 1.00 89.50 342 CYS A CA 1
ATOM 2738 C C . CYS A 1 342 ? 17.959 7.608 16.248 1.00 89.50 342 CYS A C 1
ATOM 2740 O O . CYS A 1 342 ? 18.889 6.801 16.208 1.00 89.50 342 CYS A O 1
ATOM 2742 N N . TRP A 1 343 ? 16.687 7.228 16.381 1.00 92.19 343 TRP A N 1
ATOM 2743 C CA . TRP A 1 343 ? 16.299 5.832 16.544 1.00 92.19 343 TRP A CA 1
ATOM 2744 C C . TRP A 1 343 ? 16.716 4.966 15.355 1.00 92.19 343 TRP A C 1
ATOM 2746 O O . TRP A 1 343 ? 17.188 3.848 15.563 1.00 92.19 343 TRP A O 1
ATOM 2756 N N . ILE A 1 344 ? 16.590 5.475 14.126 1.00 92.50 344 ILE A N 1
ATOM 2757 C CA . ILE A 1 344 ? 16.940 4.742 12.902 1.00 92.50 344 ILE A CA 1
ATOM 2758 C C . ILE A 1 344 ? 18.453 4.611 12.726 1.00 92.50 344 ILE A C 1
ATOM 2760 O O . ILE A 1 344 ? 18.911 3.533 12.354 1.00 92.50 344 ILE A O 1
ATOM 2764 N N . ARG A 1 345 ? 19.248 5.636 13.041 1.00 89.62 345 ARG A N 1
ATOM 2765 C CA . ARG A 1 345 ? 20.705 5.618 12.811 1.00 89.62 345 ARG A CA 1
ATOM 2766 C C . ARG A 1 345 ? 21.515 5.012 13.961 1.00 89.62 345 ARG A C 1
ATOM 2768 O O . ARG A 1 345 ? 22.606 4.507 13.731 1.00 89.62 345 ARG A O 1
ATOM 2775 N N . ASN A 1 346 ? 21.010 5.039 15.195 1.00 85.06 346 ASN A N 1
ATOM 2776 C CA . ASN A 1 346 ? 21.770 4.598 16.369 1.00 85.06 346 ASN A CA 1
ATOM 2777 C C . ASN A 1 346 ? 21.434 3.152 16.783 1.00 85.06 346 ASN A C 1
ATOM 2779 O O . ASN A 1 346 ? 20.272 2.779 16.951 1.00 85.06 346 ASN A O 1
ATOM 2783 N N . TYR A 1 347 ? 22.459 2.324 16.988 1.00 82.81 347 TYR A N 1
ATOM 2784 C CA . TYR A 1 347 ? 22.349 0.897 17.319 1.00 82.81 347 TYR A CA 1
ATOM 2785 C C . TYR A 1 347 ? 22.090 0.590 18.810 1.00 82.81 347 TYR A C 1
ATOM 2787 O O . TYR A 1 347 ? 22.167 -0.566 19.229 1.00 82.81 347 TYR A O 1
ATOM 2795 N N . LYS A 1 348 ? 21.740 1.598 19.620 1.00 82.62 348 LYS A N 1
ATOM 2796 C CA . LYS A 1 348 ? 21.280 1.420 21.006 1.00 82.62 348 LYS A CA 1
ATOM 2797 C C . LYS A 1 348 ? 20.069 0.481 21.104 1.00 82.62 348 LYS A C 1
ATOM 2799 O O . LYS A 1 348 ? 19.237 0.390 20.205 1.00 82.62 348 LYS A O 1
ATOM 2804 N N . MET A 1 349 ? 19.954 -0.194 22.249 1.00 79.44 349 MET A N 1
ATOM 2805 C CA . MET A 1 349 ? 18.788 -1.017 22.574 1.00 79.44 349 MET A CA 1
ATOM 2806 C C . MET A 1 349 ? 17.624 -0.126 23.011 1.00 79.44 349 MET A C 1
ATOM 2808 O O . MET A 1 349 ? 17.651 0.475 24.092 1.00 79.44 349 MET A O 1
ATOM 2812 N N . TRP A 1 350 ? 16.590 -0.063 22.176 1.00 85.75 350 TRP A N 1
ATOM 2813 C CA . TRP A 1 350 ? 15.367 0.686 22.455 1.00 85.75 350 TRP A CA 1
ATOM 2814 C C . TRP A 1 350 ? 14.330 -0.182 23.172 1.00 85.75 350 TRP A C 1
ATOM 2816 O O . TRP A 1 350 ? 14.341 -1.415 23.102 1.00 85.75 350 TRP A O 1
ATOM 2826 N N . LYS A 1 351 ? 13.352 0.449 23.827 1.00 82.88 351 LYS A N 1
ATOM 2827 C CA . LYS A 1 351 ? 12.173 -0.266 24.328 1.00 82.88 351 LYS A CA 1
ATOM 2828 C C . LYS A 1 351 ? 11.434 -0.954 23.177 1.00 82.88 351 LYS A C 1
ATOM 2830 O O . LYS A 1 351 ? 11.384 -0.469 22.047 1.00 82.88 351 LYS A O 1
ATOM 2835 N N . GLN A 1 352 ? 10.781 -2.074 23.491 1.00 82.75 352 GLN A N 1
ATOM 2836 C CA . GLN A 1 352 ? 10.227 -3.026 22.519 1.00 82.75 352 GLN A CA 1
ATOM 2837 C C . GLN A 1 352 ? 9.356 -2.409 21.405 1.00 82.75 352 GLN A C 1
ATOM 2839 O O . GLN A 1 352 ? 9.371 -2.906 20.280 1.00 82.75 352 GLN A O 1
ATOM 2844 N N . TYR A 1 353 ? 8.582 -1.356 21.697 1.00 87.44 353 TYR A N 1
ATOM 2845 C CA . TYR A 1 353 ? 7.728 -0.698 20.698 1.00 87.44 353 TYR A CA 1
ATOM 2846 C C . TYR A 1 353 ? 8.539 -0.015 19.588 1.00 87.44 353 TYR A C 1
ATOM 2848 O O . TYR A 1 353 ? 8.206 -0.184 18.411 1.00 87.44 353 TYR A O 1
ATOM 2856 N N . VAL A 1 354 ? 9.574 0.737 19.981 1.00 89.88 354 VAL A N 1
ATOM 2857 C CA . VAL A 1 354 ? 10.485 1.461 19.085 1.00 89.88 354 VAL A CA 1
ATOM 2858 C C . VAL A 1 354 ? 11.413 0.462 18.404 1.00 89.88 354 VAL A C 1
ATOM 2860 O O . VAL A 1 354 ? 11.467 0.431 17.179 1.00 89.88 354 VAL A O 1
ATOM 2863 N N . GLN A 1 355 ? 12.021 -0.447 19.177 1.00 89.31 355 GLN A N 1
ATOM 2864 C CA . GLN A 1 355 ? 12.970 -1.441 18.669 1.00 89.31 355 GLN A CA 1
ATOM 2865 C C . GLN A 1 355 ? 12.407 -2.243 17.495 1.00 89.31 355 GLN A C 1
ATOM 2867 O O . GLN A 1 355 ? 13.059 -2.364 16.470 1.00 89.31 355 GLN A O 1
ATOM 2872 N N . ARG A 1 356 ? 11.175 -2.756 17.612 1.00 89.19 356 ARG A N 1
ATOM 2873 C CA . ARG A 1 356 ? 10.560 -3.562 16.545 1.00 89.19 356 ARG A CA 1
ATOM 2874 C C . ARG A 1 356 ? 10.388 -2.793 15.235 1.00 89.19 356 ARG A C 1
ATOM 2876 O O . ARG A 1 356 ? 10.556 -3.376 14.175 1.00 89.19 356 ARG A O 1
ATOM 2883 N N . ARG A 1 357 ? 10.032 -1.509 15.310 1.00 94.31 357 ARG A N 1
ATOM 2884 C CA . ARG A 1 357 ? 9.813 -0.666 14.125 1.00 94.31 357 ARG A CA 1
ATOM 2885 C C . ARG A 1 357 ? 11.121 -0.228 13.495 1.00 94.31 357 ARG A C 1
ATOM 2887 O O . ARG A 1 357 ? 11.210 -0.231 12.279 1.00 94.31 357 ARG A O 1
ATOM 2894 N N . VAL A 1 358 ? 12.111 0.113 14.317 1.00 94.50 358 VAL A N 1
ATOM 2895 C CA . VAL A 1 358 ? 13.465 0.437 13.857 1.00 94.50 358 VAL A CA 1
ATOM 2896 C C . VAL A 1 358 ? 14.102 -0.772 13.177 1.00 94.50 358 VAL A C 1
ATOM 2898 O O . VAL A 1 358 ? 14.653 -0.623 12.096 1.00 94.50 358 VAL A O 1
ATOM 2901 N N . THR A 1 359 ? 13.987 -1.967 13.768 1.00 93.62 359 THR A N 1
ATOM 2902 C CA . THR A 1 359 ? 14.475 -3.207 13.149 1.00 93.62 359 THR A CA 1
ATOM 2903 C C . THR A 1 359 ? 13.820 -3.432 11.788 1.00 93.62 359 THR A C 1
ATOM 2905 O O . THR A 1 359 ? 14.536 -3.607 10.816 1.00 93.62 359 THR A O 1
ATOM 2908 N N . GLU A 1 360 ? 12.493 -3.316 11.687 1.00 96.50 360 GLU A N 1
ATOM 2909 C CA . GLU A 1 360 ? 11.803 -3.444 10.396 1.00 96.50 360 GLU A CA 1
ATOM 2910 C C . GLU A 1 360 ? 12.240 -2.373 9.378 1.00 96.50 360 GLU A C 1
ATOM 2912 O O . GLU A 1 360 ? 12.437 -2.681 8.209 1.00 96.50 360 GLU A O 1
ATOM 2917 N N . ILE A 1 361 ? 12.421 -1.115 9.798 1.00 97.19 361 ILE A N 1
ATOM 2918 C CA . ILE A 1 361 ? 12.910 -0.047 8.909 1.00 97.19 361 ILE A CA 1
ATOM 2919 C C . ILE A 1 361 ? 14.298 -0.396 8.360 1.00 97.19 361 ILE A C 1
ATOM 2921 O O . ILE A 1 361 ? 14.524 -0.228 7.166 1.00 97.19 361 ILE A O 1
ATOM 2925 N N . ARG A 1 362 ? 15.197 -0.911 9.205 1.00 95.12 362 ARG A N 1
ATOM 2926 C CA . ARG A 1 362 ? 16.558 -1.313 8.815 1.00 95.12 362 ARG A CA 1
ATOM 2927 C C . ARG A 1 362 ? 16.605 -2.586 7.970 1.00 95.12 362 ARG A C 1
ATOM 2929 O O . ARG A 1 362 ? 17.528 -2.762 7.191 1.00 95.12 362 ARG A O 1
ATOM 2936 N N . GLU A 1 363 ? 15.626 -3.476 8.118 1.00 96.25 363 GLU A N 1
ATOM 2937 C CA . GLU A 1 363 ? 15.478 -4.655 7.252 1.00 96.25 363 GLU A CA 1
ATOM 2938 C C . GLU A 1 363 ? 15.009 -4.269 5.841 1.00 96.25 363 GLU A C 1
ATOM 2940 O O . GLU A 1 363 ? 15.342 -4.947 4.874 1.00 96.25 363 GLU A O 1
ATOM 2945 N N . LEU A 1 364 ? 14.224 -3.193 5.721 1.00 96.19 364 LEU A N 1
ATOM 2946 C CA . LEU A 1 364 ? 13.643 -2.740 4.452 1.00 96.19 364 LEU A CA 1
ATOM 2947 C C . LEU A 1 364 ? 14.456 -1.643 3.754 1.00 96.19 364 LEU A C 1
ATOM 2949 O O . LEU A 1 364 ? 14.317 -1.461 2.549 1.00 96.19 364 LEU A O 1
ATOM 2953 N N . THR A 1 365 ? 15.243 -0.868 4.501 1.00 95.44 365 THR A N 1
ATOM 2954 C CA . THR A 1 365 ? 15.991 0.299 4.008 1.00 95.44 365 THR A CA 1
ATOM 2955 C C . THR A 1 365 ? 17.325 0.434 4.734 1.00 95.44 365 THR A C 1
ATOM 2957 O O . THR A 1 365 ? 17.443 0.040 5.891 1.00 95.44 365 THR A O 1
ATOM 2960 N N . ASN A 1 366 ? 18.317 1.046 4.088 1.00 93.25 366 ASN A N 1
ATOM 2961 C CA . ASN A 1 366 ? 19.601 1.341 4.721 1.00 93.25 366 ASN A CA 1
ATOM 2962 C C . ASN A 1 366 ? 19.500 2.596 5.604 1.00 93.25 366 ASN A C 1
ATOM 2964 O O . ASN A 1 366 ? 18.932 3.608 5.191 1.00 93.25 366 ASN A O 1
ATOM 2968 N N . GLU A 1 367 ? 20.096 2.578 6.796 1.00 90.06 36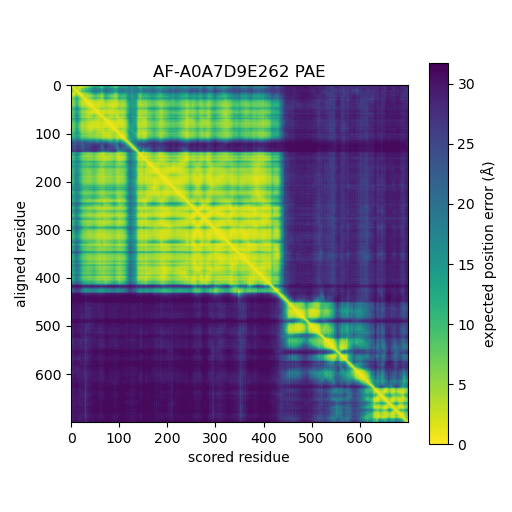7 GLU A N 1
ATOM 2969 C CA . GLU A 1 367 ? 20.110 3.719 7.716 1.00 90.06 367 GLU A CA 1
ATOM 2970 C C . GLU A 1 367 ? 20.794 4.969 7.140 1.00 90.06 367 GLU A C 1
ATOM 2972 O O . GLU A 1 367 ? 20.459 6.090 7.532 1.00 90.06 367 GLU A O 1
ATOM 2977 N N . LYS A 1 368 ? 21.727 4.793 6.195 1.00 90.62 368 LYS A N 1
ATOM 2978 C CA . LYS A 1 368 ? 22.444 5.887 5.524 1.00 90.62 368 LYS A CA 1
ATOM 2979 C C . LYS A 1 368 ? 21.561 6.662 4.551 1.00 90.62 368 LYS A C 1
ATOM 2981 O O . LYS A 1 368 ? 21.851 7.825 4.302 1.00 90.62 368 LYS A O 1
ATOM 2986 N N . HIS A 1 369 ? 20.484 6.047 4.060 1.00 94.56 369 HIS A N 1
ATOM 2987 C CA . HIS A 1 369 ? 19.525 6.698 3.165 1.00 94.56 369 HIS A CA 1
ATOM 2988 C C . HIS A 1 369 ? 18.620 7.688 3.905 1.00 94.56 369 HIS A C 1
ATOM 2990 O O . HIS A 1 369 ? 17.905 8.445 3.267 1.00 94.56 369 HIS A O 1
ATOM 2996 N N . TRP A 1 370 ? 18.588 7.678 5.242 1.00 95.06 370 TRP A N 1
ATOM 2997 C CA . TRP A 1 370 ? 17.708 8.550 6.019 1.00 95.06 370 TRP A CA 1
ATOM 2998 C C . TRP A 1 370 ? 18.360 9.904 6.269 1.00 95.06 370 TRP A C 1
ATOM 3000 O O . TRP A 1 370 ? 19.429 9.940 6.864 1.00 95.06 370 TRP A O 1
ATOM 3010 N N . HIS A 1 371 ? 17.711 11.003 5.897 1.00 93.75 371 HIS A N 1
ATOM 3011 C CA . HIS A 1 371 ? 18.180 12.386 5.967 1.00 93.75 371 HIS A CA 1
ATOM 3012 C C . HIS A 1 371 ? 17.168 13.292 6.679 1.00 93.75 371 HIS A C 1
ATOM 3014 O O . HIS A 1 371 ? 15.979 12.987 6.780 1.00 93.75 371 HIS A O 1
ATOM 3020 N N . PHE A 1 372 ? 17.664 14.425 7.174 1.00 93.06 372 PHE A N 1
ATOM 3021 C CA . PHE A 1 372 ? 16.832 15.457 7.781 1.00 93.06 372 PHE A CA 1
ATOM 3022 C C . PHE A 1 372 ? 16.272 16.395 6.712 1.00 93.06 372 PHE A C 1
ATOM 3024 O O . PHE A 1 372 ? 17.023 16.848 5.851 1.00 93.06 372 PHE A O 1
ATOM 3031 N N . CYS A 1 373 ? 14.985 16.721 6.802 1.00 92.50 373 CYS A N 1
ATOM 3032 C CA . CYS A 1 373 ? 14.346 17.773 6.014 1.00 92.50 373 CYS A CA 1
ATOM 3033 C C . CYS A 1 373 ? 13.601 18.727 6.960 1.00 92.50 373 CYS A C 1
ATOM 3035 O O . CYS A 1 373 ? 12.876 18.242 7.822 1.00 92.50 373 CYS A O 1
ATOM 3037 N N . PRO A 1 374 ? 13.745 20.057 6.837 1.00 91.38 374 PRO A N 1
ATOM 3038 C CA . PRO A 1 374 ? 12.930 21.012 7.580 1.00 91.38 374 PRO A CA 1
ATOM 3039 C C . PRO A 1 374 ? 11.434 20.781 7.344 1.00 91.38 374 PRO A C 1
ATOM 3041 O O . PRO A 1 374 ? 11.021 20.559 6.208 1.00 91.38 374 PRO A O 1
ATOM 3044 N N . GLY A 1 375 ? 10.618 20.899 8.396 1.00 88.38 375 GLY A N 1
ATOM 3045 C CA . GLY A 1 375 ? 9.172 20.649 8.313 1.00 88.38 375 GLY A CA 1
ATOM 3046 C C . GLY A 1 375 ? 8.454 21.501 7.257 1.00 88.38 375 GLY A C 1
ATOM 3047 O O . GLY A 1 375 ? 7.589 21.001 6.550 1.00 88.38 375 GLY A O 1
ATOM 3048 N N . GLU A 1 376 ? 8.874 22.754 7.056 1.00 89.31 376 GLU A N 1
ATOM 3049 C CA . GLU A 1 376 ? 8.314 23.648 6.022 1.00 89.31 376 GLU A CA 1
ATOM 3050 C C . GLU A 1 376 ? 8.544 23.147 4.586 1.00 89.31 376 GLU A C 1
ATOM 3052 O O . GLU A 1 376 ? 7.786 23.479 3.677 1.00 89.31 376 GLU A O 1
ATOM 3057 N N . LEU A 1 377 ? 9.585 22.336 4.378 1.00 91.88 377 LEU A N 1
ATOM 3058 C CA . LEU A 1 377 ? 9.927 21.720 3.095 1.00 91.88 377 LEU A CA 1
ATOM 3059 C C . LEU A 1 377 ? 9.439 20.263 3.004 1.00 91.88 377 LEU A C 1
ATOM 3061 O O . LEU A 1 377 ? 9.620 19.609 1.972 1.00 91.88 377 LEU A O 1
ATOM 3065 N N . ASN A 1 378 ? 8.835 19.734 4.073 1.00 94.38 378 ASN A N 1
ATOM 3066 C CA . ASN A 1 378 ? 8.390 18.353 4.155 1.00 94.38 378 ASN A CA 1
ATOM 3067 C C . ASN A 1 378 ? 6.996 18.190 3.536 1.00 94.38 378 ASN A C 1
ATOM 3069 O O . ASN A 1 378 ? 5.963 18.364 4.176 1.00 94.38 378 ASN A O 1
ATOM 3073 N N . VAL A 1 379 ? 6.959 17.775 2.272 1.00 95.25 379 VAL A N 1
ATOM 3074 C CA . VAL A 1 379 ? 5.709 17.535 1.527 1.00 95.25 379 VAL A CA 1
ATOM 3075 C C . VAL A 1 379 ? 4.810 16.449 2.127 1.00 95.25 379 VAL A C 1
ATOM 3077 O O . VAL A 1 379 ? 3.633 16.379 1.775 1.00 95.25 379 VAL A O 1
ATOM 3080 N N . ALA A 1 380 ? 5.321 15.607 3.033 1.00 96.00 380 ALA A N 1
ATOM 3081 C CA . ALA A 1 380 ? 4.502 14.632 3.749 1.00 96.00 380 ALA A CA 1
ATOM 3082 C C . ALA A 1 380 ? 3.554 15.278 4.786 1.00 96.00 380 ALA A C 1
ATOM 3084 O O . ALA A 1 380 ? 2.576 14.631 5.176 1.00 96.00 380 ALA A O 1
ATOM 3085 N N . ASP A 1 381 ? 3.752 16.552 5.141 1.00 94.62 381 ASP A N 1
ATOM 3086 C CA . ASP A 1 381 ? 2.851 17.314 6.019 1.00 94.62 381 ASP A CA 1
ATOM 3087 C C . ASP A 1 381 ? 1.440 17.472 5.425 1.00 94.62 381 ASP A C 1
ATOM 3089 O O . ASP A 1 381 ? 0.432 17.268 6.108 1.00 94.62 381 ASP A O 1
ATOM 3093 N N . LEU A 1 382 ? 1.347 17.685 4.106 1.00 94.12 382 LEU A N 1
ATOM 3094 C CA . LEU A 1 382 ? 0.072 17.779 3.382 1.00 94.12 382 LEU A CA 1
ATOM 3095 C C . LEU A 1 382 ? -0.834 16.554 3.645 1.00 94.12 382 LEU A C 1
ATOM 3097 O O . LEU A 1 382 ? -1.965 16.726 4.108 1.00 94.12 382 LEU A O 1
ATOM 3101 N N . PRO A 1 383 ? -0.382 15.304 3.413 1.00 94.69 383 PRO A N 1
ATOM 3102 C CA . PRO A 1 383 ? -1.166 14.111 3.712 1.00 94.69 383 PRO A CA 1
ATOM 3103 C C . PRO A 1 383 ? -1.219 13.704 5.191 1.00 94.69 383 PRO A C 1
ATOM 3105 O O . PRO A 1 383 ? -2.085 12.898 5.544 1.00 94.69 383 PRO A O 1
ATOM 3108 N N . SER A 1 384 ? -0.341 14.210 6.065 1.00 94.25 384 SER A N 1
ATOM 3109 C CA . SER A 1 384 ? -0.407 13.927 7.510 1.00 94.25 384 SER A CA 1
ATOM 3110 C C . SER A 1 384 ? -1.456 14.802 8.215 1.00 94.25 384 SER A C 1
ATOM 3112 O O . SER A 1 384 ? -2.102 14.353 9.167 1.00 94.25 384 SER A O 1
ATOM 3114 N N . ARG A 1 385 ? -1.666 16.039 7.747 1.00 92.88 385 ARG A N 1
ATOM 3115 C CA . ARG A 1 385 ? -2.646 16.993 8.298 1.00 92.88 385 ARG A CA 1
ATOM 3116 C C . ARG A 1 385 ? -3.961 17.024 7.532 1.00 92.88 385 ARG A C 1
ATOM 3118 O O . ARG A 1 385 ? -5.012 17.230 8.149 1.00 92.88 385 ARG A O 1
ATOM 3125 N N . GLY A 1 386 ? -3.877 16.778 6.227 1.00 93.19 386 GLY A N 1
ATOM 3126 C CA . GLY A 1 386 ? -4.952 16.890 5.253 1.00 93.19 386 GLY A CA 1
ATOM 3127 C C . GLY A 1 386 ? -5.141 18.315 4.727 1.00 93.19 386 GLY A C 1
ATOM 3128 O O . GLY A 1 386 ? -4.930 19.291 5.446 1.00 93.19 386 GLY A O 1
ATOM 3129 N N . CYS A 1 387 ? -5.593 18.438 3.477 1.00 93.06 387 CYS A N 1
ATOM 3130 C CA . CYS A 1 387 ? -5.916 19.715 2.830 1.00 93.06 387 CYS A CA 1
ATOM 3131 C C . CYS A 1 387 ? -7.216 19.627 2.006 1.00 93.06 387 CYS A C 1
ATOM 3133 O O . CYS A 1 387 ? -7.739 18.535 1.759 1.00 93.06 387 CYS A O 1
ATOM 3135 N N . SER A 1 388 ? -7.779 20.778 1.623 1.00 93.25 388 SER A N 1
ATOM 3136 C CA . SER A 1 388 ? -8.932 20.820 0.714 1.00 93.25 388 SER A CA 1
ATOM 3137 C C . SER A 1 388 ? -8.519 20.391 -0.694 1.00 93.25 388 SER A C 1
ATOM 3139 O O . SER A 1 388 ? -7.361 20.533 -1.087 1.00 93.25 388 SER A O 1
ATOM 3141 N N . ALA A 1 389 ? -9.468 19.881 -1.479 1.00 90.94 389 ALA A N 1
ATOM 3142 C CA . ALA A 1 389 ? -9.187 19.492 -2.861 1.00 90.94 389 ALA A CA 1
ATOM 3143 C C . ALA A 1 389 ? -8.779 20.692 -3.732 1.00 90.94 389 ALA A C 1
ATOM 3145 O O . ALA A 1 389 ? -7.920 20.544 -4.592 1.00 90.94 389 ALA A O 1
ATOM 3146 N N . THR A 1 390 ? -9.336 21.880 -3.473 1.00 90.25 390 THR A N 1
ATOM 3147 C CA . THR A 1 390 ? -8.938 23.124 -4.147 1.00 90.25 390 THR A CA 1
ATOM 3148 C C . THR A 1 390 ? -7.479 23.466 -3.859 1.00 90.25 390 THR A C 1
ATOM 3150 O O . THR A 1 390 ? -6.702 23.647 -4.788 1.00 90.25 390 THR A O 1
ATOM 3153 N N . ALA A 1 391 ? -7.075 23.446 -2.582 1.00 91.81 391 ALA A N 1
ATOM 3154 C CA . ALA A 1 391 ? -5.685 23.698 -2.210 1.00 91.81 391 ALA A CA 1
ATOM 3155 C C . ALA A 1 391 ? -4.741 22.627 -2.775 1.00 91.81 391 ALA A C 1
ATOM 3157 O O . ALA A 1 391 ? -3.609 22.933 -3.127 1.00 91.81 391 ALA A O 1
ATOM 3158 N N . LEU A 1 392 ? -5.194 21.373 -2.875 1.00 92.50 392 LEU A N 1
ATOM 3159 C CA . LEU A 1 392 ? -4.425 20.300 -3.503 1.00 92.50 392 LEU A CA 1
ATOM 3160 C C . LEU A 1 392 ? -4.238 20.531 -5.007 1.00 92.50 392 LEU A C 1
ATOM 3162 O O . LEU A 1 392 ? -3.149 20.303 -5.518 1.00 92.50 392 LEU A O 1
ATOM 3166 N N . ALA A 1 393 ? -5.283 20.986 -5.700 1.00 88.62 393 ALA A N 1
ATOM 3167 C CA . ALA A 1 393 ? -5.234 21.280 -7.128 1.00 88.62 393 ALA A CA 1
ATOM 3168 C C . ALA A 1 393 ? -4.346 22.486 -7.464 1.00 88.62 393 ALA A C 1
ATOM 3170 O O . ALA A 1 393 ? -3.725 22.508 -8.521 1.00 88.62 393 ALA A O 1
ATOM 3171 N N . GLU A 1 394 ? -4.277 23.474 -6.572 1.00 88.50 394 GLU A N 1
ATOM 3172 C CA . GLU A 1 394 ? -3.436 24.668 -6.726 1.00 88.50 394 GLU A CA 1
ATOM 3173 C C . GLU A 1 394 ? -1.975 24.434 -6.293 1.00 88.50 394 GLU A C 1
ATOM 3175 O O . GLU A 1 394 ? -1.098 25.246 -6.590 1.00 88.50 394 GLU A O 1
ATOM 3180 N N . ASN A 1 395 ? -1.687 23.334 -5.590 1.00 88.88 395 ASN A N 1
ATOM 3181 C CA . ASN A 1 395 ? -0.361 23.053 -5.050 1.00 88.88 395 ASN A CA 1
ATOM 3182 C C . ASN A 1 395 ? 0.500 22.229 -6.017 1.00 88.88 395 ASN A C 1
ATOM 3184 O O . ASN A 1 395 ? 0.548 21.001 -5.947 1.00 88.88 395 ASN A O 1
ATOM 3188 N N . ASP A 1 396 ? 1.261 22.932 -6.852 1.00 86.56 396 ASP A N 1
ATOM 3189 C CA . ASP A 1 396 ? 2.214 22.342 -7.804 1.00 86.56 396 ASP A CA 1
ATOM 3190 C C . ASP A 1 396 ? 3.273 21.438 -7.129 1.00 86.56 396 ASP A C 1
ATOM 3192 O O . ASP A 1 396 ? 3.662 20.388 -7.647 1.00 86.56 396 ASP A O 1
ATOM 3196 N N . THR A 1 397 ? 3.672 21.789 -5.901 1.00 92.25 397 THR A N 1
ATOM 3197 C CA . THR A 1 397 ? 4.664 21.054 -5.094 1.00 92.25 397 THR A CA 1
ATOM 3198 C C . THR A 1 397 ? 4.220 19.625 -4.775 1.00 92.25 397 THR A C 1
ATOM 3200 O O . THR A 1 397 ? 5.059 18.756 -4.553 1.00 92.25 397 THR A O 1
ATOM 3203 N N . TRP A 1 398 ? 2.911 19.352 -4.727 1.00 94.81 398 TRP A N 1
ATOM 3204 C CA . TRP A 1 398 ? 2.405 18.013 -4.415 1.00 94.81 398 TRP A CA 1
ATOM 3205 C C . TRP A 1 398 ? 2.701 16.992 -5.519 1.00 94.81 398 TRP A C 1
ATOM 3207 O O . TRP A 1 398 ? 2.990 15.833 -5.231 1.00 94.81 398 TRP A O 1
ATOM 3217 N N . LEU A 1 399 ? 2.631 17.402 -6.786 1.00 93.12 399 LEU A N 1
ATOM 3218 C CA . LEU A 1 399 ? 2.908 16.509 -7.913 1.00 93.12 399 LEU A CA 1
ATOM 3219 C C . LEU A 1 399 ? 4.385 16.533 -8.305 1.00 93.12 399 LEU A C 1
ATOM 3221 O O . LEU A 1 399 ? 4.922 15.497 -8.698 1.00 93.12 399 LEU A O 1
ATOM 3225 N N . HIS A 1 400 ? 5.045 17.683 -8.137 1.00 93.69 400 HIS A N 1
ATOM 3226 C CA . HIS A 1 400 ? 6.418 17.904 -8.596 1.00 93.69 400 HIS A CA 1
ATOM 3227 C C . HIS A 1 400 ? 7.471 17.964 -7.486 1.00 93.69 400 HIS A C 1
ATOM 3229 O O . HIS A 1 400 ? 8.630 18.286 -7.744 1.00 93.69 400 HIS A O 1
ATOM 3235 N N . GLY A 1 401 ? 7.088 17.634 -6.254 1.00 94.06 401 GLY A N 1
ATOM 3236 C CA . GLY A 1 401 ? 7.978 17.615 -5.101 1.00 94.06 401 GLY A CA 1
ATOM 3237 C C . GLY A 1 401 ? 8.463 19.007 -4.668 1.00 94.06 401 GLY A C 1
ATOM 3238 O O . GLY A 1 401 ? 8.175 20.024 -5.306 1.00 94.06 401 GLY A O 1
ATOM 3239 N N . PRO A 1 402 ? 9.197 19.082 -3.545 1.00 94.12 402 PRO A N 1
ATOM 3240 C CA . PRO A 1 402 ? 9.727 20.342 -3.041 1.00 94.12 402 PRO A CA 1
ATOM 3241 C C . PRO A 1 402 ? 10.820 20.903 -3.958 1.00 94.12 402 PRO A C 1
ATOM 3243 O O . PRO A 1 402 ? 11.624 20.159 -4.520 1.00 94.12 402 PRO A O 1
ATOM 3246 N N . LYS A 1 403 ? 10.877 22.239 -4.062 1.00 92.94 403 LYS A N 1
ATOM 3247 C CA . LYS A 1 403 ? 11.767 22.963 -4.990 1.00 92.94 403 LYS A CA 1
ATOM 3248 C C . LYS A 1 403 ? 13.234 22.545 -4.881 1.00 92.94 403 LYS A C 1
ATOM 3250 O O . LYS A 1 403 ? 13.869 22.373 -5.912 1.00 92.94 403 LYS A O 1
ATOM 3255 N N . PHE A 1 404 ? 13.720 22.285 -3.665 1.00 94.06 404 PHE A N 1
ATOM 3256 C CA . PHE A 1 404 ? 15.117 21.907 -3.440 1.00 94.06 404 PHE A CA 1
ATOM 3257 C C . PHE A 1 404 ? 15.531 20.617 -4.160 1.00 94.06 404 PHE A C 1
ATOM 3259 O O . PHE A 1 404 ? 16.711 20.434 -4.420 1.00 94.06 404 PHE A O 1
ATOM 3266 N N . LEU A 1 405 ? 14.597 19.722 -4.514 1.00 94.69 405 LEU A N 1
ATOM 3267 C CA . LEU A 1 405 ? 14.933 18.534 -5.307 1.00 94.69 405 LEU A CA 1
ATOM 3268 C C . LEU A 1 405 ? 15.314 18.880 -6.751 1.00 94.69 405 LEU A C 1
ATOM 3270 O O . LEU A 1 405 ? 15.976 18.080 -7.404 1.00 94.69 405 LEU A O 1
ATOM 3274 N N . LYS A 1 406 ? 14.910 20.047 -7.260 1.00 92.62 406 LYS A N 1
ATOM 3275 C CA . LYS A 1 406 ? 15.350 20.548 -8.569 1.00 92.62 406 LYS A CA 1
ATOM 3276 C C . LYS A 1 406 ? 16.731 21.204 -8.490 1.00 92.62 406 LYS A C 1
ATOM 3278 O O . LYS A 1 406 ? 17.414 21.279 -9.504 1.00 92.62 406 LYS A O 1
ATOM 3283 N N . ASP A 1 407 ? 17.148 21.621 -7.297 1.00 92.00 407 ASP A N 1
ATOM 3284 C CA . ASP A 1 407 ? 18.455 22.224 -7.063 1.00 92.00 407 ASP A CA 1
ATOM 3285 C C . ASP A 1 407 ? 19.560 21.150 -6.953 1.00 92.00 407 ASP A C 1
ATOM 3287 O O . ASP A 1 407 ? 19.278 19.983 -6.638 1.00 92.00 407 ASP A O 1
ATOM 3291 N N . PRO A 1 408 ? 20.836 21.517 -7.181 1.00 88.44 408 PRO A N 1
ATOM 3292 C CA . PRO A 1 408 ? 21.966 20.615 -6.986 1.00 88.44 408 PRO A CA 1
ATOM 3293 C C . PRO A 1 408 ? 22.050 20.076 -5.553 1.00 88.44 408 PRO A C 1
ATOM 3295 O O . PRO A 1 408 ? 21.747 20.776 -4.584 1.00 88.44 408 PRO A O 1
ATOM 3298 N N . LYS A 1 409 ? 22.562 18.848 -5.414 1.00 89.00 409 LYS A N 1
ATOM 3299 C CA . LYS A 1 409 ? 22.665 18.107 -4.142 1.00 89.00 409 LYS A CA 1
ATOM 3300 C C . LYS A 1 409 ? 23.332 18.888 -3.004 1.00 89.00 409 LYS A C 1
ATOM 3302 O O . LYS A 1 409 ? 22.967 18.719 -1.842 1.00 89.00 409 LYS A O 1
ATOM 3307 N N . ASP A 1 410 ? 24.276 19.772 -3.317 1.00 88.38 410 ASP A N 1
ATOM 3308 C CA . ASP A 1 410 ? 24.988 20.585 -2.324 1.00 88.38 410 ASP A CA 1
ATOM 3309 C C . ASP A 1 410 ? 24.109 21.623 -1.615 1.00 88.38 410 ASP A C 1
ATOM 3311 O O . ASP A 1 410 ? 24.440 22.041 -0.498 1.00 88.38 410 ASP A O 1
ATOM 3315 N N . GLN A 1 411 ? 23.001 22.009 -2.254 1.00 89.12 411 GLN A N 1
ATOM 3316 C CA . GLN A 1 411 ? 22.019 22.977 -1.762 1.00 89.12 411 GLN A CA 1
ATOM 3317 C C . GLN A 1 411 ? 20.859 22.311 -1.013 1.00 89.12 411 GLN A C 1
ATOM 3319 O O . GLN A 1 411 ? 20.011 22.998 -0.445 1.00 89.12 411 GLN A O 1
ATOM 3324 N N . TRP A 1 412 ? 20.811 20.976 -0.982 1.00 93.19 412 TRP A N 1
ATOM 3325 C CA . TRP A 1 412 ? 19.768 20.257 -0.260 1.00 93.19 412 TRP A CA 1
ATOM 3326 C C . TRP A 1 412 ? 19.860 20.499 1.250 1.00 93.19 412 TRP A C 1
ATOM 3328 O O . TRP A 1 412 ? 20.945 20.787 1.772 1.00 93.19 412 TRP A O 1
ATOM 3338 N N . PRO A 1 413 ? 18.742 20.343 1.984 1.00 88.88 413 PRO A N 1
ATOM 3339 C CA . PRO A 1 413 ? 18.738 20.552 3.419 1.00 88.88 413 PRO A CA 1
ATOM 3340 C C . PRO A 1 413 ? 19.770 19.672 4.126 1.00 88.88 413 PRO A C 1
ATOM 3342 O O . PRO A 1 413 ? 19.777 18.444 4.009 1.00 88.88 413 PRO A O 1
ATOM 3345 N N . LYS A 1 414 ? 20.650 20.319 4.889 1.00 82.31 414 LYS A N 1
ATOM 3346 C CA . LYS A 1 414 ? 21.648 19.647 5.722 1.00 82.31 414 LYS A CA 1
ATOM 3347 C C . LYS A 1 414 ? 21.128 19.555 7.147 1.00 82.31 414 LYS A C 1
ATOM 3349 O O . LYS A 1 414 ? 20.426 20.440 7.628 1.00 82.31 414 LYS A O 1
ATOM 3354 N N . CYS A 1 415 ? 21.490 18.474 7.832 1.00 72.06 415 CYS A N 1
ATOM 3355 C CA . CYS A 1 415 ? 21.188 18.323 9.250 1.00 72.06 415 CYS A CA 1
ATOM 3356 C C . CYS A 1 415 ? 21.941 19.419 10.034 1.00 72.06 415 CYS A C 1
ATOM 3358 O O . CYS A 1 415 ? 23.173 19.418 9.989 1.00 72.06 415 CYS A O 1
ATOM 3360 N N . PRO A 1 416 ? 21.251 20.324 10.756 1.00 64.69 416 PRO A N 1
ATOM 3361 C CA . PRO A 1 416 ? 21.882 21.440 11.468 1.00 64.69 416 PRO A CA 1
ATOM 3362 C C . PRO A 1 416 ? 22.857 21.010 12.571 1.00 64.69 416 PRO A C 1
ATOM 3364 O O . PRO A 1 416 ? 23.707 21.795 12.977 1.00 64.69 416 PRO A O 1
ATOM 3367 N N . GLN A 1 417 ? 22.748 19.770 13.062 1.00 58.53 417 GLN A N 1
ATOM 3368 C CA . GLN A 1 417 ? 23.673 19.203 14.042 1.00 58.53 417 GLN A CA 1
ATOM 3369 C C . GLN A 1 417 ? 24.347 17.938 13.500 1.00 58.53 417 GLN A C 1
ATOM 3371 O O . GLN A 1 417 ? 23.659 16.945 13.232 1.00 58.53 417 GLN A O 1
ATOM 3376 N N . PRO A 1 418 ? 25.683 17.922 13.368 1.00 50.41 418 PRO A N 1
ATOM 3377 C CA . PRO A 1 418 ? 26.430 16.692 13.214 1.00 50.41 418 PRO A CA 1
ATOM 3378 C C . PRO A 1 418 ? 26.680 16.038 14.586 1.00 50.41 418 PRO A C 1
ATOM 3380 O O . PRO A 1 418 ? 26.721 16.679 15.635 1.00 50.41 418 PRO A O 1
ATOM 3383 N N . THR A 1 419 ? 26.950 14.736 14.555 1.00 48.31 419 THR A N 1
ATOM 3384 C CA . THR A 1 419 ? 27.659 13.935 15.576 1.00 48.31 419 THR A CA 1
ATOM 3385 C C . THR A 1 419 ? 26.945 13.382 16.815 1.00 48.31 419 THR A C 1
ATOM 3387 O O . THR A 1 419 ? 27.364 12.312 17.230 1.00 48.31 419 THR A O 1
ATOM 3390 N N . ASN A 1 420 ? 25.852 13.938 17.354 1.00 53.75 420 ASN A N 1
ATOM 3391 C CA . ASN A 1 420 ? 25.108 13.282 18.454 1.00 53.75 420 ASN A CA 1
ATOM 3392 C C . ASN A 1 420 ? 23.600 13.565 18.370 1.00 53.75 420 ASN A C 1
ATOM 3394 O O . ASN A 1 420 ? 23.073 14.410 19.081 1.00 53.75 420 ASN A O 1
ATOM 3398 N N . LEU A 1 421 ? 22.873 12.815 17.533 1.00 60.88 421 LEU A N 1
ATOM 3399 C CA . LEU A 1 421 ? 21.398 12.866 17.405 1.00 60.88 421 LEU A CA 1
ATOM 3400 C C . LEU A 1 421 ? 20.641 12.444 18.687 1.00 60.88 421 LEU A C 1
ATOM 3402 O O . LEU A 1 421 ? 19.442 12.172 18.662 1.00 60.88 421 LEU A O 1
ATOM 3406 N N . GLU A 1 422 ? 21.321 12.335 19.822 1.00 65.56 422 GLU A N 1
ATOM 3407 C CA . GLU A 1 422 ? 20.787 11.843 21.084 1.00 65.56 422 GLU A CA 1
ATOM 3408 C C . GLU A 1 422 ? 19.950 12.915 21.785 1.00 65.56 422 GLU A C 1
ATOM 3410 O O . GLU A 1 422 ? 20.375 13.545 22.743 1.00 65.56 422 GLU A O 1
ATOM 3415 N N . THR A 1 423 ? 18.729 13.126 21.299 1.00 67.38 423 THR A N 1
ATOM 3416 C CA . THR A 1 423 ? 17.745 13.956 22.006 1.00 67.38 423 THR A CA 1
ATOM 3417 C C . THR A 1 423 ? 17.323 13.280 23.314 1.00 67.38 423 THR A C 1
ATOM 3419 O O . THR A 1 423 ? 17.128 12.062 23.342 1.00 67.38 423 THR A O 1
ATOM 3422 N N . ASP A 1 424 ? 17.094 14.046 24.385 1.00 70.75 424 ASP A N 1
ATOM 3423 C CA . ASP A 1 424 ? 16.596 13.513 25.669 1.00 70.75 424 ASP A CA 1
ATOM 3424 C C . ASP A 1 424 ? 15.315 12.684 25.493 1.00 70.75 424 ASP A C 1
ATOM 3426 O O . ASP A 1 424 ? 15.115 11.642 26.127 1.00 70.75 424 ASP A O 1
ATOM 3430 N N . VAL A 1 425 ? 14.463 13.106 24.555 1.00 74.62 425 VAL A N 1
ATOM 3431 C CA . VAL A 1 425 ? 13.242 12.399 24.162 1.00 74.62 425 VAL A CA 1
ATOM 3432 C C . VAL A 1 425 ? 13.565 11.045 23.525 1.00 74.62 425 VAL A C 1
ATOM 3434 O O . VAL A 1 425 ? 12.970 10.039 23.920 1.00 74.62 425 VAL A O 1
ATOM 3437 N N . ALA A 1 426 ? 14.530 10.977 22.601 1.00 74.06 426 ALA A N 1
ATOM 3438 C CA . ALA A 1 426 ? 14.981 9.709 22.025 1.00 74.06 426 ALA A CA 1
ATOM 3439 C C . ALA A 1 426 ? 15.593 8.794 23.092 1.00 74.06 426 ALA A C 1
ATOM 3441 O O . ALA A 1 426 ? 15.279 7.600 23.145 1.00 74.06 426 ALA A O 1
ATOM 3442 N N . LEU A 1 427 ? 16.421 9.363 23.972 1.00 79.00 427 LEU A N 1
ATOM 3443 C CA . LEU A 1 427 ? 17.096 8.656 25.054 1.00 79.00 427 LEU A CA 1
ATOM 3444 C C . LEU A 1 427 ? 16.126 8.141 26.120 1.00 79.00 427 LEU A C 1
ATOM 3446 O O . LEU A 1 427 ? 16.382 7.103 26.726 1.00 79.00 427 LEU A O 1
ATOM 3450 N N . SER A 1 428 ? 14.970 8.778 26.311 1.00 77.69 428 SER A N 1
ATOM 3451 C CA . SER A 1 428 ? 13.925 8.287 27.220 1.00 77.69 428 SER A CA 1
ATOM 3452 C C . SER A 1 428 ? 13.406 6.887 26.850 1.00 77.69 428 SER A C 1
ATOM 3454 O O . SER A 1 428 ? 12.920 6.147 27.717 1.00 77.69 428 SER A O 1
ATOM 3456 N N . GLU A 1 429 ? 13.521 6.504 25.573 1.00 81.56 429 GLU A N 1
ATOM 3457 C CA . GLU A 1 429 ? 13.155 5.188 25.042 1.00 81.56 429 GLU A CA 1
ATOM 3458 C C . GLU A 1 429 ? 14.334 4.209 24.988 1.00 81.56 429 GLU A C 1
ATOM 3460 O O . GLU A 1 429 ? 14.149 3.060 24.581 1.00 81.56 429 GLU A O 1
ATOM 3465 N N . THR A 1 430 ? 15.523 4.607 25.452 1.00 76.94 430 THR A N 1
ATOM 3466 C CA . THR A 1 430 ? 16.601 3.651 25.725 1.00 76.94 430 THR A CA 1
ATOM 3467 C C . THR A 1 430 ? 16.223 2.764 26.903 1.00 76.94 430 THR A C 1
ATOM 3469 O O . THR A 1 430 ? 15.528 3.164 27.847 1.00 76.94 430 THR A O 1
ATOM 3472 N N . VAL A 1 431 ? 16.664 1.514 26.851 1.00 71.94 431 VAL A N 1
ATOM 3473 C CA . VAL A 1 431 ? 16.524 0.607 27.985 1.00 71.94 431 VAL A CA 1
ATOM 3474 C C . VAL A 1 431 ? 17.550 1.032 29.050 1.00 71.94 431 VAL A C 1
ATOM 3476 O O . VAL A 1 431 ? 18.726 0.701 28.951 1.00 71.94 431 VAL A O 1
ATOM 3479 N N . LYS A 1 432 ? 17.100 1.813 30.050 1.00 61.88 432 LYS A N 1
ATOM 3480 C CA . LYS A 1 432 ? 17.940 2.400 31.124 1.00 61.88 432 LYS A CA 1
ATOM 3481 C C . LYS A 1 432 ? 18.682 1.363 31.968 1.00 61.88 432 LYS A C 1
ATOM 3483 O O . LYS A 1 432 ? 19.729 1.650 32.536 1.00 61.88 432 LYS A O 1
ATOM 3488 N N . THR A 1 433 ? 18.142 0.158 32.054 1.00 44.16 433 THR A N 1
ATOM 3489 C CA . THR A 1 433 ? 18.788 -0.982 32.682 1.00 44.16 433 THR A CA 1
ATOM 3490 C C . THR A 1 433 ? 19.348 -1.864 31.581 1.00 44.16 433 THR A C 1
ATOM 3492 O O . THR A 1 433 ? 18.593 -2.509 30.854 1.00 44.16 433 THR A O 1
ATOM 3495 N N . ARG A 1 434 ? 20.681 -1.994 31.489 1.00 37.84 434 ARG A N 1
ATOM 3496 C CA . ARG A 1 434 ? 21.206 -3.277 31.002 1.00 37.84 434 ARG A CA 1
ATOM 3497 C C . ARG A 1 434 ? 20.442 -4.328 31.812 1.00 37.84 434 ARG A C 1
ATOM 3499 O O . ARG A 1 434 ? 20.419 -4.185 33.039 1.00 37.84 434 ARG A O 1
ATOM 3506 N N . PRO A 1 435 ? 19.756 -5.317 31.209 1.00 34.91 435 PRO A N 1
ATOM 3507 C CA . PRO A 1 435 ? 19.402 -6.478 32.003 1.00 34.91 435 PRO A CA 1
ATOM 3508 C C . PRO A 1 435 ? 20.703 -6.866 32.692 1.00 34.91 435 PRO A C 1
ATOM 3510 O O . PRO A 1 435 ? 21.736 -6.939 32.020 1.00 34.91 435 PRO A O 1
ATOM 3513 N N . THR A 1 436 ? 20.689 -6.961 34.020 1.00 29.11 436 THR A N 1
ATOM 3514 C CA . THR A 1 436 ? 21.805 -7.525 34.760 1.00 29.11 436 THR A CA 1
ATOM 3515 C C . THR A 1 436 ? 21.977 -8.920 34.191 1.00 29.11 436 THR A C 1
ATOM 3517 O O . THR A 1 436 ? 21.302 -9.868 34.581 1.00 29.11 436 THR A O 1
ATOM 3520 N N . VAL A 1 437 ? 22.828 -9.030 33.176 1.00 34.00 437 VAL A N 1
ATOM 3521 C CA . VAL A 1 437 ? 23.519 -10.255 32.874 1.00 34.00 437 VAL A CA 1
ATOM 3522 C C . VAL A 1 437 ? 24.403 -10.380 34.091 1.00 34.00 437 VAL A C 1
ATOM 3524 O O . VAL A 1 437 ? 25.455 -9.753 34.185 1.00 34.00 437 VAL A O 1
ATOM 3527 N N . THR A 1 438 ? 23.897 -11.082 35.101 1.00 22.38 438 THR A N 1
ATOM 3528 C CA . THR A 1 438 ? 24.753 -11.664 36.112 1.00 22.38 438 THR A CA 1
ATOM 3529 C C . THR A 1 438 ? 25.674 -12.568 35.315 1.00 22.38 438 THR A C 1
ATOM 3531 O O . THR A 1 438 ? 25.315 -13.691 34.965 1.00 22.38 438 THR A O 1
ATOM 3534 N N . TYR A 1 439 ? 26.833 -12.036 34.937 1.00 27.75 439 TYR A N 1
ATOM 3535 C CA . TYR A 1 439 ? 27.969 -12.848 34.578 1.00 27.75 439 TYR A CA 1
ATOM 3536 C C . TYR A 1 439 ? 28.322 -13.580 35.869 1.00 27.75 439 TYR A C 1
ATOM 3538 O O . TYR A 1 439 ? 29.118 -13.115 36.677 1.00 27.75 439 TYR A O 1
ATOM 3546 N N . SER A 1 440 ? 27.676 -14.720 36.118 1.00 23.70 440 SER A N 1
ATOM 3547 C CA . SER A 1 440 ? 28.382 -15.784 36.808 1.00 23.70 440 SER A CA 1
ATOM 3548 C C . SER A 1 440 ? 29.622 -16.005 35.957 1.00 23.70 440 SER A C 1
ATOM 3550 O O . SER A 1 440 ? 29.478 -16.415 34.802 1.00 23.70 440 SER A O 1
ATOM 3552 N N . LEU A 1 441 ? 30.785 -15.610 36.479 1.00 25.41 441 LEU A N 1
ATOM 3553 C CA . LEU A 1 441 ? 32.092 -15.897 35.905 1.00 25.41 441 LEU A CA 1
ATOM 3554 C C . LEU A 1 441 ? 32.155 -17.402 35.654 1.00 25.41 441 LEU A C 1
ATOM 3556 O O . LEU A 1 441 ? 32.476 -18.196 36.529 1.00 25.41 441 LEU A O 1
ATOM 3560 N N . VAL A 1 442 ? 31.766 -17.798 34.455 1.00 27.28 442 VAL A N 1
ATOM 3561 C CA . VAL A 1 442 ? 32.186 -19.048 33.867 1.00 27.28 442 VAL A CA 1
ATOM 3562 C C . VAL A 1 442 ? 33.280 -18.585 32.947 1.00 27.28 442 VAL A C 1
ATOM 3564 O O . VAL A 1 442 ? 32.984 -17.885 31.979 1.00 27.28 442 VAL A O 1
ATOM 3567 N N . ASN A 1 443 ? 34.519 -18.889 33.326 1.00 26.64 443 ASN A N 1
ATOM 3568 C CA . ASN A 1 443 ? 35.687 -18.742 32.475 1.00 26.64 443 ASN A CA 1
ATOM 3569 C C . ASN A 1 443 ? 35.284 -19.115 31.047 1.00 26.64 443 ASN A C 1
ATOM 3571 O O . ASN A 1 443 ? 34.998 -20.276 30.754 1.00 26.64 443 ASN A O 1
ATOM 3575 N N . LEU A 1 444 ? 35.177 -18.100 30.194 1.00 28.94 444 LEU A N 1
ATOM 3576 C CA . LEU A 1 444 ? 35.144 -18.281 28.759 1.00 28.94 444 LEU A CA 1
ATOM 3577 C C . LEU A 1 444 ? 36.571 -18.669 28.396 1.00 28.94 444 LEU A C 1
ATOM 3579 O O . LEU A 1 444 ? 37.401 -17.817 28.103 1.00 28.94 444 LEU A O 1
ATOM 3583 N N . THR A 1 445 ? 36.876 -19.959 28.502 1.00 30.17 445 THR A N 1
ATOM 3584 C CA . THR A 1 445 ? 37.846 -20.522 27.580 1.00 30.17 445 THR A CA 1
ATOM 3585 C C . THR A 1 445 ? 37.167 -20.528 26.220 1.00 30.17 445 THR A C 1
ATOM 3587 O O . THR A 1 445 ? 36.050 -21.025 26.057 1.00 30.17 445 THR A O 1
ATOM 3590 N N . ASP A 1 446 ? 37.840 -19.888 25.282 1.00 30.14 446 ASP A N 1
ATOM 3591 C CA . ASP A 1 446 ? 37.488 -19.632 23.891 1.00 30.14 446 ASP A CA 1
ATOM 3592 C C . ASP A 1 446 ? 37.466 -20.935 23.054 1.00 30.14 446 ASP A C 1
ATOM 3594 O O . ASP A 1 446 ? 38.070 -21.034 21.994 1.00 30.14 446 ASP A O 1
ATOM 3598 N N . ASP A 1 447 ? 36.827 -21.992 23.568 1.00 35.72 447 ASP A N 1
ATOM 3599 C CA . ASP A 1 447 ? 37.143 -23.378 23.194 1.00 35.72 447 ASP A CA 1
ATOM 3600 C C . ASP A 1 447 ? 35.956 -24.152 22.589 1.00 35.72 447 ASP A C 1
ATOM 3602 O O . ASP A 1 447 ? 35.969 -25.374 22.510 1.00 35.72 447 ASP A O 1
ATOM 3606 N N . LEU A 1 448 ? 34.886 -23.479 22.150 1.00 39.50 448 LEU A N 1
ATOM 3607 C CA . LEU A 1 448 ? 33.700 -24.151 21.576 1.00 39.50 448 LEU A CA 1
ATOM 3608 C C . LEU A 1 448 ? 33.613 -24.117 20.043 1.00 39.50 448 LEU A C 1
ATOM 3610 O O . LEU A 1 448 ? 32.692 -24.705 19.478 1.00 39.50 448 LEU A O 1
ATOM 3614 N N . LEU A 1 449 ? 34.597 -23.519 19.366 1.00 36.34 449 LEU A N 1
ATOM 3615 C CA . LEU A 1 449 ? 34.806 -23.670 17.917 1.00 36.34 449 LEU A CA 1
ATOM 3616 C C . LEU A 1 449 ? 35.921 -24.680 17.571 1.00 36.34 449 LEU A C 1
ATOM 3618 O O . LEU A 1 449 ? 36.134 -24.969 16.398 1.00 36.34 449 LEU A O 1
ATOM 3622 N N . SER A 1 450 ? 36.591 -25.260 18.572 1.00 40.06 450 SER A N 1
ATOM 3623 C CA . SER A 1 450 ? 37.748 -26.163 18.424 1.00 40.06 450 SER A CA 1
ATOM 3624 C C . SER A 1 450 ? 37.465 -27.638 18.755 1.00 40.06 450 SER A C 1
ATOM 3626 O O . SER A 1 450 ? 38.327 -28.488 18.532 1.00 40.06 450 SER A O 1
ATOM 3628 N N . HIS A 1 451 ? 36.277 -28.001 19.250 1.00 45.22 451 HIS A N 1
ATOM 3629 C CA . HIS A 1 451 ? 35.984 -29.397 19.588 1.00 45.22 451 HIS A CA 1
ATOM 3630 C C . HIS A 1 451 ? 35.377 -30.146 18.395 1.00 45.22 451 HIS A C 1
ATOM 3632 O O . HIS A 1 451 ? 34.223 -29.930 18.025 1.00 45.22 451 HIS A O 1
ATOM 3638 N N . ALA A 1 452 ? 36.157 -31.062 17.814 1.00 54.50 452 ALA A N 1
ATOM 3639 C CA . ALA A 1 452 ? 35.698 -32.039 16.831 1.00 54.50 452 ALA A CA 1
ATOM 3640 C C . ALA A 1 452 ? 34.406 -32.726 17.315 1.00 54.50 452 ALA A C 1
ATOM 3642 O O . ALA A 1 452 ? 34.407 -33.469 18.299 1.00 54.50 452 ALA A O 1
ATOM 3643 N N . ARG A 1 453 ? 33.285 -32.452 16.638 1.00 61.44 453 ARG A N 1
ATOM 3644 C CA . ARG A 1 453 ? 31.982 -33.045 16.962 1.00 61.44 453 ARG A CA 1
ATOM 3645 C C . ARG A 1 453 ? 31.897 -34.443 16.368 1.00 61.44 453 ARG A C 1
ATOM 3647 O O . ARG A 1 453 ? 32.241 -34.638 15.204 1.00 61.44 453 ARG A O 1
ATOM 3654 N N . ILE A 1 454 ? 31.401 -35.417 17.132 1.00 68.56 454 ILE A N 1
ATOM 3655 C CA . ILE A 1 454 ? 31.304 -36.800 16.641 1.00 68.56 454 ILE A CA 1
ATOM 3656 C C . ILE A 1 454 ? 30.384 -36.925 15.422 1.00 68.56 454 ILE A C 1
ATOM 3658 O O . ILE A 1 454 ? 30.670 -37.740 14.552 1.00 68.56 454 ILE A O 1
ATOM 3662 N N . GLY A 1 455 ? 29.354 -36.074 15.310 1.00 64.12 455 GLY A N 1
ATOM 3663 C CA . GLY A 1 455 ? 28.441 -36.044 14.166 1.00 64.12 455 GLY A CA 1
ATOM 3664 C C . GLY A 1 455 ? 29.100 -35.634 12.843 1.00 64.12 455 GLY A C 1
ATOM 3665 O O . GLY A 1 455 ? 28.543 -35.909 11.786 1.00 64.12 455 GLY A O 1
ATOM 3666 N N . LEU A 1 456 ? 30.293 -35.024 12.888 1.00 67.94 456 LEU A N 1
ATOM 3667 C CA . LEU A 1 456 ? 31.104 -34.708 11.703 1.00 67.94 456 LEU A CA 1
ATOM 3668 C C . LEU A 1 456 ? 31.994 -35.884 11.262 1.00 67.94 456 LEU A C 1
ATOM 3670 O O . LEU A 1 456 ? 32.445 -35.912 10.122 1.00 67.94 456 LEU A O 1
ATOM 3674 N N . VAL A 1 457 ? 32.265 -36.841 12.156 1.00 68.81 457 VAL A N 1
ATOM 3675 C CA . VAL A 1 457 ? 33.160 -37.990 11.914 1.00 68.81 457 VAL A CA 1
ATOM 3676 C C . VAL A 1 457 ? 32.366 -39.274 11.670 1.00 68.81 457 VAL A C 1
ATOM 3678 O O . VAL A 1 457 ? 32.766 -40.126 10.880 1.00 68.81 457 VAL A O 1
ATOM 3681 N N . MET A 1 458 ? 31.228 -39.429 12.345 1.00 73.25 458 MET A N 1
ATOM 3682 C CA . MET A 1 458 ? 30.335 -40.574 12.219 1.00 73.25 458 MET A CA 1
ATOM 3683 C C . MET A 1 458 ? 28.901 -40.067 12.081 1.00 73.25 458 MET A C 1
ATOM 3685 O O . MET A 1 458 ? 28.423 -39.310 12.916 1.00 73.25 458 MET A O 1
ATOM 3689 N N . GLU A 1 459 ? 28.183 -40.510 11.053 1.00 73.50 459 GLU A N 1
ATOM 3690 C CA . GLU A 1 459 ? 26.759 -40.198 10.906 1.00 73.50 459 GLU A CA 1
ATOM 3691 C C . GLU A 1 459 ? 25.910 -41.264 11.601 1.00 73.50 459 GLU A C 1
ATOM 3693 O O . GLU A 1 459 ? 26.001 -42.451 11.278 1.00 73.50 459 GLU A O 1
ATOM 3698 N N . CYS A 1 460 ? 25.038 -40.847 12.520 1.00 72.06 460 CYS A N 1
ATOM 3699 C CA . CYS A 1 460 ? 24.164 -41.762 13.258 1.00 72.06 460 CYS A CA 1
ATOM 3700 C C . CYS A 1 460 ? 23.212 -42.553 12.338 1.00 72.06 460 CYS A C 1
ATOM 3702 O O . CYS A 1 460 ? 22.968 -43.732 12.587 1.00 72.06 460 CYS A O 1
ATOM 3704 N N . ASN A 1 461 ? 22.760 -41.953 11.230 1.00 74.75 461 ASN A N 1
ATOM 3705 C CA . ASN A 1 461 ? 21.826 -42.560 10.272 1.00 74.75 461 ASN A CA 1
ATOM 3706 C C . ASN A 1 461 ? 22.418 -43.743 9.481 1.00 74.75 461 ASN A C 1
ATOM 3708 O O . ASN A 1 461 ? 21.670 -44.495 8.861 1.00 74.75 461 ASN A O 1
ATOM 3712 N N . LYS A 1 462 ? 23.745 -43.939 9.503 1.00 76.56 462 LYS A N 1
ATOM 3713 C CA . LYS A 1 462 ? 24.424 -45.062 8.826 1.00 76.56 462 LYS A CA 1
ATOM 3714 C C . LYS A 1 462 ? 24.424 -46.360 9.647 1.00 76.56 462 LYS A C 1
ATOM 3716 O O . LYS A 1 462 ? 24.888 -47.390 9.162 1.00 76.56 462 LYS A O 1
ATOM 3721 N N . TYR A 1 463 ? 23.904 -46.339 10.877 1.00 80.69 463 TYR A N 1
ATOM 3722 C CA . TYR A 1 463 ? 23.873 -47.494 11.775 1.00 80.69 463 TYR A CA 1
ATOM 3723 C C . TYR A 1 463 ? 22.437 -47.962 12.015 1.00 80.69 463 TYR A C 1
ATOM 3725 O O . TYR A 1 463 ? 21.601 -47.217 12.511 1.00 80.69 463 TYR A O 1
ATOM 3733 N N . SER A 1 464 ? 22.161 -49.237 11.733 1.00 77.94 464 SER A N 1
ATOM 3734 C CA . SER A 1 464 ? 20.830 -49.845 11.893 1.00 77.94 464 SER A CA 1
ATOM 3735 C C . SER A 1 464 ? 20.456 -50.202 13.339 1.00 77.94 464 SER A C 1
ATOM 3737 O O . SER A 1 464 ? 19.338 -50.634 13.602 1.00 77.94 464 SER A O 1
ATOM 3739 N N . SER A 1 465 ? 21.385 -50.059 14.289 1.00 80.50 465 SER A N 1
ATOM 3740 C CA . SER A 1 465 ? 21.174 -50.391 15.700 1.00 80.50 465 SER A CA 1
ATOM 3741 C C . SER A 1 465 ? 21.956 -49.443 16.601 1.00 80.50 465 SER A C 1
ATOM 3743 O O . SER A 1 465 ? 23.162 -49.261 16.420 1.00 80.50 465 SER A O 1
ATOM 3745 N N . VAL A 1 466 ? 21.283 -48.907 17.624 1.00 78.06 466 VAL A N 1
ATOM 3746 C CA . VAL A 1 466 ? 21.898 -48.067 18.667 1.00 78.06 466 VAL A CA 1
ATOM 3747 C C . VAL A 1 466 ? 23.002 -48.831 19.392 1.00 78.06 466 VAL A C 1
ATOM 3749 O O . VAL A 1 466 ? 24.077 -48.293 19.625 1.00 78.06 466 VAL A O 1
ATOM 3752 N N . THR A 1 467 ? 22.802 -50.118 19.677 1.00 82.12 467 THR A N 1
ATOM 3753 C CA . THR A 1 467 ? 23.827 -50.955 20.312 1.00 82.12 467 THR A CA 1
ATOM 3754 C C . THR A 1 467 ? 25.067 -51.080 19.430 1.00 82.12 467 THR A C 1
ATOM 3756 O O . THR A 1 467 ? 26.186 -51.044 19.936 1.00 82.12 467 THR A O 1
ATOM 3759 N N . ARG A 1 468 ? 24.892 -51.191 18.105 1.00 83.12 468 ARG A N 1
ATOM 3760 C CA . ARG A 1 468 ? 26.012 -51.218 17.154 1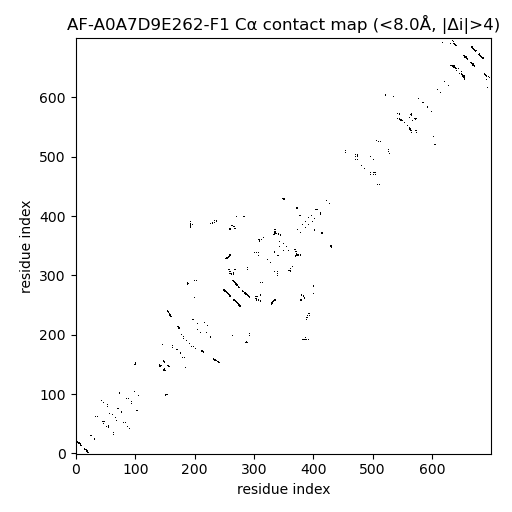.00 83.12 468 ARG A CA 1
ATOM 3761 C C . ARG A 1 468 ? 26.726 -49.869 17.108 1.00 83.12 468 ARG A C 1
ATOM 3763 O O . ARG A 1 468 ? 27.949 -49.858 17.168 1.00 83.12 468 ARG A O 1
ATOM 3770 N N . LEU A 1 469 ? 25.982 -48.764 17.069 1.00 86.38 469 LEU A N 1
ATOM 3771 C CA . LEU A 1 469 ? 26.533 -47.409 17.119 1.00 86.38 469 LEU A CA 1
ATOM 3772 C C . LEU A 1 469 ? 27.382 -47.203 18.382 1.00 86.38 469 LEU A C 1
ATOM 3774 O O . LEU A 1 469 ? 28.559 -46.880 18.279 1.00 86.38 469 LEU A O 1
ATOM 3778 N N . LEU A 1 470 ? 26.817 -47.478 19.561 1.00 86.44 470 LEU A N 1
ATOM 3779 C CA . LEU A 1 470 ? 27.500 -47.305 20.844 1.00 86.44 470 LEU A CA 1
ATOM 3780 C C . LEU A 1 470 ? 28.732 -48.202 20.973 1.00 86.44 470 LEU A C 1
ATOM 3782 O O . LEU A 1 470 ? 29.769 -47.737 21.433 1.00 86.44 470 LEU A O 1
ATOM 3786 N N . ARG A 1 471 ? 28.659 -49.464 20.528 1.00 83.69 471 ARG A N 1
ATOM 3787 C CA . ARG A 1 471 ? 29.814 -50.376 20.547 1.00 83.69 471 ARG A CA 1
ATOM 3788 C C . ARG A 1 471 ? 30.927 -49.910 19.614 1.00 83.69 471 ARG A C 1
ATOM 3790 O O . ARG A 1 471 ? 32.083 -49.907 20.020 1.00 83.69 471 ARG A O 1
ATOM 3797 N N . VAL A 1 472 ? 30.594 -49.493 18.391 1.00 85.88 472 VAL A N 1
ATOM 3798 C CA . VAL A 1 472 ? 31.584 -48.969 17.437 1.00 85.88 472 VAL A CA 1
ATOM 3799 C C . VAL A 1 472 ? 32.219 -47.693 17.988 1.00 85.88 472 VAL A C 1
ATOM 3801 O O . VAL A 1 472 ? 33.441 -47.586 18.004 1.00 85.88 472 VAL A O 1
ATOM 3804 N N . THR A 1 473 ? 31.422 -46.762 18.518 1.00 86.88 473 THR A N 1
ATOM 3805 C CA . THR A 1 473 ? 31.937 -45.547 19.161 1.00 86.88 473 THR A CA 1
ATOM 3806 C C . THR A 1 473 ? 32.819 -45.870 20.370 1.00 86.88 473 THR A C 1
ATOM 3808 O O . THR A 1 473 ? 33.887 -45.282 20.505 1.00 86.88 473 THR A O 1
ATOM 3811 N N . ALA A 1 474 ? 32.443 -46.839 21.207 1.00 85.19 474 ALA A N 1
ATOM 3812 C CA . ALA A 1 474 ? 33.240 -47.276 22.352 1.00 85.19 474 ALA A CA 1
ATOM 3813 C C . ALA A 1 474 ? 34.594 -47.880 21.928 1.00 85.19 474 ALA A C 1
ATOM 3815 O O . ALA A 1 474 ? 35.628 -47.536 22.500 1.00 85.19 474 ALA A O 1
ATOM 3816 N N . PHE A 1 475 ? 34.620 -48.710 20.877 1.00 82.94 475 PHE A N 1
ATOM 3817 C CA . PHE A 1 475 ? 35.871 -49.226 20.308 1.00 82.94 475 PHE A CA 1
ATOM 3818 C C . PHE A 1 475 ? 36.756 -48.112 19.736 1.00 82.94 475 PHE A C 1
ATOM 3820 O O . PHE A 1 475 ? 37.965 -48.127 19.961 1.00 82.94 475 PHE A O 1
ATOM 3827 N N . VAL A 1 476 ? 36.171 -47.123 19.050 1.00 83.62 476 VAL A N 1
ATOM 3828 C CA . VAL A 1 476 ? 36.902 -45.951 18.535 1.00 83.62 476 VAL A CA 1
ATOM 3829 C C . VAL A 1 476 ? 37.509 -45.138 19.681 1.00 83.62 476 VAL A C 1
ATOM 3831 O O . VAL A 1 476 ? 38.693 -44.808 19.635 1.00 83.62 476 VAL A O 1
ATOM 3834 N N . LEU A 1 477 ? 36.743 -44.859 20.739 1.00 81.00 477 LEU A N 1
ATOM 3835 C CA . LEU A 1 477 ? 37.236 -44.128 21.912 1.00 81.00 477 LEU A CA 1
ATOM 3836 C C . LEU A 1 477 ? 38.378 -44.874 22.613 1.00 81.00 477 LEU A C 1
ATOM 3838 O O . LEU A 1 477 ? 39.377 -44.257 22.984 1.00 81.00 477 LEU A O 1
ATOM 3842 N N . ARG A 1 478 ? 38.276 -46.200 22.742 1.00 77.12 478 ARG A N 1
ATOM 3843 C CA . ARG A 1 478 ? 39.326 -47.028 23.350 1.00 77.12 478 ARG A CA 1
ATOM 3844 C C . ARG A 1 478 ? 40.585 -47.100 22.486 1.00 77.12 478 ARG A C 1
ATOM 3846 O O . ARG A 1 478 ? 41.692 -46.970 23.004 1.00 77.12 478 ARG A O 1
ATOM 3853 N N . PHE A 1 479 ? 40.431 -47.203 21.167 1.00 79.25 479 PHE A N 1
ATOM 3854 C CA . PHE A 1 479 ? 41.549 -47.103 20.226 1.00 79.25 479 PHE A CA 1
ATOM 3855 C C . PHE A 1 479 ? 42.278 -45.756 20.356 1.00 79.25 479 PHE A C 1
ATOM 3857 O O . PHE A 1 479 ? 43.504 -45.723 20.446 1.00 79.25 479 PHE A O 1
ATOM 3864 N N . ILE A 1 480 ? 41.533 -44.651 20.477 1.00 79.00 480 ILE A N 1
ATOM 3865 C CA . ILE A 1 480 ? 42.103 -43.315 20.711 1.00 79.00 480 ILE A CA 1
ATOM 3866 C C . ILE A 1 480 ? 42.868 -43.255 22.043 1.00 79.00 480 ILE A C 1
ATOM 3868 O O . ILE A 1 480 ? 43.956 -42.682 22.085 1.00 79.00 480 ILE A O 1
ATOM 3872 N N . ARG A 1 481 ? 42.354 -43.850 23.130 1.00 79.12 481 ARG A N 1
ATOM 3873 C CA . ARG A 1 481 ? 43.061 -43.895 24.430 1.00 79.12 481 ARG A CA 1
ATOM 3874 C C . ARG A 1 481 ? 44.379 -44.653 24.353 1.00 79.12 481 ARG A C 1
ATOM 3876 O O . ARG A 1 481 ? 45.370 -44.194 24.921 1.00 79.12 481 ARG A O 1
ATOM 3883 N N . LYS A 1 482 ? 44.408 -45.763 23.609 1.00 75.56 482 LYS A N 1
ATOM 3884 C CA . LYS A 1 482 ? 45.632 -46.535 23.366 1.00 75.56 482 LYS A CA 1
ATOM 3885 C C . LYS A 1 482 ? 46.667 -45.711 22.597 1.00 75.56 482 LYS A C 1
ATOM 3887 O O . LYS A 1 482 ? 47.820 -45.658 23.007 1.00 75.56 482 LYS A O 1
ATOM 3892 N N . LEU A 1 483 ? 46.247 -45.000 21.547 1.00 75.12 483 LEU A N 1
ATOM 3893 C CA . LEU A 1 483 ? 47.124 -44.085 20.801 1.00 75.12 483 LEU A CA 1
ATOM 3894 C C . LEU A 1 483 ? 47.650 -42.926 21.662 1.00 75.12 483 LEU A C 1
ATOM 3896 O O . LEU A 1 483 ? 48.749 -42.438 21.426 1.00 75.12 483 LEU A O 1
ATOM 3900 N N . LYS A 1 484 ? 46.885 -42.501 22.674 1.00 78.12 484 LYS A N 1
ATOM 3901 C CA . LYS A 1 484 ? 47.280 -41.462 23.637 1.00 78.12 484 LYS A CA 1
ATOM 3902 C C . LYS A 1 484 ? 48.115 -41.984 24.818 1.00 78.12 484 LYS A C 1
ATOM 3904 O O . LYS A 1 484 ? 48.421 -41.201 25.711 1.00 78.12 484 LYS A O 1
ATOM 3909 N N . GLY A 1 485 ? 48.466 -43.275 24.849 1.00 69.50 485 GLY A N 1
ATOM 3910 C CA . GLY A 1 485 ? 49.278 -43.882 25.914 1.00 69.50 485 GLY A CA 1
ATOM 3911 C C . GLY A 1 485 ? 48.574 -44.003 27.272 1.00 69.50 485 GLY A C 1
ATOM 3912 O O . GLY A 1 485 ? 49.240 -44.140 28.292 1.00 69.50 485 GLY A O 1
ATOM 3913 N N . GLN A 1 486 ? 47.238 -43.926 27.304 1.00 64.31 486 GLN A N 1
ATOM 3914 C CA . GLN A 1 486 ? 46.446 -43.884 28.543 1.00 64.31 486 GLN A CA 1
ATOM 3915 C C . GLN A 1 486 ? 46.041 -45.275 29.079 1.00 64.31 486 GLN A C 1
ATOM 3917 O O . GLN A 1 486 ? 45.521 -45.360 30.187 1.00 64.31 486 GLN A O 1
ATOM 3922 N N . GLU A 1 487 ? 46.300 -46.361 28.338 1.00 61.88 487 GLU A N 1
ATOM 3923 C CA . GLU A 1 487 ? 46.115 -47.759 28.776 1.00 61.88 487 GLU A CA 1
ATOM 3924 C C . GLU A 1 487 ? 47.343 -48.607 28.383 1.00 61.88 487 GLU A C 1
ATOM 3926 O O . GLU A 1 487 ? 47.733 -48.614 27.215 1.00 61.88 487 GLU A O 1
ATOM 3931 N N . THR A 1 488 ? 47.945 -49.327 29.340 1.00 54.84 488 THR A N 1
ATOM 3932 C CA . THR A 1 488 ? 49.186 -50.121 29.165 1.00 54.84 488 THR A CA 1
ATOM 3933 C C . THR A 1 488 ? 49.014 -51.638 29.329 1.00 54.84 488 THR A C 1
ATOM 3935 O O . THR A 1 488 ? 50.004 -52.364 29.284 1.00 54.84 488 THR A O 1
ATOM 3938 N N . SER A 1 489 ? 47.793 -52.158 29.493 1.00 55.84 489 SER A N 1
ATOM 3939 C CA . SER A 1 489 ? 47.556 -53.588 29.751 1.00 55.84 489 SER A CA 1
ATOM 3940 C C . SER A 1 489 ? 46.886 -54.335 28.591 1.00 55.84 489 SER A C 1
ATOM 3942 O O . SER A 1 489 ? 45.923 -53.874 27.978 1.00 55.84 489 SER A O 1
ATOM 3944 N N . ASP A 1 490 ? 47.404 -55.535 28.323 1.00 54.84 490 ASP A N 1
ATOM 3945 C CA . ASP A 1 490 ? 47.079 -56.430 27.204 1.00 54.84 490 ASP A CA 1
ATOM 3946 C C . ASP A 1 490 ? 45.785 -57.246 27.434 1.00 54.84 490 ASP A C 1
ATOM 3948 O O . ASP A 1 490 ? 45.713 -58.453 27.210 1.00 54.84 490 ASP A O 1
ATOM 3952 N N . ASN A 1 491 ? 44.731 -56.594 27.937 1.00 53.25 491 ASN A N 1
ATOM 3953 C CA . ASN A 1 491 ? 43.460 -57.258 28.228 1.00 53.25 491 ASN A CA 1
ATOM 3954 C C . ASN A 1 491 ? 42.547 -57.283 26.993 1.00 53.25 491 ASN A C 1
ATOM 3956 O O . ASN A 1 491 ? 41.907 -56.286 26.658 1.00 53.25 491 ASN A O 1
ATOM 3960 N N . SER A 1 492 ? 42.506 -58.460 26.356 1.00 52.78 492 SER A N 1
ATOM 3961 C CA . SER A 1 492 ? 41.614 -58.961 25.294 1.00 52.78 492 SER A CA 1
ATOM 3962 C C . SER A 1 492 ? 40.799 -57.918 24.504 1.00 52.78 492 SER A C 1
ATOM 3964 O O . SER A 1 492 ? 39.827 -57.334 24.980 1.00 52.78 492 SER A O 1
ATOM 3966 N N . ILE A 1 493 ? 41.141 -57.781 23.221 1.00 54.75 493 ILE A N 1
ATOM 3967 C CA . ILE A 1 493 ? 40.512 -56.909 22.205 1.00 54.75 493 ILE A CA 1
ATOM 3968 C C . ILE A 1 493 ? 38.998 -57.163 22.028 1.00 54.75 493 ILE A C 1
ATOM 3970 O O . ILE A 1 493 ? 38.296 -56.366 21.410 1.00 54.75 493 ILE A O 1
ATOM 3974 N N . GLN A 1 494 ? 38.463 -58.259 22.564 1.00 57.62 494 GLN A N 1
ATOM 3975 C CA . GLN A 1 494 ? 37.127 -58.730 22.212 1.00 57.62 494 GLN A CA 1
ATOM 3976 C C . GLN A 1 494 ? 35.992 -58.183 23.089 1.00 57.62 494 GLN A C 1
ATOM 3978 O O . GLN A 1 494 ? 34.853 -58.157 22.622 1.00 57.62 494 GLN A O 1
ATOM 3983 N N . THR A 1 495 ? 36.250 -57.709 24.315 1.00 66.12 495 THR A N 1
ATOM 3984 C CA . THR A 1 495 ? 35.164 -57.331 25.241 1.00 66.12 495 THR A CA 1
ATOM 3985 C C . THR A 1 495 ? 35.215 -55.861 25.658 1.00 66.12 495 THR A C 1
ATOM 3987 O O . THR A 1 495 ? 36.169 -55.405 26.291 1.00 66.12 495 THR A O 1
ATOM 3990 N N . LEU A 1 496 ? 34.155 -55.121 25.321 1.00 76.81 496 LEU A N 1
ATOM 3991 C CA . LEU A 1 496 ? 33.894 -53.763 25.810 1.00 76.81 496 LEU A CA 1
ATOM 3992 C C . LEU A 1 496 ? 33.427 -53.803 27.267 1.00 76.81 496 LEU A C 1
ATOM 3994 O O . LEU A 1 496 ? 32.581 -54.631 27.615 1.00 76.81 496 LEU A O 1
ATOM 3998 N N . SER A 1 497 ? 33.924 -52.886 28.099 1.00 79.75 497 SER A N 1
ATOM 3999 C CA . SER A 1 497 ? 33.398 -52.714 29.453 1.00 79.75 497 SER A CA 1
ATOM 4000 C C . SER A 1 497 ? 32.079 -51.934 29.434 1.00 79.75 497 SER A C 1
ATOM 4002 O O . SER A 1 497 ? 31.774 -51.191 28.496 1.00 79.75 497 SER A O 1
ATOM 4004 N N . ALA A 1 498 ? 31.293 -52.056 30.507 1.00 76.88 498 ALA A N 1
ATOM 4005 C CA . ALA A 1 498 ? 30.085 -51.249 30.682 1.00 76.88 498 ALA A CA 1
ATOM 4006 C C . ALA A 1 498 ? 30.394 -49.738 30.714 1.00 76.88 498 ALA A C 1
ATOM 4008 O O . ALA A 1 498 ? 29.570 -48.931 30.286 1.00 76.88 498 ALA A O 1
ATOM 4009 N N . ASN A 1 499 ? 31.586 -49.353 31.182 1.00 77.38 499 ASN A N 1
ATOM 4010 C CA . ASN A 1 499 ? 31.997 -47.954 31.244 1.00 77.38 499 ASN A CA 1
ATOM 4011 C C . ASN A 1 499 ? 32.299 -47.381 29.850 1.00 77.38 499 ASN A C 1
ATOM 4013 O O . ASN A 1 499 ? 31.878 -46.266 29.555 1.00 77.38 499 ASN A O 1
ATOM 4017 N N . ASP A 1 500 ? 32.921 -48.171 28.967 1.00 79.69 500 ASP A N 1
ATOM 4018 C CA . ASP A 1 500 ? 33.220 -47.752 27.588 1.00 79.69 500 ASP A CA 1
ATOM 4019 C C . ASP A 1 500 ? 31.939 -47.446 26.800 1.00 79.69 500 ASP A C 1
ATOM 4021 O O . ASP A 1 500 ? 31.851 -46.460 26.065 1.00 79.69 500 ASP A O 1
ATOM 4025 N N . ILE A 1 501 ? 30.913 -48.284 26.981 1.00 81.75 501 ILE A N 1
ATOM 4026 C CA . ILE A 1 501 ? 29.602 -48.092 26.352 1.00 81.75 501 ILE A CA 1
ATOM 4027 C C . ILE A 1 501 ? 28.914 -46.844 26.919 1.00 81.75 501 ILE A C 1
ATOM 4029 O O . ILE A 1 501 ? 28.352 -46.056 26.158 1.00 81.75 501 ILE A O 1
ATOM 4033 N N . LYS A 1 502 ? 28.999 -46.628 28.236 1.00 78.56 502 LYS A N 1
ATOM 4034 C CA . LYS A 1 502 ? 28.392 -45.475 28.915 1.00 78.56 502 LYS A CA 1
ATOM 4035 C C . LYS A 1 502 ? 29.007 -44.144 28.480 1.00 78.56 502 LYS A C 1
ATOM 4037 O O . LYS A 1 502 ? 28.302 -43.149 28.335 1.00 78.56 502 LYS A O 1
ATOM 4042 N N . GLU A 1 503 ? 30.313 -44.100 28.246 1.00 79.31 503 GLU A N 1
ATOM 4043 C CA . GLU A 1 503 ? 30.973 -42.893 27.740 1.00 79.31 503 GLU A CA 1
ATOM 4044 C C . GLU A 1 503 ? 30.585 -42.588 26.293 1.00 79.31 503 GLU A C 1
ATOM 4046 O O . GLU A 1 503 ? 30.298 -41.432 25.971 1.00 79.31 503 GLU A O 1
ATOM 4051 N N . ALA A 1 504 ? 30.502 -43.614 25.438 1.00 82.25 504 ALA A N 1
ATOM 4052 C CA . ALA A 1 504 ? 29.983 -43.469 24.079 1.00 82.25 504 ALA A CA 1
ATOM 4053 C C . ALA A 1 504 ? 28.536 -42.942 24.076 1.00 82.25 504 ALA A C 1
ATOM 4055 O O . ALA A 1 504 ? 28.186 -42.069 23.281 1.00 82.25 504 ALA A O 1
ATOM 4056 N N . GLU A 1 505 ? 27.709 -43.431 24.999 1.00 80.19 505 GLU A N 1
ATOM 4057 C CA . GLU A 1 505 ? 26.316 -43.017 25.175 1.00 80.19 505 GLU A CA 1
ATOM 4058 C C . GLU A 1 505 ? 26.189 -41.547 25.598 1.00 80.19 505 GLU A C 1
ATOM 4060 O O . GLU A 1 505 ? 25.421 -40.794 24.995 1.00 80.19 505 GLU A O 1
ATOM 4065 N N . ILE A 1 506 ? 26.986 -41.100 26.575 1.00 76.88 506 ILE A N 1
ATOM 4066 C CA . ILE A 1 506 ? 27.016 -39.693 27.010 1.00 76.88 506 ILE A CA 1
ATOM 4067 C C . ILE A 1 506 ? 27.432 -38.772 25.858 1.00 76.88 506 ILE A C 1
ATOM 4069 O O . ILE A 1 506 ? 26.879 -37.681 25.701 1.00 76.88 506 ILE A O 1
ATOM 4073 N N . LEU A 1 507 ? 28.401 -39.197 25.048 1.00 79.12 507 LEU A N 1
ATOM 4074 C CA . LEU A 1 507 ? 28.927 -38.401 23.944 1.00 79.12 507 LEU A CA 1
ATOM 4075 C C . LEU A 1 507 ? 27.867 -38.193 22.849 1.00 79.12 507 LEU A C 1
ATOM 4077 O O . LEU A 1 507 ? 27.650 -37.063 22.409 1.00 79.12 507 LEU A O 1
ATOM 4081 N N . TRP A 1 508 ? 27.132 -39.248 22.487 1.00 80.69 508 TRP A N 1
ATOM 4082 C CA . TRP A 1 508 ? 26.018 -39.154 21.539 1.00 80.69 508 TRP A CA 1
ATOM 4083 C C . TRP A 1 508 ? 24.822 -38.365 22.077 1.00 80.69 508 TRP A C 1
ATOM 4085 O O . TRP A 1 508 ? 24.239 -37.572 21.336 1.00 80.69 508 TRP A O 1
ATOM 4095 N N . ALA A 1 509 ? 24.481 -38.515 23.361 1.00 72.69 509 ALA A N 1
ATOM 4096 C CA . ALA A 1 509 ? 23.406 -37.742 23.984 1.00 72.69 509 ALA A CA 1
ATOM 4097 C C . ALA A 1 509 ? 23.676 -36.228 23.908 1.00 72.69 509 ALA A C 1
ATOM 4099 O O . ALA A 1 509 ? 22.786 -35.450 23.559 1.00 72.69 509 ALA A O 1
ATOM 4100 N N . ARG A 1 510 ? 24.927 -35.810 24.145 1.00 71.06 510 ARG A N 1
ATOM 4101 C CA . ARG A 1 510 ? 25.350 -34.404 24.019 1.00 71.06 510 ARG A CA 1
ATOM 4102 C C . ARG A 1 510 ? 25.221 -33.882 22.592 1.00 71.06 510 ARG A C 1
ATOM 4104 O O . ARG A 1 510 ? 24.742 -32.765 22.400 1.00 71.06 510 ARG A O 1
ATOM 4111 N N . GLU A 1 511 ? 25.615 -34.683 21.606 1.00 74.50 511 GLU A N 1
ATOM 4112 C CA . GLU A 1 511 ? 25.548 -34.291 20.197 1.00 74.50 511 GLU A CA 1
ATOM 4113 C C . GLU A 1 511 ? 24.099 -34.090 19.734 1.00 74.50 511 GLU A C 1
ATOM 4115 O O . GLU A 1 511 ? 23.758 -33.036 19.194 1.00 74.50 511 GLU A O 1
ATOM 4120 N N . VAL A 1 512 ? 23.217 -35.052 20.026 1.00 71.00 512 VAL A N 1
ATOM 4121 C CA . VAL A 1 512 ? 21.790 -34.974 19.673 1.00 71.00 512 VAL A CA 1
ATOM 4122 C C . VAL A 1 512 ? 21.101 -33.816 20.396 1.00 71.00 512 VAL A C 1
ATOM 4124 O O . VAL A 1 512 ? 20.291 -33.111 19.786 1.00 71.00 512 VAL A O 1
ATOM 4127 N N . GLN A 1 513 ? 21.440 -33.583 21.672 1.00 65.31 513 GLN A N 1
ATOM 4128 C CA . GLN A 1 513 ? 20.891 -32.476 22.456 1.00 65.31 513 GLN A CA 1
ATOM 4129 C C . GLN A 1 513 ? 21.241 -31.124 21.824 1.00 65.31 513 GLN A C 1
ATOM 4131 O O . GLN A 1 513 ? 20.365 -30.270 21.693 1.00 65.31 513 GLN A O 1
ATOM 4136 N N . ALA A 1 514 ? 22.491 -30.949 21.395 1.00 64.81 514 ALA A N 1
ATOM 4137 C CA . ALA A 1 514 ? 22.970 -29.712 20.788 1.00 64.81 514 ALA A CA 1
ATOM 4138 C C . ALA A 1 514 ? 22.409 -29.457 19.375 1.00 64.81 514 ALA A C 1
ATOM 4140 O O . ALA A 1 514 ? 22.309 -28.304 18.967 1.00 64.81 514 ALA A O 1
ATOM 4141 N N . VAL A 1 515 ? 22.042 -30.502 18.623 1.00 65.31 515 VAL A N 1
ATOM 4142 C CA . VAL A 1 515 ? 21.419 -30.360 17.291 1.00 65.31 515 VAL A CA 1
ATOM 4143 C C . VAL A 1 515 ? 19.909 -30.112 17.385 1.00 65.31 515 VAL A C 1
ATOM 4145 O O . VAL A 1 515 ? 19.369 -29.305 16.633 1.00 65.31 515 VAL A O 1
ATOM 4148 N N . SER A 1 516 ? 19.214 -30.797 18.299 1.00 58.72 516 SER A N 1
ATOM 4149 C CA . SER A 1 516 ? 17.743 -30.884 18.271 1.00 58.72 516 SER A CA 1
ATOM 4150 C C . SER A 1 516 ? 17.031 -29.856 19.154 1.00 58.72 516 SER A C 1
ATOM 4152 O O . SER A 1 516 ? 15.849 -29.583 18.943 1.00 58.72 516 SER A O 1
ATOM 4154 N N . PHE A 1 517 ? 17.713 -29.279 20.148 1.00 56.69 517 PHE A N 1
ATOM 4155 C CA . PHE A 1 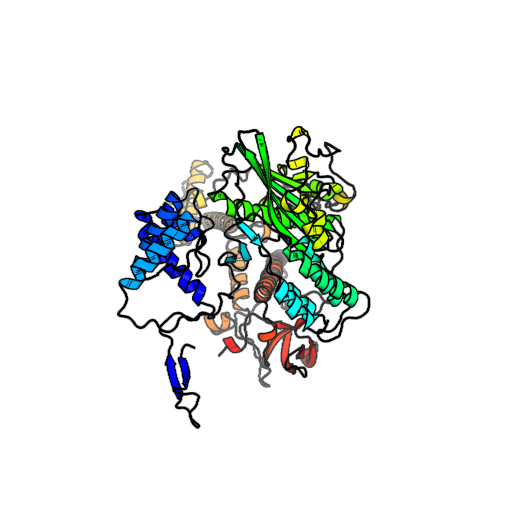517 ? 17.114 -28.329 21.087 1.00 56.69 517 PHE A CA 1
ATOM 4156 C C . PHE A 1 517 ? 17.799 -26.957 20.996 1.00 56.69 517 PHE A C 1
ATOM 4158 O O . PHE A 1 517 ? 19.013 -26.874 21.173 1.00 56.69 517 PHE A O 1
ATOM 4165 N N . PRO A 1 518 ? 17.052 -25.852 20.790 1.00 53.72 518 PRO A N 1
ATOM 4166 C CA . PRO A 1 518 ? 17.622 -24.507 20.856 1.00 53.72 518 PRO A CA 1
ATOM 4167 C C . PRO A 1 518 ? 18.221 -24.242 22.247 1.00 53.72 518 PRO A C 1
ATOM 4169 O O . PRO A 1 518 ? 17.545 -24.487 23.247 1.00 53.72 518 PRO A O 1
ATOM 4172 N N . GLU A 1 519 ? 19.430 -23.669 22.337 1.00 49.69 519 GLU A N 1
ATOM 4173 C CA . GLU A 1 519 ? 20.113 -23.359 23.618 1.00 49.69 519 GLU A CA 1
ATOM 4174 C C . GLU A 1 519 ? 19.226 -22.595 24.619 1.00 49.69 519 GLU A C 1
ATOM 4176 O O . GLU A 1 519 ? 19.323 -22.772 25.836 1.00 49.69 519 GLU A O 1
ATOM 4181 N N . LYS A 1 520 ? 18.303 -21.772 24.105 1.00 48.69 520 LYS A N 1
ATOM 4182 C CA . LYS A 1 520 ? 17.343 -20.989 24.897 1.00 48.69 520 LYS A CA 1
ATOM 4183 C C . LYS A 1 520 ? 16.335 -21.841 25.681 1.00 48.69 520 LYS A C 1
ATOM 4185 O O . LYS A 1 520 ? 15.741 -21.32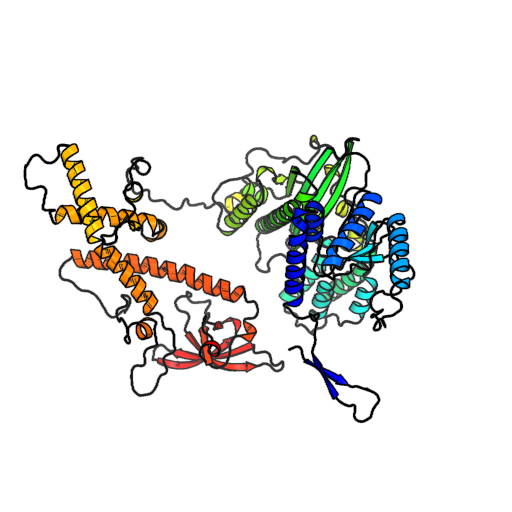5 26.624 1.00 48.69 520 LYS A O 1
ATOM 4190 N N . SER A 1 521 ? 16.121 -23.100 25.300 1.00 45.53 521 SER A N 1
ATOM 4191 C CA . SER A 1 521 ? 15.046 -23.949 25.827 1.00 45.53 521 SER A CA 1
ATOM 4192 C C . SER A 1 521 ? 15.443 -24.754 27.070 1.00 45.53 521 SER A C 1
ATOM 4194 O O . SER A 1 521 ? 14.575 -25.024 27.897 1.00 45.53 521 SER A O 1
ATOM 4196 N N . MET A 1 522 ? 16.721 -25.133 27.229 1.00 49.06 522 MET A N 1
ATOM 4197 C CA . MET A 1 522 ? 17.155 -26.070 28.289 1.00 49.06 522 MET A CA 1
ATOM 4198 C C . MET A 1 522 ? 18.311 -25.584 29.184 1.00 49.06 522 MET A C 1
ATOM 4200 O O . MET A 1 522 ? 18.612 -26.235 30.184 1.00 49.06 522 MET A O 1
ATOM 4204 N N . GLY A 1 523 ? 18.923 -24.425 28.904 1.00 51.94 523 GLY A N 1
ATOM 4205 C CA . GLY A 1 523 ? 20.091 -23.947 29.662 1.00 51.94 523 GLY A CA 1
ATOM 4206 C C . GLY A 1 523 ? 21.324 -24.858 29.507 1.00 51.94 523 GLY A C 1
ATOM 4207 O O . GLY A 1 523 ? 21.294 -25.827 28.756 1.00 51.94 523 GLY A O 1
ATOM 4208 N N . LYS A 1 524 ? 22.427 -24.567 30.221 1.00 48.88 524 LYS A N 1
ATOM 4209 C CA . LYS A 1 524 ? 23.716 -25.303 30.127 1.00 48.88 524 LYS A CA 1
ATOM 4210 C C . LYS A 1 524 ? 23.713 -26.720 30.755 1.00 48.88 524 LYS A C 1
ATOM 4212 O O . LYS A 1 524 ? 24.774 -27.268 31.037 1.00 48.88 524 LYS A O 1
ATOM 4217 N N . THR A 1 525 ? 22.552 -27.313 31.032 1.00 53.16 525 THR A N 1
ATOM 4218 C CA . THR A 1 525 ? 22.437 -28.637 31.672 1.00 53.16 525 THR A CA 1
ATOM 4219 C C . THR A 1 525 ? 22.389 -29.753 30.629 1.00 53.16 525 THR A C 1
ATOM 4221 O O . THR A 1 525 ? 21.466 -29.814 29.819 1.00 53.16 525 THR A O 1
ATOM 4224 N N . PHE A 1 526 ? 23.388 -30.638 30.646 1.00 58.97 526 PHE A N 1
ATOM 4225 C CA . PHE A 1 526 ? 23.430 -31.833 29.799 1.00 58.97 526 PHE A CA 1
ATOM 4226 C C . PHE A 1 526 ? 22.615 -32.954 30.439 1.00 58.97 526 PHE A C 1
ATOM 4228 O O . PHE A 1 526 ? 22.857 -33.290 31.598 1.00 58.97 526 PHE A O 1
ATOM 4235 N N . LEU A 1 527 ? 21.671 -33.517 29.686 1.00 59.44 527 LEU A N 1
ATOM 4236 C CA . LEU A 1 527 ? 20.855 -34.644 30.130 1.00 59.44 527 LEU A CA 1
ATOM 4237 C C . LEU A 1 527 ? 21.591 -35.954 29.822 1.00 59.44 527 LEU A C 1
ATOM 4239 O O . LEU A 1 527 ? 22.179 -36.108 28.750 1.00 59.44 527 LEU A O 1
ATOM 4243 N N . SER A 1 528 ? 21.556 -36.915 30.744 1.00 61.50 528 SER A N 1
ATOM 4244 C CA . SER A 1 528 ? 21.926 -38.296 30.430 1.00 61.50 528 SER A CA 1
ATOM 4245 C C . SER A 1 528 ? 20.960 -38.888 29.396 1.00 61.50 528 SER A C 1
ATOM 4247 O O . SER A 1 528 ? 19.853 -38.383 29.208 1.00 61.50 528 SER A O 1
ATOM 4249 N N . PHE A 1 529 ? 21.340 -39.985 28.736 1.00 60.50 529 PHE A N 1
ATOM 4250 C CA . PHE A 1 529 ? 20.450 -40.665 27.790 1.00 60.50 529 PHE A CA 1
ATOM 4251 C C . PHE A 1 529 ? 19.119 -41.071 28.436 1.00 60.50 529 PHE A C 1
ATOM 4253 O O . PHE A 1 529 ? 18.059 -40.831 27.862 1.00 60.50 529 PHE A O 1
ATOM 4260 N N . GLU A 1 530 ? 19.148 -41.605 29.660 1.00 58.59 530 GLU A N 1
ATOM 4261 C CA . GLU A 1 530 ? 17.924 -41.929 30.397 1.00 58.59 530 GLU A CA 1
ATOM 4262 C C . GLU A 1 530 ? 17.097 -40.686 30.738 1.00 58.59 530 GLU A C 1
ATOM 4264 O O . GLU A 1 530 ? 15.874 -40.727 30.637 1.00 58.59 530 GLU A O 1
ATOM 4269 N N . GLU A 1 531 ? 17.727 -39.564 31.091 1.00 61.12 531 GLU A N 1
ATOM 4270 C CA . GLU A 1 531 ? 17.024 -38.304 31.363 1.00 61.12 531 GLU A CA 1
ATOM 4271 C C . GLU A 1 531 ? 16.404 -37.711 30.097 1.00 61.12 531 GLU A C 1
ATOM 4273 O O . GLU A 1 531 ? 15.273 -37.232 30.134 1.00 61.12 531 GLU A O 1
ATOM 4278 N N . MET A 1 532 ? 17.114 -37.785 28.973 1.00 64.38 532 MET A N 1
ATOM 4279 C CA . MET A 1 532 ? 16.649 -37.336 27.666 1.00 64.38 532 MET A CA 1
ATOM 4280 C C . MET A 1 532 ? 15.503 -38.208 27.159 1.00 64.38 532 MET A C 1
ATOM 4282 O O . MET A 1 532 ? 14.482 -37.687 26.719 1.00 64.38 532 MET A O 1
ATOM 4286 N N . ARG A 1 533 ? 15.637 -39.533 27.278 1.00 63.03 533 ARG A N 1
ATOM 4287 C CA . ARG A 1 533 ? 14.576 -40.491 26.965 1.00 63.03 533 ARG A CA 1
ATOM 4288 C C . ARG A 1 533 ? 13.357 -40.246 27.844 1.00 63.03 533 ARG A C 1
ATOM 4290 O O . ARG A 1 533 ? 12.254 -40.181 27.321 1.00 63.03 533 ARG A O 1
ATOM 4297 N N . THR A 1 534 ? 13.553 -40.052 29.147 1.00 62.62 534 THR A N 1
ATOM 4298 C CA . THR A 1 534 ? 12.465 -39.732 30.082 1.00 62.62 534 THR A CA 1
ATOM 4299 C C . THR A 1 534 ? 11.779 -38.428 29.685 1.00 62.62 534 THR A C 1
ATOM 4301 O O . THR A 1 534 ? 10.562 -38.399 29.573 1.00 62.62 534 THR A O 1
ATOM 4304 N N . MET A 1 535 ? 12.536 -37.376 29.363 1.00 61.41 535 MET A N 1
ATOM 4305 C CA . MET A 1 535 ? 11.968 -36.110 28.897 1.00 61.41 535 MET A CA 1
ATOM 4306 C C . MET A 1 535 ? 11.195 -36.240 27.584 1.00 61.41 535 MET A C 1
ATOM 4308 O O . MET A 1 535 ? 10.111 -35.678 27.464 1.00 61.41 535 MET A O 1
ATOM 4312 N N . LEU A 1 536 ? 11.730 -36.956 26.593 1.00 61.53 536 LEU A N 1
ATOM 4313 C CA . LEU A 1 536 ? 11.047 -37.171 25.316 1.00 61.53 536 LEU A CA 1
ATOM 4314 C C . LEU A 1 536 ? 9.752 -37.963 25.510 1.00 61.53 536 LEU A C 1
ATOM 4316 O O . LEU A 1 536 ? 8.726 -37.579 24.957 1.00 61.53 536 LEU A O 1
ATOM 4320 N N . VAL A 1 537 ? 9.784 -38.995 26.356 1.00 63.88 537 VAL A N 1
ATOM 4321 C CA . VAL A 1 537 ? 8.603 -39.782 26.734 1.00 63.88 537 VAL A CA 1
ATOM 4322 C C . VAL A 1 537 ? 7.592 -38.927 27.503 1.00 63.88 537 VAL A C 1
ATOM 4324 O O . VAL A 1 537 ? 6.392 -39.053 27.281 1.00 63.88 537 VAL A O 1
ATOM 4327 N N . GLU A 1 538 ? 8.031 -38.007 28.363 1.00 60.06 538 GLU A N 1
ATOM 4328 C CA . GLU A 1 538 ? 7.137 -37.072 29.057 1.00 60.06 538 GLU A CA 1
ATOM 4329 C C . GLU A 1 538 ? 6.518 -36.034 28.113 1.00 60.06 538 GLU A C 1
ATOM 4331 O O . GLU A 1 538 ? 5.332 -35.715 28.236 1.00 60.06 538 GLU A O 1
ATOM 4336 N N . ILE A 1 539 ? 7.285 -35.521 27.148 1.00 60.31 539 ILE A N 1
ATOM 4337 C CA . ILE A 1 539 ? 6.788 -34.610 26.108 1.00 60.31 539 ILE A CA 1
ATOM 4338 C C . ILE A 1 539 ? 5.759 -35.334 25.239 1.00 60.31 539 ILE A C 1
ATOM 4340 O O . ILE A 1 539 ? 4.659 -34.819 25.031 1.00 60.31 539 ILE A O 1
ATOM 4344 N N . GLU A 1 540 ? 6.085 -36.538 24.776 1.00 63.50 540 GLU A N 1
ATOM 4345 C CA . GLU A 1 540 ? 5.191 -37.399 24.008 1.00 63.50 540 GLU A CA 1
ATOM 4346 C C . GLU A 1 540 ? 3.914 -37.715 24.797 1.00 63.50 540 GLU A C 1
ATOM 4348 O O . GLU A 1 540 ? 2.810 -37.520 24.289 1.00 63.50 540 GLU A O 1
ATOM 4353 N N . SER A 1 541 ? 4.043 -38.107 26.067 1.00 61.09 541 SER A N 1
ATOM 4354 C CA . SER A 1 541 ? 2.917 -38.365 26.971 1.00 61.09 541 SER A CA 1
ATOM 4355 C C . SER A 1 541 ? 2.040 -37.125 27.155 1.00 61.09 541 SER A C 1
ATOM 4357 O O . SER A 1 541 ? 0.813 -37.203 27.072 1.00 61.09 541 SER A O 1
ATOM 4359 N N . THR A 1 542 ? 2.646 -35.947 27.321 1.00 58.56 542 THR A N 1
ATOM 4360 C CA . THR A 1 542 ? 1.920 -34.676 27.466 1.00 58.56 542 THR A CA 1
ATOM 4361 C C . THR A 1 542 ? 1.144 -34.331 26.196 1.00 58.56 542 THR A C 1
ATOM 4363 O O . THR A 1 542 ? -0.032 -33.968 26.263 1.00 58.56 542 THR A O 1
ATOM 4366 N N . LEU A 1 543 ? 1.769 -34.483 25.025 1.00 57.66 543 LEU A N 1
ATOM 4367 C CA . LEU A 1 543 ? 1.114 -34.265 23.737 1.00 57.66 543 LEU A CA 1
ATOM 4368 C C . LEU A 1 543 ? -0.011 -35.277 23.508 1.00 57.66 543 LEU A C 1
ATOM 4370 O O . LEU A 1 543 ? -1.078 -34.900 23.021 1.00 57.66 543 LEU A O 1
ATOM 4374 N N . ASN A 1 544 ? 0.192 -36.537 23.886 1.00 63.34 544 ASN A N 1
ATOM 4375 C CA . ASN A 1 544 ? -0.770 -37.616 23.686 1.00 63.34 544 ASN A CA 1
ATOM 4376 C C . ASN A 1 544 ? -1.883 -37.657 24.739 1.00 63.34 544 ASN A C 1
ATOM 4378 O O . ASN A 1 544 ? -2.891 -38.317 24.513 1.00 63.34 544 ASN A O 1
ATOM 4382 N N . ASN A 1 545 ? -1.769 -36.919 25.842 1.00 59.69 545 ASN A N 1
ATOM 4383 C CA . ASN A 1 545 ? -2.837 -36.746 26.832 1.00 59.69 545 ASN A CA 1
ATOM 4384 C C . ASN A 1 545 ? -3.648 -35.459 26.648 1.00 59.69 545 ASN A C 1
ATOM 4386 O O . ASN A 1 545 ? -4.538 -35.169 27.451 1.00 59.69 545 ASN A O 1
ATOM 4390 N N . ARG A 1 546 ? -3.388 -34.688 25.587 1.00 60.16 546 ARG A N 1
ATOM 4391 C CA . ARG A 1 546 ? -4.225 -33.530 25.264 1.00 60.16 546 ARG A CA 1
ATOM 4392 C C . ARG A 1 546 ? -5.671 -33.988 24.979 1.00 60.16 546 ARG A C 1
ATOM 4394 O O . ARG A 1 546 ? -5.857 -34.947 24.229 1.00 60.16 546 ARG A O 1
ATOM 4401 N N . PRO A 1 547 ? -6.697 -33.345 25.552 1.00 51.34 547 PRO A N 1
ATOM 4402 C CA . PRO A 1 547 ? -8.088 -33.715 25.301 1.00 51.34 547 PRO A CA 1
ATOM 4403 C C . PRO A 1 547 ? -8.487 -33.413 23.846 1.00 51.34 547 PRO A C 1
ATOM 4405 O O . PRO A 1 547 ? -8.259 -32.309 23.356 1.00 51.34 547 PRO A O 1
ATOM 4408 N N . LEU A 1 548 ? -9.073 -34.402 23.167 1.00 48.16 548 LEU A N 1
ATOM 4409 C CA . LEU A 1 548 ? -9.656 -34.311 21.820 1.00 48.16 548 LEU A CA 1
ATOM 4410 C C . LEU A 1 548 ? -11.168 -34.107 21.862 1.00 48.16 548 LEU A C 1
ATOM 4412 O O . LEU A 1 548 ? -11.703 -33.458 20.972 1.00 48.16 548 LEU A O 1
ATOM 4416 N N . THR A 1 549 ? -11.855 -34.658 22.867 1.00 41.06 549 THR A N 1
ATOM 4417 C CA . THR A 1 549 ? -13.315 -34.553 23.013 1.00 41.06 549 THR A CA 1
ATOM 4418 C C . THR A 1 549 ? -13.713 -33.915 24.341 1.00 41.06 549 THR A C 1
ATOM 4420 O O . THR A 1 549 ? -12.887 -33.693 25.228 1.00 41.06 549 THR A O 1
ATOM 4423 N N . TYR A 1 550 ? -14.997 -33.588 24.462 1.00 36.97 550 TYR A N 1
ATOM 4424 C CA . TYR A 1 550 ? -15.617 -33.110 25.693 1.00 36.97 550 TYR A CA 1
ATOM 4425 C C . TYR A 1 550 ? -15.999 -34.274 26.622 1.00 36.97 550 TYR A C 1
ATOM 4427 O O . TYR A 1 550 ? -16.254 -35.380 26.151 1.00 36.97 550 TYR A O 1
ATOM 4435 N N . VAL A 1 551 ? -16.077 -33.996 27.924 1.00 39.69 551 VAL A N 1
ATOM 4436 C CA . VAL A 1 551 ? -16.667 -34.878 28.943 1.00 39.69 551 VAL A CA 1
ATOM 4437 C C . VAL A 1 551 ? -18.090 -34.420 29.211 1.00 39.69 551 VAL A C 1
ATOM 4439 O O . VAL A 1 551 ? -18.284 -33.269 29.597 1.00 39.69 551 VAL A O 1
ATOM 4442 N N . TYR A 1 552 ? -19.068 -35.303 29.024 1.00 37.47 552 TYR A N 1
ATOM 4443 C CA . TYR A 1 552 ? -20.419 -35.096 29.541 1.00 37.47 552 TYR A CA 1
ATOM 4444 C C . TYR A 1 552 ? -20.489 -35.574 30.997 1.00 37.47 552 TYR A C 1
ATOM 4446 O O . TYR A 1 552 ? -19.890 -36.595 31.331 1.00 37.47 552 TYR A O 1
ATOM 4454 N N . ASP A 1 553 ? -21.213 -34.835 31.842 1.00 35.19 553 ASP A N 1
ATOM 4455 C CA . ASP A 1 553 ? -21.730 -35.371 33.104 1.00 35.19 553 ASP A CA 1
ATOM 4456 C C . ASP A 1 553 ? -22.915 -36.275 32.753 1.00 35.19 553 ASP A C 1
ATOM 4458 O O . ASP A 1 553 ? -24.050 -35.807 32.625 1.00 35.19 553 ASP A O 1
ATOM 4462 N N . ASP A 1 554 ? -22.636 -37.558 32.560 1.00 35.66 554 ASP A N 1
ATOM 4463 C CA . ASP A 1 554 ? -23.660 -38.590 32.642 1.00 35.66 554 ASP A CA 1
ATOM 4464 C C . ASP A 1 554 ? -23.674 -39.045 34.108 1.00 35.66 554 ASP A C 1
ATOM 4466 O O . ASP A 1 554 ? -22.620 -39.266 34.702 1.00 35.66 554 ASP A O 1
ATOM 4470 N N . ASN A 1 555 ? -24.855 -39.126 34.723 1.00 40.16 555 ASN A N 1
ATOM 4471 C CA . ASN A 1 555 ? -25.036 -39.325 36.171 1.00 40.16 555 ASN A CA 1
ATOM 4472 C C . ASN A 1 555 ? -24.500 -40.664 36.735 1.00 40.16 555 ASN A C 1
ATOM 4474 O O . ASN A 1 555 ? -24.744 -40.964 37.900 1.00 40.16 555 ASN A O 1
ATOM 4478 N N . GLU A 1 556 ? -23.740 -41.448 35.969 1.00 39.69 556 GLU A N 1
ATOM 4479 C CA . GLU A 1 556 ? -23.081 -42.672 36.422 1.00 39.69 556 GLU A CA 1
ATOM 4480 C C . GLU A 1 556 ? -21.664 -42.781 35.821 1.00 39.69 556 GLU A C 1
ATOM 4482 O O . GLU A 1 556 ? -21.460 -43.305 34.729 1.00 39.69 556 GLU A O 1
ATOM 4487 N N . GLY A 1 557 ? -20.660 -42.299 36.566 1.00 40.38 557 GLY A N 1
ATOM 4488 C CA . GLY A 1 557 ? -19.237 -42.572 36.320 1.00 40.38 557 GLY A CA 1
ATOM 4489 C C . GLY A 1 557 ? -18.390 -41.361 35.908 1.00 40.38 557 GLY A C 1
ATOM 4490 O O . GLY A 1 557 ? -18.814 -40.495 35.152 1.00 40.38 557 GLY A O 1
ATOM 4491 N N . VAL A 1 558 ? -17.148 -41.307 36.407 1.00 39.00 558 VAL A N 1
ATOM 4492 C CA . VAL A 1 558 ? -16.155 -40.272 36.062 1.00 39.00 558 VAL A CA 1
ATOM 4493 C C . VAL A 1 558 ? -15.810 -40.377 34.573 1.00 39.00 558 VAL A C 1
ATOM 4495 O O . VAL A 1 558 ? -14.951 -41.164 34.177 1.00 39.00 558 VAL A O 1
ATOM 4498 N N . SER A 1 559 ? -16.484 -39.596 33.733 1.00 44.81 559 SER A N 1
ATOM 4499 C CA . SER A 1 559 ? -16.195 -39.539 32.302 1.00 44.81 559 SER A CA 1
ATOM 4500 C C . SER A 1 559 ? -14.939 -38.688 32.062 1.00 44.81 559 SER A C 1
ATOM 4502 O O . SER A 1 559 ? -14.755 -37.614 32.634 1.00 44.81 559 SER A O 1
ATOM 4504 N N . LEU A 1 560 ? -14.004 -39.201 31.263 1.00 50.06 560 LEU A N 1
ATOM 4505 C CA . LEU A 1 560 ? -12.722 -38.562 30.959 1.00 50.06 560 LEU A CA 1
ATOM 4506 C C . LEU A 1 560 ? -12.641 -38.285 29.453 1.00 50.06 560 LEU A C 1
ATOM 4508 O O . LEU A 1 560 ? -13.097 -39.112 28.666 1.00 50.06 560 LEU A O 1
ATOM 4512 N N . PRO A 1 561 ? -12.046 -37.158 29.011 1.00 54.00 561 PRO A N 1
ATOM 4513 C CA . PRO A 1 561 ? -12.096 -36.806 27.596 1.00 54.00 561 PRO A CA 1
ATOM 4514 C C . PRO A 1 561 ? -11.308 -37.809 26.739 1.00 54.00 561 PRO A C 1
ATOM 4516 O O . PRO A 1 561 ? -10.292 -38.355 27.171 1.00 54.00 561 PRO A O 1
ATOM 4519 N N . LEU A 1 562 ? -11.713 -38.055 25.499 1.00 51.78 562 LEU A N 1
ATOM 4520 C CA . LEU A 1 562 ? -10.911 -38.864 24.582 1.00 51.78 562 LEU A CA 1
ATOM 4521 C C . LEU A 1 562 ? -9.599 -38.118 24.304 1.00 51.78 562 LEU A C 1
ATOM 4523 O O . LEU A 1 562 ? -9.620 -36.917 24.053 1.00 51.78 562 LEU A O 1
ATOM 4527 N N . THR A 1 563 ? -8.456 -38.791 24.370 1.00 57.47 563 THR A N 1
ATOM 4528 C CA . THR A 1 563 ? -7.123 -38.225 24.080 1.00 57.47 563 THR A CA 1
ATOM 4529 C C . THR A 1 563 ? -6.472 -39.014 22.943 1.00 57.47 563 THR A C 1
ATOM 4531 O O . THR A 1 563 ? -6.897 -40.141 22.681 1.00 57.47 563 THR A O 1
ATOM 4534 N N . PRO A 1 564 ? -5.418 -38.504 22.276 1.00 59.09 564 PRO A N 1
ATOM 4535 C CA . PRO A 1 564 ? -4.663 -39.312 21.318 1.00 59.09 564 PRO A CA 1
ATOM 4536 C C . PRO A 1 564 ? -4.170 -40.634 21.922 1.00 59.09 564 PRO A C 1
ATOM 4538 O O . PRO A 1 564 ? -4.209 -41.658 21.251 1.00 59.09 564 PRO A O 1
ATOM 4541 N N . SER A 1 565 ? -3.795 -40.649 23.206 1.00 63.81 565 SER A N 1
ATOM 4542 C CA . SER A 1 565 ? -3.408 -41.870 23.921 1.00 63.81 565 SER A CA 1
ATOM 4543 C C . SER A 1 565 ? -4.542 -42.898 24.012 1.00 63.81 565 SER A C 1
ATOM 4545 O O . SER A 1 565 ? -4.279 -44.089 23.862 1.00 63.81 565 SER A O 1
ATOM 4547 N N . CYS A 1 566 ? -5.801 -42.461 24.143 1.00 56.41 566 CYS A N 1
ATOM 4548 C CA . CYS A 1 566 ? -6.963 -43.358 24.103 1.00 56.41 566 CYS A CA 1
ATOM 4549 C C . CYS A 1 566 ? -7.138 -44.030 22.734 1.00 56.41 566 CYS A C 1
ATOM 4551 O O . CYS A 1 566 ? -7.563 -45.176 22.680 1.00 56.41 566 CYS A O 1
ATOM 4553 N N . LEU A 1 567 ? -6.809 -43.332 21.642 1.00 51.69 567 LEU A N 1
ATOM 4554 C CA . LEU A 1 567 ? -6.941 -43.852 20.276 1.00 51.69 567 LEU A CA 1
ATOM 4555 C C . LEU A 1 567 ? -5.764 -44.747 19.869 1.00 51.69 567 LEU A C 1
ATOM 4557 O O . LEU A 1 567 ? -5.960 -45.735 19.174 1.00 51.69 567 LEU A O 1
ATOM 4561 N N . ILE A 1 568 ? -4.550 -44.405 20.303 1.00 54.44 568 ILE A N 1
ATOM 4562 C CA . ILE A 1 568 ? -3.323 -45.121 19.928 1.00 54.44 568 ILE A CA 1
ATOM 4563 C C . ILE A 1 568 ? -3.117 -46.367 20.800 1.00 54.44 568 ILE A C 1
ATOM 4565 O O . ILE A 1 568 ? -2.704 -47.407 20.298 1.00 54.44 568 ILE A O 1
ATOM 4569 N N . TYR A 1 569 ? -3.407 -46.277 22.102 1.00 54.69 569 TYR A N 1
ATOM 4570 C CA . TYR A 1 569 ? -3.102 -47.337 23.072 1.00 54.69 569 TYR A CA 1
ATOM 4571 C C . TYR A 1 569 ? -4.346 -47.955 23.720 1.00 54.69 569 TYR A C 1
ATOM 4573 O O . TYR A 1 569 ? -4.210 -48.797 24.607 1.00 54.69 569 TYR A O 1
ATOM 4581 N N . GLY A 1 570 ? -5.554 -47.517 23.344 1.00 43.19 570 GLY A N 1
ATOM 4582 C CA . GLY A 1 570 ? -6.818 -47.999 23.919 1.00 43.19 570 GLY A CA 1
ATOM 4583 C C . GLY A 1 570 ? -7.054 -47.591 25.380 1.00 43.19 570 GLY A C 1
ATOM 4584 O O . GLY A 1 570 ? -8.055 -47.975 25.976 1.00 43.19 570 GLY A O 1
ATOM 4585 N N . ARG A 1 571 ? -6.133 -46.826 25.982 1.00 50.81 571 ARG A N 1
ATOM 4586 C CA . ARG A 1 571 ? -6.185 -46.369 27.376 1.00 50.81 571 ARG A CA 1
ATOM 4587 C C . ARG A 1 571 ? -5.409 -45.069 27.558 1.00 50.81 571 ARG A C 1
ATOM 4589 O O . ARG A 1 571 ? -4.482 -44.771 26.807 1.00 50.81 571 ARG A O 1
ATOM 4596 N N . ARG A 1 572 ? -5.745 -44.309 28.599 1.00 51.59 572 ARG A N 1
ATOM 4597 C CA . ARG A 1 572 ? -4.993 -43.108 28.984 1.00 51.59 572 ARG A CA 1
ATOM 4598 C C . ARG A 1 572 ? -3.659 -43.484 29.612 1.00 51.59 572 ARG A C 1
ATOM 4600 O O . ARG A 1 572 ? -3.594 -44.353 30.477 1.00 51.59 572 ARG A O 1
ATOM 4607 N N . ILE A 1 573 ? -2.610 -42.765 29.232 1.00 59.47 573 ILE A N 1
ATOM 4608 C CA . ILE A 1 573 ? -1.296 -42.867 29.869 1.00 59.47 573 ILE A CA 1
ATOM 4609 C C . ILE A 1 573 ? -1.307 -41.881 31.043 1.00 59.47 573 ILE A C 1
ATOM 4611 O O . ILE A 1 573 ? -0.830 -40.758 30.932 1.00 59.47 573 ILE A O 1
ATOM 4615 N N . ALA A 1 574 ? -1.981 -42.225 32.139 1.00 48.78 574 ALA A N 1
ATOM 4616 C CA . ALA A 1 574 ? -2.136 -41.314 33.269 1.00 48.78 574 ALA A CA 1
ATOM 4617 C C . ALA A 1 574 ? -0.826 -41.173 34.066 1.00 48.78 574 ALA A C 1
ATOM 4619 O O . ALA A 1 574 ? -0.432 -42.088 34.781 1.00 48.78 574 ALA A O 1
ATOM 4620 N N . THR A 1 575 ? -0.162 -40.021 33.929 1.00 42.12 575 THR A N 1
ATOM 4621 C CA . THR A 1 575 ? 0.565 -39.282 34.988 1.00 42.12 575 THR A CA 1
ATOM 4622 C C . THR A 1 575 ? 1.068 -37.957 34.398 1.00 42.12 575 THR A C 1
ATOM 4624 O O . THR A 1 575 ? 2.081 -37.909 33.709 1.00 42.12 575 THR A O 1
ATOM 4627 N N . THR A 1 576 ? 0.352 -36.851 34.623 1.00 42.84 576 THR A N 1
ATOM 4628 C CA . THR A 1 576 ? 0.907 -35.501 34.398 1.00 42.84 576 THR A CA 1
ATOM 4629 C C . THR A 1 576 ? 1.470 -34.974 35.725 1.00 42.84 576 THR A C 1
ATOM 4631 O O . THR A 1 576 ? 0.707 -34.951 36.689 1.00 42.84 576 THR A O 1
ATOM 4634 N N . PRO A 1 577 ? 2.723 -34.484 35.817 1.00 40.94 577 PRO A N 1
ATOM 4635 C CA . PRO A 1 577 ? 3.376 -34.124 37.094 1.00 40.94 577 PRO A CA 1
ATOM 4636 C C . PRO A 1 577 ? 2.827 -32.881 37.825 1.00 40.94 577 PRO A C 1
ATOM 4638 O O . PRO A 1 577 ? 3.486 -32.349 38.711 1.00 40.94 577 PRO A O 1
ATOM 4641 N N . ASN A 1 578 ? 1.658 -32.364 37.436 1.00 42.09 578 ASN A N 1
ATOM 4642 C CA . ASN A 1 578 ? 1.077 -31.121 37.962 1.00 42.09 578 ASN A CA 1
ATOM 4643 C C . ASN A 1 578 ? -0.227 -31.336 38.741 1.00 42.09 578 ASN A C 1
ATOM 4645 O O . ASN A 1 578 ? -0.955 -30.369 38.969 1.00 42.09 578 ASN A O 1
ATOM 4649 N N . ASP A 1 579 ? -0.537 -32.568 39.137 1.00 42.00 579 ASP A N 1
ATOM 4650 C CA . ASP A 1 579 ? -1.635 -32.779 40.069 1.00 42.00 579 ASP A CA 1
ATOM 4651 C C . ASP A 1 579 ? -1.229 -32.229 41.442 1.00 42.00 579 ASP A C 1
ATOM 4653 O O . ASP A 1 579 ? -0.199 -32.614 41.998 1.00 42.00 579 ASP A O 1
ATOM 4657 N N . SER A 1 580 ? -2.009 -31.299 41.993 1.00 40.44 580 SER A N 1
ATOM 4658 C CA . SER A 1 580 ? -1.720 -30.645 43.279 1.00 40.44 580 SER A CA 1
ATOM 4659 C C . SER A 1 580 ? -1.785 -31.598 44.483 1.00 40.44 580 SER A C 1
ATOM 4661 O O . SER A 1 580 ? -1.619 -31.154 45.614 1.00 40.44 580 SER A O 1
ATOM 4663 N N . GLN A 1 581 ? -2.037 -32.889 44.248 1.00 37.94 581 GLN A N 1
ATOM 4664 C CA . GLN A 1 581 ? -2.190 -33.932 45.262 1.00 37.94 581 GLN A CA 1
ATOM 4665 C C . GLN A 1 581 ? -1.018 -34.931 45.340 1.00 37.94 581 GLN A C 1
ATOM 4667 O O . GLN A 1 581 ? -1.090 -35.858 46.139 1.00 37.94 581 GLN A O 1
ATOM 4672 N N . PHE A 1 582 ? 0.075 -34.753 44.586 1.00 39.06 582 PHE A N 1
ATOM 4673 C CA . PHE A 1 582 ? 1.253 -35.630 44.695 1.00 39.06 582 PHE A CA 1
ATOM 4674 C C . PHE A 1 582 ? 2.524 -34.874 45.107 1.00 39.06 582 PHE A C 1
ATOM 4676 O O . PHE A 1 582 ? 3.226 -34.288 44.283 1.00 39.06 582 PHE A O 1
ATOM 4683 N N . GLU A 1 583 ? 2.870 -34.954 46.395 1.00 37.50 583 GLU A N 1
ATOM 4684 C CA . GLU A 1 583 ? 4.244 -34.755 46.860 1.00 37.50 583 GLU A CA 1
ATOM 4685 C C . GLU A 1 583 ? 5.015 -36.075 46.740 1.00 37.50 583 GLU A C 1
ATOM 4687 O O . GLU A 1 583 ? 4.708 -37.060 47.410 1.00 37.50 583 GLU A O 1
ATOM 4692 N N . ILE A 1 584 ? 6.059 -36.098 45.909 1.00 39.34 584 ILE A N 1
ATOM 4693 C CA . ILE A 1 584 ? 7.045 -37.182 45.946 1.00 39.34 584 ILE A CA 1
ATOM 4694 C C . ILE A 1 584 ? 7.972 -36.911 47.133 1.00 39.34 584 ILE A C 1
ATOM 4696 O O . ILE A 1 584 ? 8.955 -36.174 47.020 1.00 39.34 584 ILE A O 1
ATOM 4700 N N . SER A 1 585 ? 7.650 -37.513 48.273 1.00 38.50 585 SER A N 1
ATOM 4701 C CA . SER A 1 585 ? 8.532 -37.562 49.437 1.00 38.50 585 SER A CA 1
ATOM 4702 C C . SER A 1 585 ? 9.407 -38.811 49.356 1.00 38.50 585 SER A C 1
ATOM 4704 O O . SER A 1 585 ? 8.933 -39.933 49.503 1.00 38.50 585 SER A O 1
ATOM 4706 N N . SER A 1 586 ? 10.702 -38.612 49.099 1.00 37.84 586 SER A N 1
ATOM 4707 C CA . SER A 1 586 ? 11.732 -39.647 49.218 1.00 37.84 586 SER A CA 1
ATOM 4708 C C . SER A 1 586 ? 12.638 -39.317 50.401 1.00 37.84 586 SER A C 1
ATOM 4710 O O . SER A 1 586 ? 13.034 -38.165 50.582 1.00 37.84 586 SER A O 1
ATOM 4712 N N . THR A 1 587 ? 13.018 -40.333 51.175 1.00 37.75 587 THR A N 1
ATOM 4713 C CA . THR A 1 587 ? 14.008 -40.233 52.260 1.00 37.75 587 THR A CA 1
ATOM 4714 C C . THR A 1 587 ? 15.427 -39.931 51.756 1.00 37.75 587 THR A C 1
ATOM 4716 O O . THR A 1 587 ? 16.311 -39.639 52.558 1.00 37.75 587 THR A O 1
ATOM 4719 N N . ASN A 1 588 ? 15.664 -39.949 50.437 1.00 37.34 588 ASN A N 1
ATOM 4720 C CA . ASN A 1 588 ? 16.981 -39.764 49.833 1.00 37.34 588 ASN A CA 1
ATOM 4721 C C . ASN A 1 588 ? 17.109 -38.378 49.161 1.00 37.34 588 ASN A C 1
ATOM 4723 O O . ASN A 1 588 ? 16.526 -38.116 48.105 1.00 37.34 588 ASN A O 1
ATOM 4727 N N . GLN A 1 589 ? 17.890 -37.469 49.763 1.00 43.47 589 GLN A N 1
ATOM 4728 C CA . GLN A 1 589 ? 18.002 -36.059 49.338 1.00 43.47 589 GLN A CA 1
ATOM 4729 C C . GLN A 1 589 ? 18.463 -35.866 47.876 1.00 43.47 589 GLN A C 1
ATOM 4731 O O . GLN A 1 589 ? 18.154 -34.836 47.269 1.00 43.47 589 GLN A O 1
ATOM 4736 N N . SER A 1 590 ? 19.178 -36.832 47.292 1.00 39.03 590 SER A N 1
ATOM 4737 C CA . SER A 1 590 ? 19.673 -36.786 45.907 1.00 39.03 590 SER A CA 1
ATOM 4738 C C . SER A 1 590 ? 18.559 -36.993 44.868 1.00 39.03 590 SER A C 1
ATOM 4740 O O . SER A 1 590 ? 18.479 -36.242 43.892 1.00 39.03 590 SER A O 1
ATOM 4742 N N . LEU A 1 591 ? 17.642 -37.935 45.112 1.00 35.75 591 LEU A N 1
ATOM 4743 C CA . LEU A 1 591 ? 16.497 -38.239 44.244 1.00 35.75 591 LEU A CA 1
ATOM 4744 C C . LEU A 1 591 ? 15.447 -37.121 44.291 1.00 35.75 591 LEU A C 1
ATOM 4746 O O . LEU A 1 591 ? 14.930 -36.709 43.253 1.00 35.75 591 LEU A O 1
ATOM 4750 N N . THR A 1 592 ? 15.230 -36.528 45.468 1.00 42.69 592 THR A N 1
ATOM 4751 C CA . THR A 1 592 ? 14.332 -35.376 45.651 1.00 42.69 592 THR A CA 1
ATOM 4752 C C . THR A 1 592 ? 14.849 -34.117 44.938 1.00 42.69 592 THR A C 1
ATOM 4754 O O . THR A 1 592 ? 14.063 -33.349 44.381 1.00 42.69 592 THR A O 1
ATOM 4757 N N . ARG A 1 593 ? 16.174 -33.895 44.885 1.00 47.91 593 ARG A N 1
ATOM 4758 C CA . ARG A 1 593 ? 16.778 -32.809 44.082 1.00 47.91 593 ARG A CA 1
ATOM 4759 C C . ARG A 1 593 ? 16.640 -33.063 42.578 1.00 47.91 593 ARG A C 1
ATOM 4761 O O . ARG A 1 593 ? 16.343 -32.127 41.836 1.00 47.91 593 ARG A O 1
ATOM 4768 N N . ARG A 1 594 ? 16.805 -34.315 42.142 1.00 47.72 594 ARG A N 1
ATOM 4769 C CA . ARG A 1 594 ? 16.692 -34.734 40.735 1.00 47.72 594 ARG A CA 1
ATOM 4770 C C . ARG A 1 594 ? 15.262 -34.601 40.202 1.00 47.72 594 ARG A C 1
ATOM 4772 O O . ARG A 1 594 ? 15.065 -33.973 39.166 1.00 47.72 594 ARG A O 1
ATOM 4779 N N . ALA A 1 595 ? 14.266 -35.050 40.966 1.00 43.59 595 ALA A N 1
ATOM 4780 C CA . ALA A 1 595 ? 12.850 -34.869 40.639 1.00 43.59 595 ALA A CA 1
ATOM 4781 C C . ALA A 1 595 ? 12.451 -33.380 40.582 1.00 43.59 595 ALA A C 1
ATOM 4783 O O . ALA A 1 595 ? 11.740 -32.951 39.674 1.00 43.59 595 ALA A O 1
ATOM 4784 N N . LYS A 1 596 ? 12.970 -32.545 41.499 1.00 51.75 596 LYS A N 1
ATOM 4785 C CA . LYS A 1 596 ? 12.771 -31.082 41.460 1.00 51.75 596 LYS A CA 1
ATOM 4786 C C . LYS A 1 596 ? 13.408 -30.433 40.225 1.00 51.75 596 LYS A C 1
ATOM 4788 O O . LYS A 1 596 ? 12.845 -29.478 39.691 1.00 51.75 596 LYS A O 1
ATOM 4793 N N . HIS A 1 597 ? 14.555 -30.934 39.764 1.00 55.03 597 HIS A N 1
ATOM 4794 C CA . HIS A 1 597 ? 15.210 -30.455 38.547 1.00 55.03 597 HIS A CA 1
ATOM 4795 C C . HIS A 1 597 ? 14.406 -30.812 37.287 1.00 55.03 597 HIS A C 1
ATOM 4797 O O . HIS A 1 597 ? 14.091 -29.910 36.512 1.00 55.03 597 HIS A O 1
ATOM 4803 N N . GLN A 1 598 ? 13.986 -32.074 37.133 1.00 48.00 598 GLN A N 1
ATOM 4804 C CA . GLN A 1 598 ? 13.131 -32.512 36.019 1.00 48.00 598 GLN A CA 1
ATOM 4805 C C . GLN A 1 598 ? 11.802 -31.743 35.982 1.00 48.00 598 GLN A C 1
ATOM 4807 O O . GLN A 1 598 ? 11.461 -31.155 34.955 1.00 48.00 598 GLN A O 1
ATOM 4812 N N . ASN A 1 599 ? 11.124 -31.599 37.127 1.00 51.22 599 ASN A N 1
ATOM 4813 C CA . ASN A 1 599 ? 9.904 -30.792 37.229 1.00 51.22 599 ASN A CA 1
ATOM 4814 C C . ASN A 1 599 ? 10.126 -29.324 36.840 1.00 51.22 599 ASN A C 1
ATOM 4816 O O . ASN A 1 599 ? 9.260 -28.703 36.224 1.00 51.22 599 ASN A O 1
ATOM 4820 N N . ARG A 1 600 ? 11.289 -28.742 37.162 1.00 55.97 600 ARG A N 1
ATOM 4821 C CA . ARG A 1 600 ? 11.622 -27.362 36.781 1.00 55.97 600 ARG A CA 1
ATOM 4822 C C . ARG A 1 600 ? 11.816 -27.220 35.270 1.00 55.97 600 ARG A C 1
ATOM 4824 O O . ARG A 1 600 ? 11.321 -26.250 34.698 1.00 55.97 600 ARG A O 1
ATOM 4831 N N . VAL A 1 601 ? 12.494 -28.171 34.626 1.00 50.09 601 VAL A N 1
ATOM 4832 C CA . VAL A 1 601 ? 12.702 -28.179 33.167 1.00 50.09 601 VAL A CA 1
ATOM 4833 C C . VAL A 1 601 ? 11.373 -28.378 32.432 1.00 50.09 601 VAL A C 1
ATOM 4835 O O . VAL A 1 601 ? 11.046 -27.592 31.541 1.00 50.09 601 VAL A O 1
ATOM 4838 N N . LEU A 1 602 ? 10.539 -29.324 32.876 1.00 47.91 602 LEU A N 1
ATOM 4839 C CA . LEU A 1 602 ? 9.207 -29.555 32.312 1.00 47.91 602 LEU A CA 1
ATOM 4840 C C . LEU A 1 602 ? 8.278 -28.346 32.507 1.00 47.91 602 LEU A C 1
ATOM 4842 O O . LEU A 1 602 ? 7.548 -27.956 31.591 1.00 47.91 602 LEU A O 1
ATOM 4846 N N . LYS A 1 603 ? 8.333 -27.688 33.672 1.00 52.56 603 LYS A N 1
ATOM 4847 C CA . LYS A 1 603 ? 7.582 -26.454 33.947 1.00 52.56 603 LYS A CA 1
ATOM 4848 C C . LYS A 1 603 ? 8.031 -25.305 33.045 1.00 52.56 603 LYS A C 1
ATOM 4850 O O . LYS A 1 603 ? 7.179 -24.560 32.558 1.00 52.56 603 LYS A O 1
ATOM 4855 N N . ASN A 1 604 ? 9.329 -25.181 32.767 1.00 53.56 604 ASN A N 1
ATOM 4856 C CA . ASN A 1 604 ? 9.863 -24.184 31.837 1.00 53.56 604 ASN A CA 1
ATOM 4857 C C . ASN A 1 604 ? 9.399 -24.448 30.395 1.00 53.56 604 ASN A C 1
ATOM 4859 O O . ASN A 1 604 ? 8.870 -23.535 29.759 1.00 53.56 604 ASN A O 1
ATOM 4863 N N . PHE A 1 605 ? 9.494 -25.694 29.917 1.00 48.81 605 PHE A N 1
ATOM 4864 C CA . PHE A 1 605 ? 8.978 -26.096 28.604 1.00 48.81 605 PHE A CA 1
ATOM 4865 C C . PHE A 1 605 ? 7.468 -25.845 28.489 1.00 48.81 605 PHE A C 1
ATOM 4867 O O . PHE A 1 605 ? 7.018 -25.184 27.558 1.00 48.81 605 PHE A O 1
ATOM 4874 N N . THR A 1 606 ? 6.686 -26.271 29.485 1.00 47.09 606 THR A N 1
ATOM 4875 C CA . THR A 1 606 ? 5.229 -26.065 29.537 1.00 47.09 606 THR A CA 1
ATOM 4876 C C . THR A 1 606 ? 4.866 -24.580 29.518 1.00 47.09 606 THR A C 1
ATOM 4878 O O . THR A 1 606 ? 3.899 -24.178 28.872 1.00 47.09 606 THR A O 1
ATOM 4881 N N . THR A 1 607 ? 5.638 -23.740 30.212 1.00 49.91 607 THR A N 1
ATOM 4882 C CA . THR A 1 607 ? 5.432 -22.285 30.232 1.00 49.91 607 THR A CA 1
ATOM 4883 C C . THR A 1 607 ? 5.709 -21.671 28.861 1.00 49.91 607 THR A C 1
ATOM 4885 O O . THR A 1 607 ? 4.933 -20.831 28.404 1.00 49.91 607 THR A O 1
ATOM 4888 N N . GLN A 1 608 ? 6.765 -22.119 28.178 1.00 52.19 608 GLN A N 1
ATOM 4889 C CA . GLN A 1 608 ? 7.126 -21.635 26.847 1.00 52.19 608 GLN A CA 1
ATOM 4890 C C . GLN A 1 608 ? 6.156 -22.138 25.764 1.00 52.19 608 GLN A C 1
ATOM 4892 O O . GLN A 1 608 ? 5.687 -21.338 24.960 1.00 52.19 608 GLN A O 1
ATOM 4897 N N . TRP A 1 609 ? 5.746 -23.410 25.806 1.00 47.78 609 TRP A N 1
ATOM 4898 C CA . TRP A 1 609 ? 4.714 -23.974 24.928 1.00 47.78 609 TRP A CA 1
ATOM 4899 C C . TRP A 1 609 ? 3.378 -23.237 25.085 1.00 47.78 609 TRP A C 1
ATOM 4901 O O . TRP A 1 609 ? 2.801 -22.787 24.099 1.00 47.78 609 TRP A O 1
ATOM 4911 N N . LYS A 1 610 ? 2.922 -22.994 26.325 1.00 49.16 610 LYS A N 1
ATOM 4912 C CA . LYS A 1 610 ? 1.710 -22.195 26.593 1.00 49.16 610 LYS A CA 1
ATOM 4913 C C . LYS A 1 610 ? 1.833 -20.768 26.070 1.00 49.16 610 LYS A C 1
ATOM 4915 O O . LYS A 1 610 ? 0.853 -20.208 25.587 1.00 49.16 610 LYS A O 1
ATOM 4920 N N . LYS A 1 611 ? 3.016 -20.163 26.178 1.00 49.28 611 LYS A N 1
ATOM 4921 C CA . LYS A 1 611 ? 3.263 -18.804 25.697 1.00 49.28 611 LYS A CA 1
ATOM 4922 C C . LYS A 1 611 ? 3.219 -18.750 24.174 1.00 49.28 611 LYS A C 1
ATOM 4924 O O . LYS A 1 611 ? 2.519 -17.896 23.651 1.00 49.28 611 LYS A O 1
ATOM 4929 N N . ASP A 1 612 ? 3.876 -19.666 23.475 1.00 50.12 612 ASP A N 1
ATOM 4930 C CA . ASP A 1 612 ? 4.062 -19.567 22.026 1.00 50.12 612 ASP A CA 1
ATOM 4931 C C . ASP A 1 612 ? 2.914 -20.211 21.220 1.00 50.12 612 ASP A C 1
ATOM 4933 O O . ASP A 1 612 ? 2.476 -19.626 20.226 1.00 50.12 612 ASP A O 1
ATOM 4937 N N . TYR A 1 613 ? 2.340 -21.330 21.684 1.00 48.06 613 TYR A N 1
ATOM 4938 C CA . TYR A 1 613 ? 1.227 -22.035 21.023 1.00 48.06 613 TYR A CA 1
ATOM 4939 C C . TYR A 1 613 ? -0.135 -21.346 21.235 1.00 48.06 613 TYR A C 1
ATOM 4941 O O . TYR A 1 613 ? -0.883 -21.109 20.291 1.00 48.06 613 TYR A O 1
ATOM 4949 N N . LEU A 1 614 ? -0.468 -20.900 22.456 1.00 50.44 614 LEU A N 1
ATOM 4950 C CA . LEU A 1 614 ? -1.722 -20.148 22.664 1.00 50.44 614 LEU A CA 1
ATOM 4951 C C . LEU A 1 614 ? -1.684 -18.768 21.976 1.00 50.44 614 LEU A C 1
ATOM 4953 O O . LEU A 1 614 ? -2.725 -18.214 21.608 1.00 50.44 614 LEU A O 1
ATOM 4957 N N . LEU A 1 615 ? -0.487 -18.197 21.775 1.00 48.09 615 LEU A N 1
ATOM 4958 C CA . LEU A 1 615 ? -0.306 -16.995 20.957 1.00 48.09 615 LEU A CA 1
ATOM 4959 C C . LEU A 1 615 ? -0.469 -17.279 19.454 1.00 48.09 615 LEU A C 1
ATOM 4961 O O . LEU A 1 615 ? -0.969 -16.391 18.753 1.00 48.09 615 LEU A O 1
ATOM 4965 N N . SER A 1 616 ? -0.093 -18.465 18.955 1.00 48.72 616 SER A N 1
ATOM 4966 C CA . SER A 1 616 ? -0.286 -18.852 17.547 1.00 48.72 616 SER A CA 1
ATOM 4967 C C . SER A 1 616 ? -1.758 -19.132 17.221 1.00 48.72 616 SER A C 1
ATOM 4969 O O . SER A 1 616 ? -2.244 -18.629 16.209 1.00 48.72 616 SER A O 1
ATOM 4971 N N . LEU A 1 617 ? -2.508 -19.757 18.134 1.00 48.09 617 LEU A N 1
ATOM 4972 C CA . LEU A 1 617 ? -3.971 -19.936 18.074 1.00 48.09 617 LEU A CA 1
ATOM 4973 C C . LEU A 1 617 ? -4.728 -18.611 17.863 1.00 48.09 617 LEU A C 1
ATOM 4975 O O . LEU A 1 617 ? -5.623 -18.496 17.026 1.00 48.09 617 LEU A O 1
ATOM 4979 N N . ARG A 1 618 ? -4.318 -17.549 18.572 1.00 44.16 618 ARG A N 1
ATOM 4980 C CA . ARG A 1 618 ? -4.889 -16.199 18.412 1.00 44.16 618 ARG A CA 1
ATOM 4981 C C . ARG A 1 618 ? -4.451 -15.507 17.117 1.00 44.16 618 ARG A C 1
ATOM 4983 O O . ARG A 1 618 ? -5.182 -14.655 16.614 1.00 44.16 618 ARG A O 1
ATOM 4990 N N . LYS A 1 619 ? -3.252 -15.799 16.602 1.00 46.53 619 LYS A N 1
ATOM 4991 C CA . LYS A 1 619 ? -2.816 -15.298 15.287 1.00 46.53 619 LYS A CA 1
ATOM 4992 C C . LYS A 1 619 ? -3.608 -15.975 14.165 1.00 46.53 619 LYS A C 1
ATOM 4994 O O . LYS A 1 619 ? -4.037 -15.269 13.260 1.00 46.53 619 LYS A O 1
ATOM 4999 N N . SER A 1 620 ? -3.882 -17.274 14.291 1.00 45.22 620 SER A N 1
ATOM 5000 C CA . SER A 1 620 ? -4.747 -18.038 13.385 1.00 45.22 620 SER A CA 1
ATOM 5001 C C . SER A 1 620 ? -6.193 -17.509 13.397 1.00 45.22 620 SER A C 1
ATOM 5003 O O . SER A 1 620 ? -6.729 -17.153 12.349 1.00 45.22 620 SER A O 1
ATOM 5005 N N . SER A 1 621 ? -6.784 -17.273 14.579 1.00 45.25 621 SER A N 1
ATOM 5006 C CA . SER A 1 621 ? -8.161 -16.747 14.674 1.00 45.25 621 SER A CA 1
ATOM 5007 C C . SER A 1 621 ? -8.319 -15.268 14.297 1.00 45.25 621 SER A C 1
ATOM 5009 O O . SER A 1 621 ? -9.405 -14.840 13.918 1.00 45.25 621 SER A O 1
ATOM 5011 N N . LYS A 1 622 ? -7.248 -14.463 14.367 1.00 44.03 622 LYS A N 1
ATOM 5012 C CA . LYS A 1 622 ? -7.246 -13.078 13.859 1.00 44.03 622 LYS A CA 1
ATOM 5013 C C . LYS A 1 622 ? -7.004 -12.976 12.353 1.00 44.03 622 LYS A C 1
ATOM 5015 O O . LYS A 1 622 ? -7.422 -11.977 11.774 1.00 44.03 622 LYS A O 1
ATOM 5020 N N . ALA A 1 623 ? -6.330 -13.952 11.743 1.00 41.00 623 ALA A N 1
ATOM 5021 C CA . ALA A 1 623 ? -6.139 -14.015 10.292 1.00 41.00 623 ALA A CA 1
ATOM 5022 C C . ALA A 1 623 ? -7.446 -14.372 9.559 1.00 41.00 623 ALA A C 1
ATOM 5024 O O . ALA A 1 623 ? -7.662 -13.932 8.435 1.00 41.00 623 ALA A O 1
ATOM 5025 N N . GLN A 1 624 ? -8.364 -15.075 10.227 1.00 44.06 624 GLN A N 1
ATOM 5026 C CA . GLN A 1 624 ? -9.747 -15.253 9.785 1.00 44.06 624 GLN A CA 1
ATOM 5027 C C . GLN A 1 624 ? -10.640 -14.157 10.378 1.00 44.06 624 GLN A C 1
ATOM 5029 O O . GLN A 1 624 ? -11.344 -14.346 11.370 1.00 44.06 624 GLN A O 1
ATOM 5034 N N . SER A 1 625 ? -10.641 -12.975 9.767 1.00 36.25 625 SER A N 1
ATOM 5035 C CA . SER A 1 625 ? -11.564 -11.892 10.119 1.00 36.25 625 SER A CA 1
ATOM 5036 C C . SER A 1 625 ? -13.007 -12.193 9.671 1.00 36.25 625 SER A C 1
ATOM 5038 O O . SER A 1 625 ? -13.547 -11.485 8.829 1.00 36.25 625 SER A O 1
ATOM 5040 N N . ARG A 1 626 ? -13.626 -13.247 10.226 1.00 42.72 626 ARG A N 1
ATOM 5041 C CA . ARG A 1 626 ? -15.080 -13.537 10.234 1.00 42.72 626 ARG A CA 1
ATOM 5042 C C . ARG A 1 626 ? -15.511 -14.367 11.459 1.00 42.72 626 ARG A C 1
ATOM 5044 O O . ARG A 1 626 ? -16.474 -15.119 11.409 1.00 42.72 626 ARG A O 1
ATOM 5051 N N . ALA A 1 627 ? -14.855 -14.205 12.610 1.00 44.22 627 ALA A N 1
ATOM 5052 C CA . ALA A 1 627 ? -15.213 -14.950 13.828 1.00 44.22 627 ALA A CA 1
ATOM 5053 C C . ALA A 1 627 ? -16.617 -14.637 14.407 1.00 44.22 627 ALA A C 1
ATOM 5055 O O . ALA A 1 627 ? -17.029 -15.273 15.372 1.00 44.22 627 ALA A O 1
ATOM 5056 N N . ALA A 1 628 ? -17.371 -13.695 13.825 1.00 43.03 628 ALA A N 1
ATOM 5057 C CA . ALA A 1 628 ? -18.784 -13.502 14.152 1.00 43.03 628 ALA A CA 1
ATOM 5058 C C . ALA A 1 628 ? -19.703 -14.591 13.550 1.00 43.03 628 ALA A C 1
ATOM 5060 O O . ALA A 1 628 ? -20.814 -14.755 14.038 1.00 43.03 628 ALA A O 1
ATOM 5061 N N . GLU A 1 629 ? -19.248 -15.362 12.551 1.00 49.25 629 GLU A N 1
ATOM 5062 C CA . GLU A 1 629 ? -20.036 -16.433 11.905 1.00 49.25 629 GLU A CA 1
ATOM 5063 C C . GLU A 1 629 ? -19.721 -17.853 12.427 1.00 49.25 629 GLU A C 1
ATOM 5065 O O . GLU A 1 629 ? -20.334 -18.818 11.980 1.00 49.25 629 GLU A O 1
ATOM 5070 N N . ILE A 1 630 ? -18.774 -18.015 13.362 1.00 62.56 630 ILE A N 1
ATOM 5071 C CA . ILE A 1 630 ? -18.190 -19.337 13.683 1.00 62.56 630 ILE A CA 1
ATOM 5072 C C . ILE A 1 630 ? -18.717 -19.949 14.994 1.00 62.56 630 ILE A C 1
ATOM 5074 O O . ILE A 1 630 ? -18.594 -21.153 15.185 1.00 62.56 630 ILE A O 1
ATOM 5078 N N . ILE A 1 631 ? -19.338 -19.174 15.889 1.00 67.25 631 ILE A N 1
ATOM 5079 C CA . ILE A 1 631 ? -19.794 -19.688 17.193 1.00 67.25 631 ILE A CA 1
ATOM 5080 C C . ILE A 1 631 ? -21.246 -20.171 17.086 1.00 67.25 631 ILE A C 1
ATOM 5082 O O . ILE A 1 631 ? -22.160 -19.364 16.930 1.00 67.25 631 ILE A O 1
ATOM 5086 N N . SER A 1 632 ? -21.453 -21.481 17.199 1.00 74.19 632 SER A N 1
ATOM 5087 C CA . SER A 1 632 ? -22.757 -22.152 17.178 1.00 74.19 632 SER A CA 1
ATOM 5088 C C . SER A 1 632 ? -23.197 -22.578 18.584 1.00 74.19 632 SER A C 1
ATOM 5090 O O . SER A 1 632 ? -22.379 -22.756 19.490 1.00 74.19 632 SER A O 1
ATOM 5092 N N . VAL A 1 633 ? -24.506 -22.772 18.784 1.00 74.81 633 VAL A N 1
ATOM 5093 C CA . VAL A 1 633 ? -25.033 -23.353 20.031 1.00 74.81 633 VAL A CA 1
ATOM 5094 C C . VAL A 1 633 ? -24.436 -24.753 20.225 1.00 74.81 633 VAL A C 1
ATOM 5096 O O . VAL A 1 633 ? -24.574 -25.630 19.372 1.00 74.81 633 VAL A O 1
ATOM 5099 N N . GLY A 1 634 ? -23.753 -24.958 21.351 1.00 65.69 634 GLY A N 1
ATOM 5100 C CA . GLY A 1 634 ? -23.027 -26.183 21.684 1.00 65.69 634 GLY A CA 1
ATOM 5101 C C . GLY A 1 634 ? -21.504 -26.105 21.547 1.00 65.69 634 GLY A C 1
ATOM 5102 O O . GLY A 1 634 ? -20.844 -27.033 22.011 1.00 65.69 634 GLY A O 1
ATOM 5103 N N . ASP A 1 635 ? -20.944 -25.028 20.984 1.00 68.25 635 ASP A N 1
ATOM 5104 C CA . ASP A 1 635 ? -19.489 -24.849 20.887 1.00 68.25 635 ASP A CA 1
ATOM 5105 C C . ASP A 1 635 ? -18.849 -24.518 22.249 1.00 68.25 635 ASP A C 1
ATOM 5107 O O . ASP A 1 635 ? -19.459 -23.886 23.122 1.00 68.25 635 ASP A O 1
ATOM 5111 N N . ILE A 1 636 ? -17.589 -24.938 22.420 1.00 69.25 636 ILE A N 1
ATOM 5112 C CA . ILE A 1 636 ? -16.782 -24.673 23.618 1.00 69.25 636 ILE A CA 1
ATOM 5113 C C . ILE A 1 636 ? -15.873 -23.476 23.365 1.00 69.25 636 ILE A C 1
ATOM 5115 O O . ILE A 1 636 ? -15.098 -23.439 22.408 1.00 69.25 636 ILE A O 1
ATOM 5119 N N . VAL A 1 637 ? -15.957 -22.496 24.260 1.00 70.69 637 VAL A N 1
ATOM 5120 C CA . VAL A 1 637 ? -15.262 -21.215 24.154 1.00 70.69 637 VAL A CA 1
ATOM 5121 C C . VAL A 1 637 ? -14.516 -20.890 25.447 1.00 70.69 637 VAL A C 1
ATOM 5123 O O . VAL A 1 637 ? -14.955 -21.223 26.547 1.00 70.69 637 VAL A O 1
ATOM 5126 N N . VAL A 1 638 ? -13.380 -20.205 25.333 1.00 73.50 638 VAL A N 1
ATOM 5127 C CA . VAL A 1 638 ? -12.653 -19.659 26.489 1.00 73.50 638 VAL A CA 1
ATOM 5128 C C . VAL A 1 638 ? -13.207 -18.273 26.818 1.00 73.50 638 VAL A C 1
ATOM 5130 O O . VAL A 1 638 ? -13.284 -17.407 25.941 1.00 73.50 638 VAL A O 1
ATOM 5133 N N . LEU A 1 639 ? -13.561 -18.043 28.086 1.00 68.19 639 LEU A N 1
ATOM 5134 C CA . LEU A 1 639 ? -14.063 -16.760 28.567 1.00 68.19 639 LEU A CA 1
ATOM 5135 C C . LEU A 1 639 ? -12.940 -15.773 28.857 1.00 68.19 639 LEU A C 1
ATOM 5137 O O . LEU A 1 639 ? -12.225 -15.870 29.853 1.00 68.19 639 LEU A O 1
ATOM 5141 N N . LYS A 1 640 ? -12.846 -14.753 28.010 1.00 66.50 640 LYS A N 1
ATOM 5142 C CA . LYS A 1 640 ? -11.935 -13.625 28.171 1.00 66.50 640 LYS A CA 1
ATOM 5143 C C . LYS A 1 640 ? -12.288 -12.826 29.433 1.00 66.50 640 LYS A C 1
ATOM 5145 O O . LYS A 1 640 ? -13.372 -12.250 29.519 1.00 66.50 640 LYS A O 1
ATOM 5150 N N . ASN A 1 641 ? -11.349 -12.729 30.373 1.00 67.69 641 ASN A N 1
ATOM 5151 C CA . ASN A 1 641 ? -11.439 -11.854 31.543 1.00 67.69 641 ASN A CA 1
ATOM 5152 C C . ASN A 1 641 ? -10.209 -10.935 31.608 1.00 67.69 641 ASN A C 1
ATOM 5154 O O . ASN A 1 641 ? -9.084 -11.388 31.790 1.00 67.69 641 ASN A O 1
ATOM 5158 N N . GLU A 1 642 ? -10.398 -9.632 31.428 1.00 52.34 642 GLU A N 1
ATOM 5159 C CA . GLU A 1 642 ? -9.274 -8.686 31.364 1.00 52.34 642 GLU A CA 1
ATOM 5160 C C . GLU A 1 642 ? -8.635 -8.407 32.733 1.00 52.34 642 GLU A C 1
ATOM 5162 O O . GLU A 1 642 ? -7.492 -7.960 32.787 1.00 52.34 642 GLU A O 1
ATOM 5167 N N . SER A 1 643 ? -9.333 -8.740 33.820 1.00 41.50 643 SER A N 1
ATOM 5168 C CA . SER A 1 643 ? -8.910 -8.523 35.207 1.00 41.50 643 SER A CA 1
ATOM 5169 C C . SER A 1 643 ? -8.054 -9.662 35.772 1.00 41.50 643 SER A C 1
ATOM 5171 O O . SER A 1 643 ? -7.463 -9.511 36.835 1.00 41.50 643 SER A O 1
ATOM 5173 N N . THR A 1 644 ? -7.991 -10.815 35.095 1.00 46.41 644 THR A N 1
ATOM 5174 C CA . THR A 1 644 ? -7.238 -12.000 35.543 1.00 46.41 644 THR A CA 1
ATOM 5175 C C . THR A 1 644 ? -6.226 -12.438 34.491 1.00 46.41 644 THR A C 1
ATOM 5177 O O . THR A 1 644 ? -6.452 -12.320 33.282 1.00 46.41 644 THR A O 1
ATOM 5180 N N . ALA A 1 645 ? -5.074 -12.943 34.945 1.00 38.31 645 ALA A N 1
ATOM 5181 C CA . ALA A 1 645 ? -4.062 -13.480 34.043 1.00 38.31 645 ALA A CA 1
ATOM 5182 C C . ALA A 1 645 ? -4.674 -14.586 33.168 1.00 38.31 645 ALA A C 1
ATOM 5184 O O . ALA A 1 645 ? -5.453 -15.407 33.647 1.00 38.31 645 ALA A O 1
ATOM 5185 N N . ARG A 1 646 ? -4.306 -14.619 31.880 1.00 44.00 646 ARG A N 1
ATOM 5186 C CA . ARG A 1 646 ? -4.994 -15.427 30.849 1.00 44.00 646 ARG A CA 1
ATOM 5187 C C . ARG A 1 646 ? -5.022 -16.933 31.109 1.00 44.00 646 ARG A C 1
ATOM 5189 O O . ARG A 1 646 ? -5.808 -17.639 30.495 1.00 44.00 646 ARG A O 1
ATOM 5196 N N . ILE A 1 647 ? -4.163 -17.407 32.005 1.00 38.34 647 ILE A N 1
ATOM 5197 C CA . ILE A 1 647 ? -4.116 -18.795 32.467 1.00 38.34 647 ILE A CA 1
ATOM 5198 C C . ILE A 1 647 ? -5.328 -19.184 33.332 1.00 38.34 647 ILE A C 1
ATOM 5200 O O . ILE A 1 647 ? -5.638 -20.362 33.429 1.00 38.34 647 ILE A O 1
ATOM 5204 N N . PHE A 1 648 ? -6.031 -18.211 33.917 1.00 49.16 648 PHE A N 1
ATOM 5205 C CA . PHE A 1 648 ? -7.193 -18.421 34.790 1.00 49.16 648 PHE A CA 1
ATOM 5206 C C . PHE A 1 648 ? -8.535 -18.175 34.084 1.00 49.16 648 PHE A C 1
ATOM 5208 O O . PHE A 1 648 ? -9.577 -18.043 34.727 1.00 49.16 648 PHE A O 1
ATOM 5215 N N . TRP A 1 649 ? -8.531 -18.063 32.756 1.00 62.88 649 TRP A N 1
ATOM 5216 C CA . TRP A 1 649 ? -9.752 -17.870 31.980 1.00 62.88 649 TRP A CA 1
ATOM 5217 C C . TRP A 1 649 ? -10.564 -19.164 31.934 1.00 62.88 649 TRP A C 1
ATOM 5219 O O . TRP A 1 649 ? -10.055 -20.213 31.544 1.00 62.88 649 TRP A O 1
ATOM 5229 N N . LYS A 1 650 ? -11.832 -19.090 32.350 1.00 62.31 650 LYS A N 1
ATOM 5230 C CA . LYS A 1 650 ? -12.709 -20.262 32.472 1.00 62.31 650 LYS A CA 1
ATOM 5231 C C . LYS A 1 650 ? -13.177 -20.745 31.094 1.00 62.31 650 LYS A C 1
ATOM 5233 O O . LYS A 1 650 ? -13.454 -19.931 30.213 1.00 62.31 650 LYS A O 1
ATOM 5238 N N . LEU A 1 651 ? -13.288 -22.060 30.913 1.00 64.88 651 LEU A N 1
ATOM 5239 C CA . LEU A 1 651 ? -13.968 -22.653 29.758 1.00 64.88 651 LEU A CA 1
ATOM 5240 C C . LEU A 1 651 ? -15.484 -22.543 29.938 1.00 64.88 651 LEU A C 1
ATOM 5242 O O . LEU A 1 651 ? -15.988 -22.621 31.059 1.00 64.88 651 LEU A O 1
ATOM 5246 N N . ALA A 1 652 ? -16.200 -22.349 28.837 1.00 70.00 652 ALA A N 1
ATOM 5247 C CA . ALA A 1 652 ? -17.645 -22.208 28.838 1.00 70.00 652 ALA A CA 1
ATOM 5248 C C . ALA A 1 652 ? -18.266 -22.862 27.602 1.00 70.00 652 ALA A C 1
ATOM 5250 O O . ALA A 1 652 ? -17.686 -22.828 26.517 1.00 70.00 652 ALA A O 1
ATOM 5251 N N . LYS A 1 653 ? -19.464 -23.427 27.760 1.00 77.25 653 LYS A N 1
ATOM 5252 C CA . LYS A 1 653 ? -20.266 -23.953 26.647 1.00 77.25 653 LYS A CA 1
ATOM 5253 C C . LYS A 1 653 ? -21.303 -22.919 26.237 1.00 77.25 653 LYS A C 1
ATOM 5255 O O . LYS A 1 653 ? -21.979 -22.362 27.099 1.00 77.25 653 LYS A O 1
ATOM 5260 N N . VAL A 1 654 ? -21.449 -22.672 24.942 1.00 76.88 654 VAL A N 1
ATOM 5261 C CA . VAL A 1 654 ? -22.483 -21.778 24.410 1.00 76.88 654 VAL A CA 1
ATOM 5262 C C . VAL A 1 654 ? -23.831 -22.492 24.440 1.00 76.88 654 VAL A C 1
ATOM 5264 O O . VAL A 1 654 ? -24.024 -23.474 23.730 1.00 76.88 654 VAL A O 1
ATOM 5267 N N . GLU A 1 655 ? -24.758 -22.021 25.272 1.00 77.38 655 GLU A N 1
ATOM 5268 C CA . GLU A 1 655 ? -26.076 -22.651 25.457 1.00 77.38 655 GLU A CA 1
ATOM 5269 C C . GLU A 1 655 ? -27.162 -21.967 24.639 1.00 77.38 655 GLU A C 1
ATOM 5271 O O . GLU A 1 655 ? -28.049 -22.625 24.109 1.00 77.38 655 GLU A O 1
ATOM 5276 N N . GLU A 1 656 ? -27.076 -20.647 24.508 1.00 81.31 656 GLU A N 1
ATOM 5277 C CA . GLU A 1 656 ? -28.052 -19.857 23.770 1.00 81.31 656 GLU A CA 1
ATOM 5278 C C . GLU A 1 656 ? -27.349 -18.667 23.122 1.00 81.31 656 GLU A C 1
ATOM 5280 O O . GLU A 1 656 ? -26.577 -17.950 23.769 1.00 81.31 656 GLU A O 1
ATOM 5285 N N . LEU A 1 657 ? -27.624 -18.438 21.843 1.00 83.19 657 LEU A N 1
ATOM 5286 C CA . LEU A 1 657 ? -27.174 -17.253 21.124 1.00 83.19 657 LEU A CA 1
ATOM 5287 C C . LEU A 1 657 ? -28.292 -16.213 21.169 1.00 83.19 657 LEU A C 1
ATOM 5289 O O . LEU A 1 657 ? -29.382 -16.448 20.663 1.00 83.19 657 LEU A O 1
ATOM 5293 N N . ILE A 1 658 ? -28.020 -15.057 21.772 1.00 78.69 658 ILE A N 1
ATOM 5294 C CA . ILE A 1 658 ? -28.995 -13.972 21.868 1.00 78.69 658 ILE A CA 1
ATOM 5295 C C . ILE A 1 658 ? -28.803 -13.056 20.661 1.00 78.69 658 ILE A C 1
ATOM 5297 O O . ILE A 1 658 ? -27.829 -12.289 20.573 1.00 78.69 658 ILE A O 1
ATOM 5301 N N . THR A 1 659 ? -29.753 -13.144 19.738 1.00 74.69 659 THR A N 1
ATOM 5302 C CA . THR A 1 659 ? -29.870 -12.283 18.564 1.00 74.69 659 THR A CA 1
ATOM 5303 C C . THR A 1 659 ? -30.552 -10.966 18.922 1.00 74.69 659 THR A C 1
ATOM 5305 O O . THR A 1 659 ? -31.436 -10.891 19.774 1.00 74.69 659 THR A O 1
ATOM 5308 N N . SER A 1 660 ? -30.088 -9.880 18.306 1.00 67.62 660 SER A N 1
ATOM 5309 C CA . SER A 1 660 ? -30.783 -8.592 18.349 1.00 67.62 660 SER A CA 1
ATOM 5310 C C . SER A 1 660 ? -31.918 -8.560 17.315 1.00 67.62 660 SER A C 1
ATOM 5312 O O . SER A 1 660 ? -32.001 -9.449 16.469 1.00 67.62 660 SER A O 1
ATOM 5314 N N . LYS A 1 661 ? -32.749 -7.509 17.335 1.00 63.44 661 LYS A N 1
ATOM 5315 C CA . LYS A 1 661 ? -33.839 -7.293 16.361 1.00 63.44 661 LYS A CA 1
ATOM 5316 C C . LYS A 1 661 ? -33.351 -7.283 14.899 1.00 63.44 661 LYS A C 1
ATOM 5318 O O . LYS A 1 661 ? -34.126 -7.585 14.004 1.00 63.44 661 LYS A O 1
ATOM 5323 N N . ASP A 1 662 ? -32.057 -7.036 14.683 1.00 58.84 662 ASP A N 1
ATOM 5324 C CA . ASP A 1 662 ? -31.394 -7.044 13.371 1.00 58.84 662 ASP A CA 1
ATOM 5325 C C . ASP A 1 662 ? -30.861 -8.434 12.941 1.00 58.84 662 ASP A C 1
ATOM 5327 O O . ASP A 1 662 ? -30.004 -8.513 12.066 1.00 58.84 662 ASP A O 1
ATOM 5331 N N . ASN A 1 663 ? -31.265 -9.535 13.595 1.00 62.94 663 ASN A N 1
ATOM 5332 C CA . ASN A 1 663 ? -30.744 -10.904 13.386 1.00 62.94 663 ASN A CA 1
ATOM 5333 C C . ASN A 1 663 ? -29.228 -11.101 13.618 1.00 62.94 663 ASN A C 1
ATOM 5335 O O . ASN A 1 663 ? -28.685 -12.173 13.359 1.00 62.94 663 ASN A O 1
ATOM 5339 N N . ILE A 1 664 ? -28.526 -10.109 14.176 1.00 68.06 664 ILE A N 1
ATOM 5340 C CA . ILE A 1 664 ? -27.100 -10.214 14.519 1.00 68.06 664 ILE A CA 1
ATOM 5341 C C . ILE A 1 664 ? -26.951 -10.734 15.949 1.00 68.06 664 ILE A C 1
ATOM 5343 O O . ILE A 1 664 ? -27.491 -10.151 16.898 1.00 68.06 664 ILE A O 1
ATOM 5347 N N . VAL A 1 665 ? -26.162 -11.794 16.125 1.00 70.88 665 VAL A N 1
ATOM 5348 C CA . VAL A 1 665 ? -25.811 -12.305 17.452 1.00 70.88 665 VAL A CA 1
ATOM 5349 C C . VAL A 1 665 ? -24.791 -11.365 18.101 1.00 70.88 665 VAL A C 1
ATOM 5351 O O . VAL A 1 665 ? -23.692 -11.175 17.584 1.00 70.88 665 VAL A O 1
ATOM 5354 N N . ARG A 1 666 ? -25.140 -10.753 19.241 1.00 68.56 666 ARG A N 1
ATOM 5355 C CA . ARG A 1 666 ? -24.245 -9.821 19.971 1.00 68.56 666 ARG A CA 1
ATOM 5356 C C . ARG A 1 666 ? -23.796 -10.360 21.333 1.00 68.56 666 ARG A C 1
ATOM 5358 O O . ARG A 1 666 ? -22.740 -9.980 21.843 1.00 68.56 666 ARG A O 1
ATOM 5365 N N . SER A 1 667 ? -24.561 -11.279 21.917 1.00 76.75 667 SER A N 1
ATOM 5366 C CA . SER A 1 667 ? -24.242 -11.917 23.197 1.00 76.75 667 SER A CA 1
ATOM 5367 C C . SER A 1 667 ? -24.677 -13.375 23.199 1.00 76.75 667 SER A C 1
ATOM 5369 O O . SER A 1 667 ? -25.622 -13.721 22.502 1.00 76.75 667 SER A O 1
ATOM 5371 N N . ALA A 1 668 ? -24.036 -14.203 24.015 1.00 82.94 668 ALA A N 1
ATOM 5372 C CA . ALA A 1 668 ? -24.470 -15.572 24.259 1.00 82.94 668 ALA A CA 1
ATOM 5373 C C . ALA A 1 668 ? -24.685 -15.807 25.758 1.00 82.94 668 ALA A C 1
ATOM 5375 O O . ALA A 1 668 ? -23.989 -15.208 26.590 1.00 82.94 668 ALA A O 1
ATOM 5376 N N . LYS A 1 669 ? -25.638 -16.677 26.103 1.00 82.06 669 LYS A N 1
ATOM 5377 C CA . LYS A 1 669 ? -25.655 -17.326 27.416 1.00 82.06 669 LYS A CA 1
ATOM 5378 C C . LYS A 1 669 ? -24.700 -18.504 27.354 1.00 82.06 669 LYS A C 1
ATOM 5380 O O . LYS A 1 669 ? -24.792 -19.346 26.459 1.00 82.06 669 LYS A O 1
ATOM 5385 N N . VAL A 1 670 ? -23.768 -18.531 28.293 1.00 78.62 670 VAL A N 1
ATOM 5386 C CA . VAL A 1 670 ? -22.768 -19.582 28.394 1.00 78.62 670 VAL A CA 1
ATOM 5387 C C . VAL A 1 670 ? -22.859 -20.266 29.752 1.00 78.62 670 VAL A C 1
ATOM 5389 O O . VAL A 1 670 ? -22.994 -19.600 30.781 1.00 78.62 670 VAL A O 1
ATOM 5392 N N . GLY A 1 671 ? -22.791 -21.593 29.748 1.00 76.50 671 GLY A N 1
ATOM 5393 C CA . GLY A 1 671 ? -22.727 -22.408 30.955 1.00 76.50 671 GLY A CA 1
ATOM 5394 C C . GLY A 1 671 ? -21.285 -22.506 31.447 1.00 76.50 671 GLY A C 1
ATOM 5395 O O . GLY A 1 671 ? -20.394 -22.871 30.676 1.00 76.50 671 GLY A O 1
ATOM 5396 N N . VAL A 1 672 ? -21.058 -22.164 32.717 1.00 74.69 672 VAL A N 1
ATOM 5397 C CA . VAL A 1 672 ? -19.751 -22.195 33.391 1.00 74.69 672 VAL A CA 1
ATOM 5398 C C . VAL A 1 672 ? -19.904 -22.897 34.734 1.00 74.69 672 VAL A C 1
ATOM 5400 O O . VAL A 1 672 ? -20.886 -22.678 35.435 1.00 74.69 672 VAL A O 1
ATOM 5403 N N . LEU A 1 673 ? -18.932 -23.715 35.126 1.00 61.00 673 LEU A N 1
ATOM 5404 C CA . LEU A 1 673 ? -18.911 -24.332 36.453 1.00 61.00 673 LEU A CA 1
ATOM 5405 C C . LEU A 1 673 ? -18.275 -23.382 37.480 1.00 61.00 673 LEU A C 1
ATOM 5407 O O . LEU A 1 673 ? -17.270 -22.713 37.203 1.00 61.00 673 LEU A O 1
ATOM 5411 N N . ASN A 1 674 ? -18.882 -23.282 38.663 1.00 59.81 674 ASN A N 1
ATOM 5412 C CA . ASN A 1 674 ? -18.282 -22.585 39.800 1.00 59.81 674 ASN A CA 1
ATOM 5413 C C . ASN A 1 674 ? -17.292 -23.494 40.555 1.00 59.81 674 ASN A C 1
ATOM 5415 O O . ASN A 1 674 ? -17.138 -24.663 40.226 1.00 59.81 674 ASN A O 1
ATOM 5419 N N . GLU A 1 675 ? -16.621 -22.951 41.571 1.00 49.94 675 GLU A N 1
ATOM 5420 C CA . GLU A 1 675 ? -15.603 -23.664 42.369 1.00 49.94 675 GLU A CA 1
ATOM 5421 C C . GLU A 1 675 ? -16.155 -24.851 43.184 1.00 49.94 675 GLU A C 1
ATOM 5423 O O . GLU A 1 675 ? -15.389 -25.694 43.630 1.00 49.94 675 GLU A O 1
ATOM 5428 N N . ALA A 1 676 ? -17.478 -24.957 43.320 1.00 49.62 676 ALA A N 1
ATOM 5429 C CA . ALA A 1 676 ? -18.202 -26.071 43.929 1.00 49.62 676 ALA A CA 1
ATOM 5430 C C . ALA A 1 676 ? -18.889 -26.977 42.880 1.00 49.62 676 ALA A C 1
ATOM 5432 O O . ALA A 1 676 ? -19.883 -27.630 43.192 1.00 49.62 676 ALA A O 1
ATOM 5433 N N . ASN A 1 677 ? -18.418 -26.967 41.624 1.00 53.78 677 ASN A N 1
ATOM 5434 C CA . ASN A 1 677 ? -18.955 -27.734 40.488 1.00 53.78 677 ASN A CA 1
ATOM 5435 C C . ASN A 1 677 ? -20.450 -27.515 40.189 1.00 53.78 677 ASN A C 1
ATOM 5437 O O . ASN A 1 677 ? -21.072 -28.300 39.478 1.00 53.78 677 ASN A O 1
ATOM 5441 N N . LYS A 1 678 ? -21.044 -26.413 40.661 1.00 54.28 678 LYS A N 1
ATOM 5442 C CA . LYS A 1 678 ? -22.410 -26.040 40.276 1.00 54.28 678 LYS A CA 1
ATOM 5443 C C . LYS A 1 678 ? -22.398 -25.248 38.978 1.00 54.28 678 LYS A C 1
ATOM 5445 O O . LYS A 1 678 ? -21.625 -24.301 38.811 1.00 54.28 678 LYS A O 1
ATOM 5450 N N . LYS A 1 679 ? -23.294 -25.620 38.067 1.00 64.12 679 LYS A N 1
ATOM 5451 C CA . LYS A 1 679 ? -23.491 -24.948 36.784 1.00 64.12 679 LYS A CA 1
ATOM 5452 C C . LYS A 1 679 ? -24.131 -23.575 36.992 1.00 64.12 679 LYS A C 1
ATOM 5454 O O . LYS A 1 679 ? -25.227 -23.466 37.530 1.00 64.12 679 LYS A O 1
ATOM 5459 N N . ILE A 1 680 ? -23.444 -22.532 36.540 1.00 70.75 680 ILE A N 1
ATOM 5460 C CA . ILE A 1 680 ? -23.909 -21.145 36.549 1.00 70.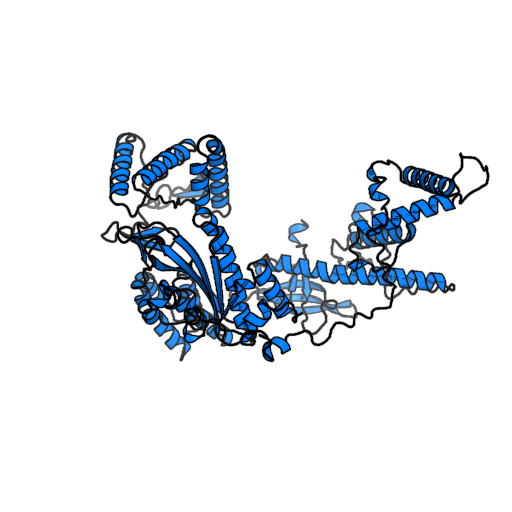75 680 ILE A CA 1
ATOM 5461 C C . ILE A 1 680 ? -23.998 -20.659 35.106 1.00 70.75 680 ILE A C 1
ATOM 5463 O O . ILE A 1 680 ? -23.069 -20.827 34.313 1.00 70.75 680 ILE A O 1
ATOM 5467 N N . GLN A 1 681 ? -25.112 -20.020 34.768 1.00 78.50 681 GLN A N 1
ATOM 5468 C CA . GLN A 1 681 ? -25.286 -19.377 33.473 1.00 78.50 681 GLN A CA 1
ATOM 5469 C C . GLN A 1 681 ? -24.798 -17.933 33.528 1.00 78.50 681 GLN A C 1
ATOM 5471 O O . GLN A 1 681 ? -25.209 -17.146 34.380 1.00 78.50 681 GLN A O 1
ATOM 5476 N N . LEU A 1 682 ? -23.927 -17.567 32.591 1.00 74.31 682 LEU A N 1
ATOM 5477 C CA . LEU A 1 682 ? -23.413 -16.212 32.451 1.00 74.31 682 LEU A CA 1
ATOM 5478 C C . LEU A 1 682 ? -23.763 -15.663 31.074 1.00 74.31 682 LEU A C 1
ATOM 5480 O O . LEU A 1 682 ? -23.540 -16.307 30.053 1.00 74.31 682 LEU A O 1
ATOM 5484 N N . ARG A 1 683 ? -24.251 -14.424 31.025 1.00 79.69 683 ARG A N 1
ATOM 5485 C CA . ARG A 1 683 ? -24.419 -13.698 29.763 1.00 79.69 683 ARG A CA 1
ATOM 5486 C C . ARG A 1 683 ? -23.125 -12.973 29.420 1.00 79.69 683 ARG A C 1
ATOM 5488 O O . ARG A 1 683 ? -22.625 -12.183 30.228 1.00 79.69 683 ARG A O 1
ATOM 5495 N N . ARG A 1 684 ? -22.556 -13.241 28.243 1.00 76.94 684 ARG A N 1
ATOM 5496 C CA . ARG A 1 684 ? -21.283 -12.639 27.817 1.00 76.94 684 ARG A CA 1
ATOM 5497 C C . ARG A 1 684 ? -21.333 -12.149 26.366 1.00 76.94 684 ARG A C 1
ATOM 5499 O O . ARG A 1 684 ? -21.940 -12.808 25.522 1.00 76.94 684 ARG A O 1
ATOM 5506 N N . PRO A 1 685 ? -20.721 -10.987 26.061 1.00 74.88 685 PRO A N 1
ATOM 5507 C CA . PRO A 1 685 ? -20.559 -10.529 24.684 1.00 74.88 685 PRO A CA 1
ATOM 5508 C C . PRO A 1 685 ? -19.719 -11.517 23.873 1.00 74.88 685 PRO A C 1
ATOM 5510 O O . PRO A 1 685 ? -18.732 -12.041 24.388 1.00 74.88 685 PRO A O 1
ATOM 5513 N N . ILE A 1 686 ? -20.048 -11.714 22.594 1.00 72.81 686 ILE A N 1
ATOM 5514 C CA . ILE A 1 686 ? -19.327 -12.657 21.714 1.00 72.81 686 ILE A CA 1
ATOM 5515 C C . ILE A 1 686 ? -17.832 -12.339 21.606 1.00 72.81 686 ILE A C 1
ATOM 5517 O O . ILE A 1 686 ? -17.005 -13.239 21.597 1.00 72.81 686 ILE A O 1
ATOM 5521 N N . GLN A 1 687 ? -17.458 -11.062 21.629 1.00 67.56 687 GLN A N 1
ATOM 5522 C CA . GLN A 1 687 ? -16.057 -10.620 21.634 1.00 67.56 687 GLN A CA 1
ATOM 5523 C C . GLN A 1 687 ? -15.231 -11.120 22.837 1.00 67.56 687 GLN A C 1
ATOM 5525 O O . GLN A 1 687 ? -14.001 -11.017 22.837 1.00 67.56 687 GLN A O 1
ATOM 5530 N N . HIS A 1 688 ? -15.895 -11.602 23.891 1.00 69.81 688 HIS A N 1
ATOM 5531 C CA . HIS A 1 688 ? -15.259 -12.187 25.070 1.00 69.81 688 HIS A CA 1
ATOM 5532 C C . HIS A 1 688 ? -15.262 -13.722 25.034 1.00 69.81 688 HIS A C 1
ATOM 5534 O O . HIS A 1 688 ? -14.794 -14.344 25.985 1.00 69.81 688 HIS A O 1
ATOM 5540 N N . LEU A 1 689 ? -15.753 -14.327 23.952 1.00 70.50 689 LEU A N 1
ATOM 5541 C CA . LEU A 1 689 ? -15.740 -15.763 23.707 1.00 70.50 689 LEU A CA 1
ATOM 5542 C C . LEU A 1 689 ? -14.649 -16.063 22.679 1.00 70.50 689 LEU A C 1
ATOM 5544 O O . LEU A 1 689 ? -14.677 -15.545 21.564 1.00 70.50 689 LEU A O 1
ATOM 5548 N N . VAL A 1 690 ? -13.659 -16.867 23.058 1.00 71.00 690 VAL A N 1
ATOM 5549 C CA . VAL A 1 690 ? -12.589 -17.289 22.146 1.00 71.00 690 VAL A CA 1
ATOM 5550 C C . VAL A 1 690 ? -12.852 -18.740 21.729 1.00 71.00 690 VAL A C 1
ATOM 5552 O O . VAL A 1 690 ? -12.776 -19.609 22.598 1.00 71.00 690 VAL A O 1
ATOM 5555 N N . PRO A 1 691 ? -13.179 -19.018 20.452 1.00 67.38 691 PRO A N 1
ATOM 5556 C CA . PRO A 1 691 ? -13.415 -20.380 19.979 1.00 67.38 691 PRO A CA 1
ATOM 5557 C C . PRO A 1 691 ? -12.109 -21.186 19.924 1.00 67.38 691 PRO A C 1
ATOM 5559 O O . PRO A 1 691 ? -11.039 -20.631 19.660 1.00 67.38 691 PRO A O 1
ATOM 5562 N N . LEU A 1 692 ? -12.205 -22.488 20.193 1.00 60.97 692 LEU A N 1
ATOM 5563 C CA . LEU A 1 692 ? -11.105 -23.450 20.060 1.00 60.97 692 LEU A CA 1
ATOM 5564 C C . LEU A 1 692 ? -11.012 -23.976 18.610 1.00 60.97 692 LEU A C 1
ATOM 5566 O O . LEU A 1 692 ? -11.956 -23.832 17.840 1.00 60.97 692 LEU A O 1
ATOM 5570 N N . GLU A 1 693 ? -9.885 -24.594 18.231 1.00 54.16 693 GLU A N 1
ATOM 5571 C CA . GLU A 1 693 ? -9.619 -25.133 16.872 1.00 54.16 693 GLU A CA 1
ATOM 5572 C C . GLU A 1 693 ? -10.597 -26.230 16.412 1.00 54.16 693 GLU A C 1
ATOM 5574 O O . GLU A 1 693 ? -10.647 -26.571 15.232 1.00 54.16 693 GLU A O 1
ATOM 5579 N N . ILE A 1 694 ? -11.393 -26.770 17.332 1.00 52.41 694 ILE A N 1
ATOM 5580 C CA . ILE A 1 694 ? -12.356 -27.834 17.077 1.00 52.41 694 ILE A CA 1
ATOM 5581 C C . ILE A 1 694 ? -13.761 -27.239 17.199 1.00 52.41 694 ILE A C 1
ATOM 5583 O O . ILE A 1 694 ? -14.215 -26.914 18.296 1.00 52.41 694 ILE A O 1
ATOM 5587 N N . SER A 1 695 ? -14.447 -27.094 16.064 1.00 53.25 695 SER A N 1
ATOM 5588 C CA . SER A 1 695 ? -15.880 -26.786 16.011 1.00 53.25 695 SER A CA 1
ATOM 5589 C C . SER A 1 695 ? -16.675 -28.086 15.944 1.00 53.25 695 SER A C 1
ATOM 5591 O O . SER A 1 695 ? -16.234 -29.049 15.314 1.00 53.25 695 SER A O 1
ATOM 5593 N N . ARG A 1 696 ? -17.880 -28.108 16.523 1.00 46.59 696 ARG A N 1
ATOM 5594 C CA . ARG A 1 696 ? -18.784 -29.267 16.453 1.00 46.59 696 ARG A CA 1
ATOM 5595 C C . ARG A 1 696 ? -19.085 -29.711 15.011 1.00 46.59 696 ARG A C 1
ATOM 5597 O O . ARG A 1 696 ? -19.315 -30.891 14.790 1.00 46.59 696 ARG A O 1
ATOM 5604 N N . LYS A 1 697 ? -19.012 -28.800 14.028 1.00 48.44 697 LYS A N 1
ATOM 5605 C CA . LYS A 1 697 ? -19.159 -29.111 12.589 1.00 48.44 697 LYS A CA 1
ATOM 5606 C C . LYS A 1 697 ? -18.040 -29.988 12.008 1.00 48.44 697 LYS A C 1
ATOM 5608 O O . LYS A 1 697 ? -18.236 -30.553 10.945 1.00 48.44 697 LYS A O 1
ATOM 5613 N N . ASN A 1 698 ? -16.896 -30.092 12.685 1.00 41.41 698 ASN A N 1
ATOM 5614 C CA . ASN A 1 698 ? -15.751 -30.902 12.255 1.00 41.41 698 ASN A CA 1
ATOM 5615 C C . ASN A 1 698 ? -15.707 -32.281 12.947 1.00 41.41 698 ASN A C 1
ATOM 5617 O O . ASN A 1 698 ? -14.756 -33.029 12.742 1.00 41.41 698 ASN A O 1
ATOM 5621 N N . MET A 1 699 ? -16.677 -32.581 13.822 1.00 38.94 699 MET A N 1
ATOM 5622 C CA . MET A 1 699 ? -16.7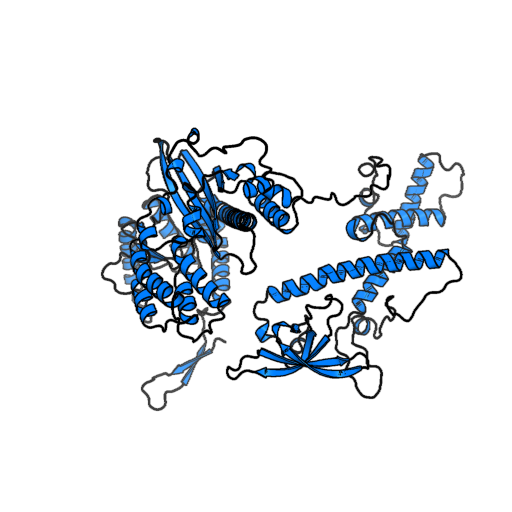64 -33.821 14.614 1.00 38.94 699 MET A CA 1
ATOM 5623 C C . MET A 1 699 ? -17.896 -34.763 14.166 1.00 38.94 699 MET A C 1
ATOM 5625 O O . MET A 1 699 ? -18.077 -35.818 14.770 1.00 38.94 699 MET A O 1
ATOM 5629 N N . THR A 1 700 ? -18.648 -34.380 13.134 1.00 32.28 700 THR A N 1
ATOM 5630 C CA . THR A 1 700 ? -19.583 -35.225 12.371 1.00 32.28 700 THR A CA 1
ATOM 5631 C C . THR A 1 700 ? -18.996 -35.461 10.999 1.00 32.28 700 THR A C 1
ATOM 5633 O O . THR A 1 700 ? -19.029 -36.619 10.542 1.00 32.28 700 THR A O 1
#

Nearest PDB structures (foldseek):
  8r0s-assembly1_A  TM=6.711E-01  e=1.328E-06  Cauliflower mosaic virus
  4kpy-assembly1_A  TM=3.498E-01  e=9.658E-02  Thermus thermophilus HB27
  4ncb-assembly2_B  TM=3.940E-01  e=2.521E-01  Thermus thermophilus
  4nca-assembly2_B  TM=3.490E-01  e=1.736E-01  Thermus thermophilus
  5xp8-assembly1_A  TM=3.245E-01  e=2.659E-01  Thermus thermophilus HB27

pLDDT: mean 75.25, std 20.02, range [22.38, 98.5]

Solvent-accessible surface area (backbone atoms only — not comparable to full-atom values): 41316 Å² total; per-residue (Å²): 144,53,68,50,79,43,58,79,42,86,84,50,97,77,48,56,76,42,81,48,65,67,91,61,88,55,85,92,46,85,62,40,59,59,54,51,48,53,50,51,53,56,54,43,58,73,42,35,88,83,41,49,67,61,37,49,51,50,66,74,24,52,55,85,91,46,78,60,82,86,60,94,45,66,66,55,39,48,52,52,50,54,52,51,43,54,60,36,42,75,74,72,40,81,84,73,89,85,82,60,59,48,64,71,54,46,59,50,50,52,54,55,54,53,60,57,54,71,76,54,73,88,58,88,74,75,82,73,80,88,74,83,74,76,89,56,102,56,102,40,70,46,78,55,100,83,42,39,34,30,33,79,81,43,26,35,42,44,89,34,66,68,59,46,57,55,52,72,74,48,68,62,18,58,48,42,54,53,57,53,56,70,66,60,83,59,94,49,22,85,55,34,26,38,54,41,46,55,53,46,53,53,48,50,41,56,76,72,62,59,52,59,82,45,71,54,57,73,70,61,34,54,50,50,56,49,54,54,59,30,44,61,37,39,50,71,38,68,42,70,68,65,91,78,84,67,88,62,58,76,65,49,50,32,40,42,34,28,25,19,49,45,91,61,10,22,7,18,33,33,30,43,38,40,34,28,71,83,71,50,63,49,43,38,57,67,38,34,48,68,45,70,45,64,90,70,83,72,58,69,62,61,35,32,40,48,5,43,40,52,29,27,54,50,50,48,49,49,55,69,70,39,50,90,80,48,73,89,53,50,62,41,34,34,32,58,48,58,44,38,51,27,56,55,64,45,89,70,64,42,39,71,77,57,37,58,48,39,51,52,31,55,74,52,36,63,54,84,31,56,45,48,32,59,65,96,65,38,74,15,46,47,32,9,72,36,50,55,27,53,60,56,50,71,37,62,48,73,49,40,43,53,72,56,76,66,46,59,80,90,74,38,69,69,62,94,69,79,97,69,61,74,38,71,74,43,54,68,41,38,53,88,60,72,78,81,73,74,74,73,86,63,83,78,68,92,57,85,88,71,64,86,54,63,72,82,79,48,62,73,88,81,46,98,38,70,70,58,46,29,49,52,45,21,52,52,54,50,52,52,36,46,77,68,68,74,59,92,74,95,74,60,97,83,68,84,53,75,64,44,38,50,53,31,42,49,54,50,34,51,51,52,47,66,73,75,46,63,70,91,72,66,60,97,66,83,58,48,56,68,54,46,49,50,50,51,51,49,51,50,46,56,64,29,60,42,69,75,47,79,60,67,92,52,101,78,65,94,59,71,46,49,21,56,26,35,74,76,67,75,42,76,79,85,78,69,98,77,55,94,85,69,80,85,83,58,98,45,72,67,61,46,51,49,54,54,49,53,52,49,52,53,51,51,46,52,51,49,50,54,56,55,50,59,50,46,55,52,51,56,56,60,71,46,87,56,69,88,79,68,80,51,76,69,33,54,24,38,38,65,50,94,93,49,66,79,88,74,45,50,66,28,36,31,69,40,74,44,58,46,99,82,74,48,72,56,31,28,37,25,44,31,68,47,99,82,73,46,80,42,82,43,80,43,49,50,95,36,49,43,75,56,99,70,52,72,85,78,77,115

Organism: Paramuricea clavata (NCBI:txid317549)

Sequence (700 aa):
MLRFLWFDDITEPVPKIRRFQFCRLVFGLTPSPAVLASIIQHHLSRHKEREPEMVSLLNDSFYVDDFAGGAKTDDDAVEVYEKAQAIMKDGGFTLRKWMSNSKKFREMVEKNEEHQSYVNADKPTLNQGKQDVTQTSSNEIVKVLGLHWNVQSDVFQFETTELVRYALTLPPTKRSVLKLSAKIFDPIGILAPFTINMKCLFQTLCVENVDWGTELSGKSLSTWNSLLRDLLAIKSIRMPRCYFTKSSPISTHQIHGFSDASEKAYSAVVYLRTEYQDGTVEVNLISSKTRVAPLKRQSIPRLELLGANILARLVNTILKTLSAIIDDPEVFLWTDSYTTLCWIRNYKMWKQYVQRRVTEIRELTNEKHWHFCPGELNVADLPSRGCSATALAENDTWLHGPKFLKDPKDQWPKCPQPTNLETDVALSETVKTRPTVTYSLVNLTDDLLSHARIGLVMECNKYSSVTRLLRVTAFVLRFIRKLKGQETSDNSIQTLSANDIKEAEILWAREVQAVSFPEKSMGKTFLSFEEMRTMLVEIESTLNNRPLTYVYDDNEGVSLPLTPSCLIYGRRIATTPNDSQFEISSTNQSLTRRAKHQNRVLKNFTTQWKKDYLLSLRKSSKAQSRAAEIISVGDIVVLKNESTARIFWKLAKVEELITSKDNIVRSAKVGVLNEANKKIQLRRPIQHLVPLEISRKNMT